Protein 8ZC7 (pdb70)

InterPro domains:
  IPR020803 Polyketide synthase-like, methyltransferase domain [SM00828] (46-267)
  IPR029063 S-adenosyl-L-methionine-dependent methyltransferase superfamily [G3DSA:3.40.50.150] (36-281)
  IPR029063 S-adenosyl-L-methionine-dependent methyltransferase superfamily [SSF53335] (18-281)
  IPR041698 Methyltransferase domain 25 [PF13649] (75-170)
  IPR050447 Erg6/SMT methyltransferase [PTHR44068] (19-228)

Foldseek 3Di:
DPPFDFDQFDQLVLLVVVLVCLVVCVPPAQDAPAWFFAPDQPDPDDGRVSSVVVLVVLLVLQVDAAAFEEEAEAAFLQNSQLVSCVPGNYAYEYEGQHPSSQVSNCVNCVVVVRNVRRHYDYDALLDDPDAFQQGQEYEAEPNCQQHRDLLSSLLSVLRNHHAFGKYKYKFKEFQDDFDPLQSVLVNVVSVLNRGDYYYPVVVQVSQVSNQKHWDDKAWSFSRTQQVRLVVQQVVVVVPCPVRHRSVSNHPRVRITMMITMITHHD/DCPLDFFQFDALVLLVVVLVVCPDDNNDAQDQPFWFFDPALPDDDPGRVRSVVVLVVQLVLQVDAAQFEEEEEAQFLNNSPLVSCVVRVAAYEYEGQHPNSQVNNCVNCVVVVRNGRYHYDYDALLDGPAAFQQHQEYEHEPHVQNHRDLLSSLLSVLRNHHAFGKYKYKFKEFQDDFDVLLSVLVVVVSPSSVGDYYYPVVVQVSNVSNQKHWDDKAWSFNRTQQSRLVVVQVVVVVPPVDPNHSVSNRPSSRMTMIITMIGHHDHDD

Sequence (535 aa):
LSELPMPSPASEEVGALYDRFTALGAASLGENLHFGYWDSPDSQVPLAEATDRLTDMMAERLRIGAGSRVLDLGCGVGTPGVRIARLSGAHVTGISVSHEQVVRANALAEEAGLADRARFQRADAMDLPFEDESFDAVIALESIIHMPDRAQVLAQVGRVLRPGGRLVLTDFFERAPLAPEGRAAVQRYLHDFMMTMVSAEAYPPLLRGAGLWLEEFLDISDQTLEKTFRLLSERINSSKVNQFDPGDLVGVKEFGYLLLVAQRPGLSELPMPSPASEEVGALYDRFTALGAASLGENLHFGYWDSPDSQVPLAEATDRLTDMMAERLRIGAGSRVLDLGCGVGTPGVRIARLSGAHVTGISVSHEQVVRANALAEEAGLADRARFQRADAMDLPFEDESFDAVIALESIIHMPDRAQVLAQVGRVLRPGGRLVLTDFFERAPLAPEGRAAVQRYLHDFMMTMVSAEAYPPLLRGAGLWLEEFLDISDQTLEKTFRLLSERINSSKVNQFDPGDLVGVKEFGYLLLVAQRPGKHH

Structure (mmCIF, N/CA/C/O backbone):
data_8ZC7
#
_entry.id   8ZC7
#
_cell.length_a   113.357
_cell.length_b   113.357
_cell.length_c   110.044
_cell.angle_alpha   90.00
_cell.angle_beta   90.00
_cell.angle_gamma   120.00
#
_symmetry.space_group_name_H-M   'P 31 2 1'
#
loop_
_entity.id
_entity.type
_entity.pdbx_description
1 polymer MitM
2 water water
#
loop_
_atom_site.group_PDB
_atom_site.id
_atom_site.type_symbol
_atom_site.label_atom_id
_atom_site.label_alt_id
_atom_site.label_comp_id
_atom_site.label_asym_id
_atom_site.label_entity_id
_atom_site.label_seq_id
_atom_site.pdbx_PDB_ins_code
_atom_site.Cartn_x
_atom_site.Cartn_y
_atom_site.Cartn_z
_atom_site.occupancy
_atom_site.B_iso_or_equiv
_atom_site.auth_seq_id
_atom_site.auth_comp_id
_atom_site.auth_asym_id
_atom_site.auth_atom_id
_atom_site.pdbx_PDB_model_num
ATOM 1 N N . LEU A 1 6 ? 40.218 9.659 10.892 1.00 75.85 6 LEU A N 1
ATOM 2 C CA . LEU A 1 6 ? 39.846 8.734 11.967 1.00 87.83 6 LEU A CA 1
ATOM 3 C C . LEU A 1 6 ? 38.421 8.986 12.460 1.00 99.19 6 LEU A C 1
ATOM 4 O O . LEU A 1 6 ? 37.687 8.057 12.838 1.00 98.17 6 LEU A O 1
ATOM 9 N N . SER A 1 7 ? 38.049 10.267 12.439 1.00 118.01 7 SER A N 1
ATOM 10 C CA . SER A 1 7 ? 36.861 10.808 13.105 1.00 120.09 7 SER A CA 1
ATOM 11 C C . SER A 1 7 ? 35.963 11.521 12.094 1.00 123.70 7 SER A C 1
ATOM 12 O O . SER A 1 7 ? 35.450 12.622 12.337 1.00 123.35 7 SER A O 1
ATOM 15 N N . GLU A 1 8 ? 35.765 10.902 10.935 1.00 118.74 8 GLU A N 1
ATOM 16 C CA . GLU A 1 8 ? 34.936 11.484 9.894 1.00 105.31 8 GLU A CA 1
ATOM 17 C C . GLU A 1 8 ? 33.599 10.768 9.777 1.00 103.30 8 GLU A C 1
ATOM 18 O O . GLU A 1 8 ? 32.548 11.415 9.756 1.00 101.93 8 GLU A O 1
ATOM 24 N N . LEU A 1 9 ? 33.619 9.424 9.744 1.00 97.67 9 LEU A N 1
ATOM 25 C CA . LEU A 1 9 ? 32.317 8.820 9.561 1.00 95.38 9 LEU A CA 1
ATOM 26 C C . LEU A 1 9 ? 31.644 8.534 10.895 1.00 92.44 9 LEU A C 1
ATOM 27 O O . LEU A 1 9 ? 32.314 8.208 11.884 1.00 88.67 9 LEU A O 1
ATOM 32 N N . PRO A 1 10 ? 30.322 8.709 10.915 1.00 91.37 10 PRO A N 1
ATOM 33 C CA . PRO A 1 10 ? 29.524 8.200 12.034 1.00 96.19 10 PRO A CA 1
ATOM 34 C C . PRO A 1 10 ? 29.505 6.676 12.049 1.00 97.57 10 PRO A C 1
ATOM 35 O O . PRO A 1 10 ? 29.194 6.021 11.046 1.00 88.32 10 PRO A O 1
ATOM 39 N N . MET A 1 11 ? 29.831 6.124 13.214 1.00 101.67 11 MET A N 1
ATOM 40 C CA . MET A 1 11 ? 29.819 4.710 13.519 1.00 99.79 11 MET A CA 1
ATOM 41 C C . MET A 1 11 ? 28.848 4.447 14.670 1.00 103.29 11 MET A C 1
ATOM 42 O O . MET A 1 11 ? 28.794 5.230 15.629 1.00 100.52 11 MET A O 1
ATOM 47 N N . PRO A 1 12 ? 28.058 3.379 14.607 1.00 103.80 12 PRO A N 1
ATOM 48 C CA . PRO A 1 12 ? 27.310 2.970 15.798 1.00 93.67 12 PRO A CA 1
ATOM 49 C C . PRO A 1 12 ? 28.291 2.503 16.851 1.00 90.09 12 PRO A C 1
ATOM 50 O O . PRO A 1 12 ? 29.440 2.166 16.557 1.00 92.21 12 PRO A O 1
ATOM 54 N N . SER A 1 13 ? 27.839 2.486 18.099 1.00 90.86 13 SER A N 1
ATOM 55 C CA . SER A 1 13 ? 28.632 1.829 19.129 1.00 95.94 13 SER A CA 1
ATOM 56 C C . SER A 1 13 ? 27.860 0.577 19.553 1.00 90.49 13 SER A C 1
ATOM 57 O O . SER A 1 13 ? 26.950 0.650 20.384 1.00 92.37 13 SER A O 1
ATOM 60 N N . PRO A 1 14 ? 28.160 -0.585 18.962 1.00 87.83 14 PRO A N 1
ATOM 61 C CA . PRO A 1 14 ? 27.250 -1.741 19.117 1.00 87.72 14 PRO A CA 1
ATOM 62 C C . PRO A 1 14 ? 27.187 -2.270 20.544 1.00 81.65 14 PRO A C 1
ATOM 63 O O . PRO A 1 14 ? 28.185 -2.309 21.274 1.00 83.64 14 PRO A O 1
ATOM 67 N N . ALA A 1 15 ? 25.986 -2.690 20.935 1.00 76.84 15 ALA A N 1
ATOM 68 C CA . ALA A 1 15 ? 25.760 -3.354 22.210 1.00 71.64 15 ALA A CA 1
ATOM 69 C C . ALA A 1 15 ? 25.685 -4.856 21.983 1.00 72.82 15 ALA A C 1
ATOM 70 O O . ALA A 1 15 ? 25.073 -5.306 21.006 1.00 80.77 15 ALA A O 1
ATOM 72 N N . SER A 1 16 ? 26.306 -5.626 22.887 1.00 62.47 16 SER A N 1
ATOM 73 C CA . SER A 1 16 ? 26.336 -7.082 22.750 1.00 67.81 16 SER A CA 1
ATOM 74 C C . SER A 1 16 ? 24.941 -7.669 22.539 1.00 82.79 16 SER A C 1
ATOM 75 O O . SER A 1 16 ? 24.707 -8.399 21.564 1.00 90.67 16 SER A O 1
ATOM 78 N N . GLU A 1 17 ? 23.988 -7.350 23.423 1.00 82.30 17 GLU A N 1
ATOM 79 C CA . GLU A 1 17 ? 22.699 -8.027 23.306 1.00 86.94 17 GLU A CA 1
ATOM 80 C C . GLU A 1 17 ? 21.953 -7.585 22.052 1.00 82.84 17 GLU A C 1
ATOM 81 O O . GLU A 1 17 ? 21.208 -8.384 21.465 1.00 82.13 17 GLU A O 1
ATOM 87 N N . GLU A 1 18 ? 22.168 -6.346 21.592 1.00 81.47 18 GLU A N 1
ATOM 88 C CA . GLU A 1 18 ? 21.526 -5.922 20.344 1.00 85.14 18 GLU A CA 1
ATOM 89 C C . GLU A 1 18 ? 22.170 -6.573 19.116 1.00 78.20 18 GLU A C 1
ATOM 90 O O . GLU A 1 18 ? 21.468 -6.863 18.134 1.00 77.28 18 GLU A O 1
ATOM 96 N N . VAL A 1 19 ? 23.489 -6.815 19.149 1.00 67.90 19 VAL A N 1
ATOM 97 C CA . VAL A 1 19 ? 24.126 -7.566 18.067 1.00 74.79 19 VAL A CA 1
ATOM 98 C C . VAL A 1 19 ? 23.662 -9.016 18.092 1.00 73.43 19 VAL A C 1
ATOM 99 O O . VAL A 1 19 ? 23.386 -9.613 17.043 1.00 74.35 19 VAL A O 1
ATOM 103 N N . GLY A 1 20 ? 23.554 -9.597 19.296 1.00 71.55 20 GLY A N 1
ATOM 104 C CA . GLY A 1 20 ? 22.960 -10.918 19.443 1.00 68.26 20 GLY A CA 1
ATOM 105 C C . GLY A 1 20 ? 21.580 -11.044 18.825 1.00 66.81 20 GLY A C 1
ATOM 106 O O . GLY A 1 20 ? 21.278 -12.044 18.161 1.00 64.81 20 GLY A O 1
ATOM 107 N N . ALA A 1 21 ? 20.725 -10.030 19.022 1.00 65.40 21 ALA A N 1
ATOM 108 C CA . ALA A 1 21 ? 19.392 -10.064 18.422 1.00 65.83 21 ALA A CA 1
ATOM 109 C C . ALA A 1 21 ? 19.447 -9.935 16.898 1.00 73.14 21 ALA A C 1
ATOM 110 O O . ALA A 1 21 ? 18.703 -10.624 16.182 1.00 72.59 21 ALA A O 1
ATOM 112 N N . LEU A 1 22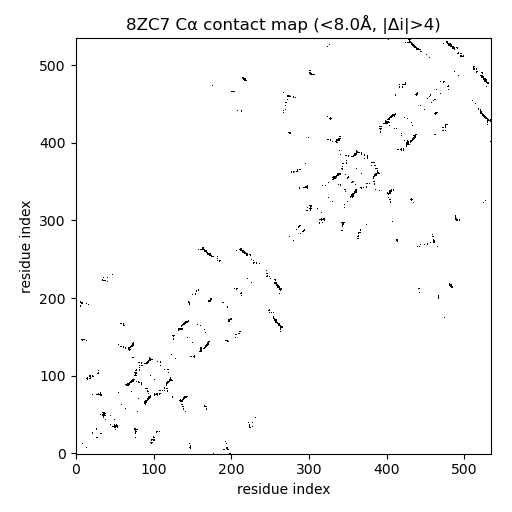 ? 20.306 -9.053 16.377 1.00 71.76 22 LEU A N 1
ATOM 113 C CA . LEU A 1 22 ? 20.438 -8.940 14.928 1.00 73.97 22 LEU A CA 1
ATOM 114 C C . LEU A 1 22 ? 20.811 -10.284 14.316 1.00 77.97 22 LEU A C 1
ATOM 115 O O . LEU A 1 22 ? 20.238 -10.713 13.307 1.00 62.85 22 LEU A O 1
ATOM 120 N N . TYR A 1 23 ? 21.775 -10.971 14.932 1.00 85.11 23 TYR A N 1
ATOM 121 C CA . TYR A 1 23 ? 22.330 -12.164 14.310 1.00 76.53 23 TYR A CA 1
ATOM 122 C C . TYR A 1 23 ? 21.482 -13.405 14.566 1.00 73.37 23 TYR A C 1
ATOM 123 O O . TYR A 1 23 ? 21.428 -14.287 13.698 1.00 61.86 23 TYR A O 1
ATOM 132 N N . ASP A 1 24 ? 20.800 -13.475 15.723 1.00 68.29 24 ASP A N 1
ATOM 133 C CA . ASP A 1 24 ? 19.757 -14.481 15.911 1.00 61.06 24 ASP A CA 1
ATOM 134 C C . ASP A 1 24 ? 18.815 -14.491 14.724 1.00 67.65 24 ASP A C 1
ATOM 135 O O . ASP A 1 24 ? 18.480 -15.555 14.191 1.00 62.01 24 ASP A O 1
ATOM 140 N N . ARG A 1 25 ? 18.413 -13.304 14.268 1.00 69.70 25 ARG A N 1
ATOM 141 C CA . ARG A 1 25 ? 17.502 -13.207 13.133 1.00 63.39 25 ARG A CA 1
ATOM 142 C C . ARG A 1 25 ? 18.193 -13.625 11.842 1.00 72.08 25 ARG A C 1
ATOM 143 O O . ARG A 1 25 ? 17.590 -14.321 11.015 1.00 80.44 25 ARG A O 1
ATOM 151 N N . PHE A 1 26 ? 19.460 -13.217 11.652 1.00 68.46 26 PHE A N 1
ATOM 152 C CA . PHE A 1 26 ? 20.232 -13.679 10.496 1.00 65.56 26 PHE A CA 1
ATOM 153 C C . PHE A 1 26 ? 20.305 -15.193 10.485 1.00 67.53 26 PHE A C 1
ATOM 154 O O . PHE A 1 26 ? 19.993 -15.844 9.479 1.00 68.84 26 PHE A O 1
ATOM 162 N N . THR A 1 27 ? 20.729 -15.763 11.614 1.00 62.84 27 THR A N 1
ATOM 163 C CA . THR A 1 27 ? 20.908 -17.202 11.717 1.00 54.34 27 THR A CA 1
ATOM 164 C C . THR A 1 27 ? 19.595 -17.938 11.545 1.00 66.31 27 THR A C 1
ATOM 165 O O . THR A 1 27 ? 19.532 -18.941 10.829 1.00 72.53 27 THR A O 1
ATOM 169 N N . ALA A 1 28 ? 18.537 -17.466 12.212 1.00 73.55 28 ALA A N 1
ATOM 170 C CA . ALA A 1 28 ? 17.280 -18.203 12.269 1.00 71.73 28 ALA A CA 1
ATOM 171 C C . ALA A 1 28 ? 16.539 -18.224 10.939 1.00 73.89 28 ALA A C 1
ATOM 172 O O . ALA A 1 28 ? 15.591 -19.005 10.797 1.00 73.08 28 ALA A O 1
ATOM 174 N N . LEU A 1 29 ? 16.946 -17.401 9.965 1.00 71.93 29 LEU A N 1
ATOM 175 C CA . LEU A 1 29 ? 16.416 -17.567 8.615 1.00 74.16 29 LEU A CA 1
ATOM 176 C C . LEU A 1 29 ? 17.228 -18.574 7.803 1.00 79.57 29 LEU A C 1
ATOM 177 O O . LEU A 1 29 ? 16.682 -19.237 6.919 1.00 94.39 29 LEU A O 1
ATOM 182 N N . GLY A 1 30 ? 18.525 -18.693 8.069 1.00 74.91 30 GLY A N 1
ATOM 183 C CA . GLY A 1 30 ? 19.420 -19.459 7.220 1.00 66.47 30 GLY A CA 1
ATOM 184 C C . GLY A 1 30 ? 20.409 -18.599 6.463 1.00 67.15 30 GLY A C 1
ATOM 185 O O . GLY A 1 30 ? 21.292 -19.146 5.783 1.00 74.87 30 GLY A O 1
ATOM 186 N N . ALA A 1 31 ? 20.267 -17.271 6.535 1.00 61.32 31 ALA A N 1
ATOM 187 C CA . ALA A 1 31 ? 21.267 -16.367 5.988 1.00 61.88 31 ALA A CA 1
ATOM 188 C C . ALA A 1 31 ? 22.665 -16.853 6.342 1.00 68.67 31 ALA A C 1
ATOM 189 O O . ALA A 1 31 ? 23.520 -16.981 5.458 1.00 79.61 31 ALA A O 1
ATOM 191 N N . ALA A 1 32 ? 22.907 -17.178 7.630 1.00 65.14 32 ALA A N 1
ATOM 192 C CA . ALA A 1 32 ? 24.088 -17.951 8.043 1.00 58.25 32 ALA A CA 1
ATOM 193 C C . ALA A 1 32 ? 23.641 -19.375 8.377 1.00 65.29 32 ALA A C 1
ATOM 194 O O . ALA A 1 32 ? 23.054 -19.627 9.435 1.00 70.38 32 ALA A O 1
ATOM 196 N N . SER A 1 33 ? 23.950 -20.307 7.487 1.00 51.77 33 SER A N 1
ATOM 197 C CA . SER A 1 33 ? 23.517 -21.688 7.602 1.00 55.14 33 SER A CA 1
ATOM 198 C C . SER A 1 33 ? 24.693 -22.608 8.023 1.00 51.58 33 SER A C 1
ATOM 199 O O . SER A 1 33 ? 25.876 -22.251 7.927 1.00 44.46 33 SER A O 1
ATOM 202 N N . LEU A 1 34 ? 24.357 -23.820 8.483 1.00 51.77 34 LEU A N 1
ATOM 203 C CA . LEU A 1 34 ? 25.370 -24.775 8.944 1.00 46.33 34 LEU A CA 1
ATOM 204 C C . LEU A 1 34 ? 26.524 -24.965 7.954 1.00 53.62 34 LEU A C 1
ATOM 205 O O . LEU A 1 34 ? 26.327 -25.231 6.762 1.00 53.72 34 LEU A O 1
ATOM 210 N N . GLY A 1 35 ? 27.738 -24.891 8.483 1.00 59.32 35 GLY A N 1
ATOM 211 C CA . GLY A 1 35 ? 28.923 -25.078 7.680 1.00 46.04 35 GLY A CA 1
ATOM 212 C C . GLY A 1 35 ? 29.316 -23.872 6.871 1.00 44.98 35 GLY A C 1
ATOM 213 O O . GLY A 1 35 ? 30.197 -23.981 6.018 1.00 51.14 35 GLY A O 1
ATOM 214 N N . GLU A 1 36 ? 28.704 -22.726 7.106 1.00 40.94 36 GLU A N 1
ATOM 215 C CA . GLU A 1 36 ? 29.076 -21.537 6.366 1.00 48.01 36 GLU A CA 1
ATOM 216 C C . GLU A 1 36 ? 30.027 -20.663 7.177 1.00 44.73 36 GLU A C 1
ATOM 217 O O . GLU A 1 36 ? 29.969 -20.615 8.404 1.00 48.17 36 GLU A O 1
ATOM 223 N N . ASN A 1 37 ? 30.942 -20.020 6.465 1.00 46.13 37 ASN A N 1
ATOM 224 C CA . ASN A 1 37 ? 31.875 -19.057 7.035 1.00 48.80 37 ASN A CA 1
ATOM 225 C C . ASN A 1 37 ? 31.297 -17.645 6.963 1.00 53.16 37 ASN A C 1
ATOM 226 O O . ASN A 1 37 ? 30.784 -17.234 5.921 1.00 53.99 37 ASN A O 1
ATOM 231 N N . LEU A 1 38 ? 31.363 -16.908 8.068 1.00 55.98 38 LEU A N 1
ATOM 232 C CA . LEU A 1 38 ? 30.921 -15.512 8.070 1.00 49.25 38 LEU A CA 1
ATOM 233 C C . LEU A 1 38 ? 32.125 -14.566 7.983 1.00 45.92 38 LEU A C 1
ATOM 234 O O . LEU A 1 38 ? 32.395 -13.734 8.860 1.00 47.11 38 LEU A O 1
ATOM 239 N N . HIS A 1 39 ? 32.861 -14.670 6.891 1.00 39.51 39 HIS A N 1
ATOM 240 C CA . HIS A 1 39 ? 34.031 -13.811 6.779 1.00 46.29 39 HIS A CA 1
ATOM 241 C C . HIS A 1 39 ? 34.477 -13.789 5.325 1.00 45.45 39 HIS A C 1
ATOM 242 O O . HIS A 1 39 ? 33.936 -14.509 4.488 1.00 50.24 39 HIS A O 1
ATOM 249 N N . PHE A 1 40 ? 35.415 -12.896 5.019 1.00 47.33 40 PHE A N 1
ATOM 250 C CA . PHE A 1 40 ? 35.815 -12.670 3.630 1.00 44.89 40 PHE A CA 1
ATOM 251 C C . PHE A 1 40 ? 36.599 -13.849 3.102 1.00 47.79 40 PHE A C 1
ATOM 252 O O . PHE A 1 40 ? 37.254 -14.574 3.855 1.00 56.27 40 PHE A O 1
ATOM 260 N N . GLY A 1 41 ? 36.551 -14.028 1.790 1.00 49.67 41 GLY A N 1
ATOM 261 C CA . GLY A 1 41 ? 37.512 -14.888 1.140 1.00 40.12 41 GLY A CA 1
ATOM 262 C C . GLY A 1 41 ? 38.859 -14.200 1.049 1.00 45.23 41 GLY A C 1
ATOM 263 O O . GLY A 1 41 ? 38.951 -12.976 1.040 1.00 54.59 41 GLY A O 1
ATOM 264 N N . TYR A 1 42 ? 39.919 -14.999 0.995 1.00 45.08 42 TYR A N 1
ATOM 265 C CA . TYR A 1 42 ? 41.262 -14.505 0.707 1.00 52.48 42 TYR A CA 1
ATOM 266 C C . TYR A 1 42 ? 41.781 -15.136 -0.582 1.00 53.11 42 TYR A C 1
ATOM 267 O O . TYR A 1 42 ? 41.808 -16.367 -0.704 1.00 61.61 42 TYR A O 1
ATOM 276 N N . TRP A 1 43 ? 42.243 -14.302 -1.516 1.00 57.04 43 TRP A N 1
ATOM 277 C CA . TRP A 1 43 ? 42.797 -14.767 -2.788 1.00 53.48 43 TRP A CA 1
ATOM 278 C C . TRP A 1 43 ? 44.174 -14.164 -3.034 1.00 60.41 43 TRP A C 1
ATOM 279 O O . TRP A 1 43 ? 44.364 -12.948 -2.901 1.00 61.61 43 TRP A O 1
ATOM 290 N N . ASP A 1 44 ? 45.109 -15.016 -3.477 1.00 65.11 44 ASP A N 1
ATOM 291 C CA . ASP A 1 44 ? 46.488 -14.603 -3.737 1.00 57.71 44 ASP A CA 1
ATOM 292 C C . ASP A 1 44 ? 46.615 -13.640 -4.919 1.00 64.11 44 ASP A C 1
ATOM 293 O O . ASP A 1 44 ? 47.544 -12.828 -4.947 1.00 75.38 44 ASP A O 1
ATOM 298 N N . SER A 1 45 ? 45.721 -13.683 -5.896 1.00 68.88 45 SER A N 1
ATOM 299 C CA . SER A 1 45 ? 45.809 -12.726 -6.985 1.00 70.91 45 SER A CA 1
ATOM 300 C C . SER A 1 45 ? 44.400 -12.348 -7.423 1.00 70.88 45 SER A C 1
ATOM 301 O O . SER A 1 45 ? 43.465 -13.127 -7.224 1.00 70.38 45 SER A O 1
ATOM 304 N N . PRO A 1 46 ? 44.235 -11.172 -8.041 1.00 64.71 46 PRO A N 1
ATOM 305 C CA . PRO A 1 46 ? 42.874 -10.641 -8.262 1.00 65.00 46 PRO A CA 1
ATOM 306 C C . PRO A 1 46 ? 42.045 -11.451 -9.227 1.00 73.33 46 PRO A C 1
ATOM 307 O O . PRO A 1 46 ? 40.807 -11.365 -9.191 1.00 75.48 46 PRO A O 1
ATOM 311 N N . ASP A 1 47 ? 42.679 -12.220 -10.103 1.00 75.44 47 ASP A N 1
ATOM 312 C CA . ASP A 1 47 ? 41.936 -12.901 -11.149 1.00 88.14 47 ASP A CA 1
ATOM 313 C C . ASP A 1 47 ? 41.726 -14.386 -10.878 1.00 95.83 47 ASP A C 1
ATOM 314 O O . ASP A 1 47 ? 40.844 -14.979 -11.512 1.00 112.81 47 ASP A O 1
ATOM 319 N N . SER A 1 48 ? 42.485 -14.994 -9.955 1.00 87.35 48 SER A N 1
ATOM 320 C CA . SER A 1 48 ? 42.283 -16.403 -9.627 1.00 80.89 48 SER A CA 1
ATOM 321 C C . SER A 1 48 ? 40.805 -16.647 -9.392 1.00 70.94 48 SER A C 1
ATOM 322 O O . SER A 1 48 ? 40.127 -15.818 -8.784 1.00 68.35 48 SER A O 1
ATOM 325 N N . GLN A 1 49 ? 40.295 -17.765 -9.913 1.00 73.19 49 GLN A N 1
ATOM 326 C CA . GLN A 1 49 ? 38.861 -18.037 -9.860 1.00 81.54 49 GLN A CA 1
ATOM 327 C C . GLN A 1 49 ? 38.492 -19.070 -8.807 1.00 71.70 49 GLN A C 1
ATOM 328 O O . GLN A 1 49 ? 37.431 -19.695 -8.915 1.00 71.59 49 GLN A O 1
ATOM 334 N N . VAL A 1 50 ? 39.361 -19.292 -7.827 1.00 69.78 50 VAL A N 1
ATOM 335 C CA . VAL A 1 50 ? 39.059 -20.103 -6.650 1.00 58.63 50 VAL A CA 1
ATOM 336 C C . VAL A 1 50 ? 37.729 -19.626 -6.076 1.00 59.06 50 VAL A C 1
ATOM 337 O O . VAL A 1 50 ? 37.536 -18.421 -5.852 1.00 60.98 50 VAL A O 1
ATOM 341 N N . PRO A 1 51 ? 36.773 -20.517 -5.865 1.00 58.04 51 PRO A N 1
ATOM 342 C CA . PRO A 1 51 ? 35.426 -20.079 -5.468 1.00 57.62 51 PRO A CA 1
ATOM 343 C C . PRO A 1 51 ? 35.403 -19.538 -4.043 1.00 56.17 51 PRO A C 1
ATOM 344 O O . PRO A 1 51 ? 36.335 -19.708 -3.250 1.00 50.46 51 PRO A O 1
ATOM 348 N N . LEU A 1 52 ? 34.274 -18.898 -3.732 1.00 58.35 52 LEU A N 1
ATOM 349 C CA . LEU A 1 52 ? 34.117 -18.183 -2.472 1.00 52.62 52 LEU A CA 1
ATOM 350 C C . LEU A 1 52 ? 34.349 -19.099 -1.276 1.00 53.31 52 LEU A C 1
ATOM 351 O O . LEU A 1 52 ? 35.108 -18.760 -0.368 1.00 53.15 52 LEU A O 1
ATOM 356 N N . ALA A 1 53 ? 33.748 -20.283 -1.278 1.00 54.38 53 ALA A N 1
ATOM 357 C CA . ALA A 1 53 ? 33.840 -21.153 -0.104 1.00 57.85 53 ALA A CA 1
ATOM 358 C C . ALA A 1 53 ? 35.289 -21.528 0.225 1.00 58.71 53 ALA A C 1
ATOM 359 O O . ALA A 1 53 ? 35.695 -21.489 1.392 1.00 67.20 53 ALA A O 1
ATOM 361 N N . GLU A 1 54 ? 36.088 -21.887 -0.781 1.00 52.30 54 GLU A N 1
ATOM 362 C CA . GLU A 1 54 ? 37.462 -22.279 -0.490 1.00 50.09 54 GLU A CA 1
ATOM 363 C C . GLU A 1 54 ? 38.321 -21.077 -0.159 1.00 54.74 54 GLU A C 1
ATOM 364 O O . GLU A 1 54 ? 39.312 -21.208 0.573 1.00 53.94 54 GLU A O 1
ATOM 370 N N . ALA A 1 55 ? 37.956 -19.906 -0.686 1.00 48.06 55 ALA A N 1
ATOM 371 C CA . ALA A 1 55 ? 38.672 -18.697 -0.329 1.00 46.61 55 ALA A CA 1
ATOM 372 C C . ALA A 1 55 ? 38.414 -18.346 1.128 1.00 48.29 55 ALA A C 1
ATOM 373 O O . ALA A 1 55 ? 39.317 -17.894 1.847 1.00 49.58 55 ALA A O 1
ATOM 375 N N . THR A 1 56 ? 37.187 -18.579 1.579 1.00 49.63 56 THR A N 1
ATOM 376 C CA . THR A 1 56 ? 36.821 -18.318 2.960 1.00 50.46 56 THR A CA 1
ATOM 377 C C . THR A 1 56 ? 37.560 -19.257 3.894 1.00 46.32 56 THR A C 1
ATOM 378 O O . THR A 1 56 ? 38.011 -18.849 4.973 1.00 49.25 56 THR A O 1
ATOM 382 N N . ASP A 1 57 ? 37.677 -20.529 3.512 1.00 45.41 57 ASP A N 1
ATOM 383 C CA . ASP A 1 57 ? 38.470 -21.426 4.339 1.00 46.13 57 ASP A CA 1
ATOM 384 C C . ASP A 1 57 ? 39.937 -21.041 4.277 1.00 45.06 57 ASP A C 1
ATOM 385 O O . ASP A 1 57 ? 40.660 -21.203 5.262 1.00 47.38 57 ASP A O 1
ATOM 390 N N . ARG A 1 58 ? 40.373 -20.479 3.148 1.00 46.15 58 ARG A N 1
ATOM 391 C CA . ARG A 1 58 ? 41.746 -20.009 3.010 1.00 46.71 58 ARG A CA 1
ATOM 392 C C . ARG A 1 58 ? 42.114 -18.999 4.100 1.00 49.02 58 ARG A C 1
ATOM 393 O O . ARG A 1 58 ? 43.184 -19.089 4.714 1.00 50.33 58 ARG A O 1
ATOM 401 N N . LEU A 1 59 ? 41.238 -18.025 4.355 1.00 45.62 59 LEU A N 1
ATOM 402 C CA . LEU A 1 59 ? 41.500 -17.084 5.434 1.00 48.74 59 LEU A CA 1
ATOM 403 C C . LEU A 1 59 ? 41.582 -17.801 6.781 1.00 51.88 59 LEU A C 1
ATOM 404 O O . LEU A 1 59 ? 42.482 -17.521 7.595 1.00 46.52 59 LEU A O 1
ATOM 409 N N . THR A 1 60 ? 40.659 -18.737 7.035 1.00 44.40 60 THR A N 1
ATOM 410 C CA . THR A 1 60 ? 40.688 -19.477 8.297 1.00 46.55 60 THR A CA 1
ATOM 411 C C . THR A 1 60 ? 42.038 -20.162 8.502 1.00 54.64 60 THR A C 1
ATOM 412 O O . THR A 1 60 ? 42.632 -20.082 9.591 1.00 49.88 60 THR A O 1
ATOM 416 N N . ASP A 1 61 ? 42.551 -20.834 7.454 1.00 50.06 61 ASP A N 1
ATOM 417 C CA . ASP A 1 61 ? 43.773 -21.624 7.620 1.00 47.31 61 ASP A CA 1
ATOM 418 C C . ASP A 1 61 ? 44.988 -20.735 7.823 1.00 47.33 61 ASP A C 1
ATOM 419 O O . ASP A 1 61 ? 45.870 -21.063 8.628 1.00 43.96 61 ASP A O 1
ATOM 424 N N . MET A 1 62 ? 45.039 -19.604 7.106 1.00 46.34 62 MET A N 1
ATOM 425 C CA . MET A 1 62 ? 46.118 -18.633 7.274 1.00 44.20 62 MET A CA 1
ATOM 426 C C . MET A 1 62 ? 46.126 -18.035 8.675 1.00 44.18 62 MET A C 1
ATOM 427 O O . MET A 1 62 ? 47.190 -17.901 9.282 1.00 50.74 62 MET A O 1
ATOM 432 N N . MET A 1 63 ? 44.955 -17.714 9.232 1.00 44.64 63 MET A N 1
ATOM 433 C CA . MET A 1 63 ? 44.937 -17.213 10.607 1.00 49.86 63 MET A CA 1
ATOM 434 C C . MET A 1 63 ? 45.241 -18.326 11.613 1.00 50.51 63 MET A C 1
ATOM 435 O O . MET A 1 63 ? 45.960 -18.104 12.593 1.00 43.04 63 MET A O 1
ATOM 440 N N . ALA A 1 64 ? 44.742 -19.540 11.368 1.00 49.85 64 ALA A N 1
ATOM 441 C CA . ALA A 1 64 ? 44.971 -20.615 12.328 1.00 52.04 64 ALA A CA 1
ATOM 442 C C . ALA A 1 64 ? 46.451 -20.975 12.431 1.00 52.80 64 ALA A C 1
ATOM 443 O O . ALA A 1 64 ? 46.941 -21.294 13.523 1.00 56.66 64 ALA A O 1
ATOM 445 N N . GLU A 1 65 ? 47.187 -20.918 11.318 1.00 41.58 65 GLU A N 1
ATOM 446 C CA . GLU A 1 65 ? 48.607 -21.249 11.416 1.00 48.25 65 GLU A CA 1
ATOM 447 C C . GLU A 1 65 ? 49.371 -20.199 12.221 1.00 52.97 65 GLU A C 1
ATOM 448 O O . GLU A 1 65 ? 50.305 -20.540 12.955 1.00 54.45 65 GLU A O 1
ATOM 454 N N . ARG A 1 66 ? 48.951 -18.933 12.150 1.00 51.87 66 ARG A N 1
ATOM 455 C CA . ARG A 1 66 ? 49.575 -17.908 12.967 1.00 48.18 66 ARG A CA 1
ATOM 456 C C . ARG A 1 66 ? 49.350 -18.134 14.460 1.00 51.10 66 ARG A C 1
ATOM 457 O O . ARG A 1 66 ? 50.162 -17.674 15.265 1.00 59.34 66 ARG A O 1
ATOM 465 N N . LEU A 1 67 ? 48.282 -18.839 14.856 1.00 55.10 67 LEU A N 1
ATOM 466 C CA . LEU A 1 67 ? 48.134 -19.220 16.266 1.00 59.56 67 LEU A CA 1
ATOM 467 C C . LEU A 1 67 ? 49.297 -20.083 16.753 1.00 56.63 67 LEU A C 1
ATOM 468 O O . LEU A 1 67 ? 49.592 -20.100 17.946 1.00 56.22 67 LEU A O 1
ATOM 473 N N . ARG A 1 68 ? 49.959 -20.804 15.861 1.00 53.41 68 ARG A N 1
ATOM 474 C CA . ARG A 1 68 ? 51.055 -21.676 16.242 1.00 52.93 68 ARG A CA 1
ATOM 475 C C . ARG A 1 68 ? 50.596 -22.675 17.297 1.00 63.63 68 ARG A C 1
ATOM 476 O O . ARG A 1 68 ? 51.076 -22.678 18.429 1.00 72.64 68 ARG A O 1
ATOM 484 N N . ILE A 1 69 ? 49.645 -23.537 16.896 1.00 60.22 69 ILE A N 1
ATOM 485 C CA . ILE A 1 69 ? 49.002 -24.490 17.794 1.00 52.10 69 ILE A CA 1
ATOM 486 C C . ILE A 1 69 ? 48.991 -25.882 17.176 1.00 53.23 69 ILE A C 1
ATOM 487 O O . ILE A 1 69 ? 49.315 -26.071 16.000 1.00 53.04 69 ILE A O 1
ATOM 492 N N . GLY A 1 70 ? 48.568 -26.848 17.988 1.00 43.56 70 GLY A N 1
ATOM 493 C CA . GLY A 1 70 ? 48.599 -28.246 17.618 1.00 45.95 70 GLY A CA 1
ATOM 494 C C . GLY A 1 70 ? 47.697 -29.097 18.508 1.00 60.51 70 GLY A C 1
ATOM 495 O O . GLY A 1 70 ? 46.820 -28.591 19.214 1.00 61.23 70 GLY A O 1
ATOM 496 N N . ALA A 1 71 ? 47.934 -30.410 18.483 1.00 61.85 71 ALA A N 1
ATOM 497 C CA . ALA A 1 71 ? 47.078 -31.329 19.229 1.00 54.14 71 ALA A CA 1
ATOM 498 C C . ALA A 1 71 ? 47.116 -31.017 20.714 1.00 58.49 71 ALA A C 1
ATOM 499 O O . ALA A 1 71 ? 48.167 -31.099 21.346 1.00 76.08 71 ALA A O 1
ATOM 501 N N . GLY A 1 72 ? 45.985 -30.641 21.277 1.00 54.43 72 GLY A N 1
ATOM 502 C CA . GLY A 1 72 ? 45.964 -30.354 22.689 1.00 55.09 72 GLY A CA 1
ATOM 503 C C . GLY A 1 72 ? 46.188 -28.906 23.055 1.00 61.97 72 GLY A C 1
ATOM 504 O O . GLY A 1 72 ? 46.245 -28.588 24.246 1.00 62.00 72 GLY A O 1
ATOM 505 N N . SER A 1 73 ? 46.331 -28.017 22.084 1.00 58.36 73 SER A N 1
ATOM 506 C CA . SER A 1 73 ? 46.263 -26.606 22.400 1.00 50.42 73 SER A CA 1
ATOM 507 C C . SER A 1 73 ? 44.839 -26.258 22.801 1.00 57.04 73 SER A C 1
ATOM 508 O O . SER A 1 73 ? 43.879 -26.837 22.288 1.00 60.49 73 SER A O 1
ATOM 511 N N . ARG A 1 74 ? 44.687 -25.314 23.727 1.00 50.58 74 ARG A N 1
ATOM 512 C CA . ARG A 1 74 ? 43.360 -24.792 24.017 1.00 51.46 74 ARG A CA 1
ATOM 513 C C . ARG A 1 74 ? 43.209 -23.443 23.336 1.00 52.38 74 ARG A C 1
ATOM 514 O O . ARG A 1 74 ? 43.988 -22.517 23.598 1.00 58.23 74 ARG A O 1
ATOM 522 N N . VAL A 1 75 ? 42.209 -23.346 22.463 1.00 48.73 75 VAL A N 1
ATOM 523 C CA . VAL A 1 75 ? 42.011 -22.204 21.584 1.00 52.60 75 VAL A CA 1
ATOM 524 C C . VAL A 1 75 ? 40.673 -21.569 21.929 1.00 53.99 75 VAL A C 1
ATOM 525 O O . VAL A 1 75 ? 39.656 -22.267 22.011 1.00 54.86 75 VAL A O 1
ATOM 529 N N . LEU A 1 76 ? 40.664 -20.254 22.084 1.00 51.60 76 LEU A N 1
ATOM 530 C CA . LEU A 1 76 ? 39.442 -19.510 22.324 1.00 53.08 76 LEU A CA 1
ATOM 531 C C . LEU A 1 76 ? 38.982 -18.922 21.002 1.00 50.82 76 LEU A C 1
ATOM 532 O O . LEU A 1 76 ? 39.711 -18.142 20.386 1.00 54.98 76 LEU A O 1
ATOM 537 N N . ASP A 1 77 ? 37.780 -19.305 20.570 1.00 47.07 77 ASP A N 1
ATOM 538 C CA . ASP A 1 77 ? 37.175 -18.830 19.322 1.00 48.57 77 ASP A CA 1
ATOM 539 C C . ASP A 1 77 ? 36.320 -17.636 19.720 1.00 51.98 77 ASP A C 1
ATOM 540 O O . ASP A 1 77 ? 35.128 -17.752 20.010 1.00 54.62 77 ASP A O 1
ATOM 545 N N . LEU A 1 78 ? 36.965 -16.471 19.764 1.00 52.53 78 LEU A N 1
ATOM 546 C CA . LEU A 1 78 ? 36.385 -15.250 20.318 1.00 47.83 78 LEU A CA 1
ATOM 547 C C . LEU A 1 78 ? 35.397 -14.655 19.338 1.00 48.54 78 LEU A C 1
ATOM 548 O O . LEU A 1 78 ? 35.707 -13.736 18.587 1.00 60.09 78 LEU A O 1
ATOM 553 N N . GLY A 1 79 ? 34.183 -15.180 19.347 1.00 50.17 79 GLY A N 1
ATOM 554 C CA . GLY A 1 79 ? 33.156 -14.661 18.464 1.00 46.83 79 GLY A CA 1
ATOM 555 C C . GLY A 1 79 ? 33.114 -15.589 17.271 1.00 56.09 79 GLY A C 1
ATOM 556 O O . GLY A 1 79 ? 33.836 -15.368 16.284 1.00 48.41 79 GLY A O 1
ATOM 557 N N . CYS A 1 80 ? 32.212 -16.578 17.324 1.00 49.44 80 CYS A N 1
ATOM 558 C CA . CYS A 1 80 ? 32.379 -17.837 16.624 1.00 33.61 80 CYS A CA 1
ATOM 559 C C . CYS A 1 80 ? 31.420 -18.032 15.463 1.00 49.85 80 CYS A C 1
ATOM 560 O O . CYS A 1 80 ? 31.473 -19.082 14.807 1.00 51.11 80 CYS A O 1
ATOM 563 N N . GLY A 1 81 ? 30.440 -17.224 15.323 1.00 51.12 81 GLY A N 1
ATOM 564 C CA . GLY A 1 81 ? 29.486 -17.487 14.297 1.00 50.18 81 GLY A CA 1
ATOM 565 C C . GLY A 1 81 ? 28.670 -18.723 14.390 1.00 55.46 81 GLY A C 1
ATOM 566 O O . GLY A 1 81 ? 28.149 -19.039 15.409 1.00 54.27 81 GLY A O 1
ATOM 567 N N . VAL A 1 82 ? 28.515 -19.401 13.280 1.00 55.36 82 VAL A N 1
ATOM 568 C CA . VAL A 1 82 ? 27.768 -20.621 13.233 1.00 49.16 82 VAL A CA 1
ATOM 569 C C . VAL A 1 82 ? 28.721 -21.730 13.443 1.00 46.86 82 VAL A C 1
ATOM 570 O O . VAL A 1 82 ? 28.401 -22.859 13.228 1.00 50.49 82 VAL A O 1
ATOM 574 N N . GLY A 1 83 ? 29.905 -21.391 13.869 1.00 39.78 83 GLY A N 1
ATOM 575 C CA . GLY A 1 83 ? 30.884 -22.372 14.191 1.00 41.58 83 GLY A CA 1
ATOM 576 C C . GLY A 1 83 ? 31.775 -22.962 13.198 1.00 41.28 83 GLY A C 1
ATOM 577 O O . GLY A 1 83 ? 32.635 -23.728 13.491 1.00 44.97 83 GLY A O 1
ATOM 578 N N . THR A 1 84 ? 31.605 -22.545 12.001 1.00 41.11 84 THR A N 1
ATOM 579 C CA . THR A 1 84 ? 32.386 -23.250 10.987 1.00 46.42 84 THR A CA 1
ATOM 580 C C . THR A 1 84 ? 33.905 -23.142 11.148 1.00 52.04 84 THR A C 1
ATOM 581 O O . THR A 1 84 ? 34.589 -24.175 11.027 1.00 56.01 84 THR A O 1
ATOM 585 N N . PRO A 1 85 ? 34.510 -21.974 11.374 1.00 45.67 85 PRO A N 1
ATOM 586 C CA . PRO A 1 85 ? 35.977 -21.985 11.525 1.00 42.84 85 PRO A CA 1
ATOM 587 C C . PRO A 1 85 ? 36.430 -22.581 12.841 1.00 41.35 85 PRO A C 1
ATOM 588 O O . PRO A 1 85 ? 37.489 -23.217 12.889 1.00 44.48 85 PRO A O 1
ATOM 592 N N . GLY A 1 86 ? 35.656 -22.433 13.913 1.00 47.84 86 GLY A N 1
ATOM 593 C CA . GLY A 1 86 ? 36.020 -23.119 15.142 1.00 40.79 86 GLY A CA 1
ATOM 594 C C . GLY A 1 86 ? 36.101 -24.631 14.973 1.00 46.18 86 GLY A C 1
ATOM 595 O O . GLY A 1 86 ? 37.051 -25.270 15.435 1.00 43.74 86 GLY A O 1
ATOM 596 N N . VAL A 1 87 ? 35.101 -25.237 14.312 1.00 43.87 87 VAL A N 1
ATOM 597 C CA . VAL A 1 87 ? 35.151 -26.697 14.232 1.00 50.37 87 VAL A CA 1
ATOM 598 C C . VAL A 1 87 ? 36.207 -27.136 13.227 1.00 51.76 87 VAL A C 1
ATOM 599 O O . VAL A 1 87 ? 36.848 -28.187 13.400 1.00 48.15 87 VAL A O 1
ATOM 603 N N . ARG A 1 88 ? 36.407 -26.347 12.166 1.00 50.74 88 ARG A N 1
ATOM 604 C CA . ARG A 1 88 ? 37.465 -26.649 11.206 1.00 44.08 88 ARG A CA 1
ATOM 605 C C . ARG A 1 88 ? 38.832 -26.674 11.883 1.00 51.82 88 ARG A C 1
ATOM 606 O O . ARG A 1 88 ? 39.658 -27.557 11.604 1.00 55.40 88 ARG A O 1
ATOM 614 N N . ILE A 1 89 ? 39.090 -25.719 12.777 1.00 48.10 89 ILE A N 1
ATOM 615 C CA . ILE A 1 89 ? 40.387 -25.693 13.449 1.00 46.08 89 ILE A CA 1
ATOM 616 C C . ILE A 1 89 ? 40.540 -26.908 14.341 1.00 48.74 89 ILE A C 1
ATOM 617 O O . ILE A 1 89 ? 41.638 -27.472 14.454 1.00 58.94 89 ILE A O 1
ATOM 622 N N . ALA A 1 90 ? 39.445 -27.350 14.974 1.00 42.19 90 ALA A N 1
ATOM 623 C CA . ALA A 1 90 ? 39.569 -28.521 15.841 1.00 52.32 90 ALA A CA 1
ATOM 624 C C . ALA A 1 90 ? 39.810 -29.771 15.008 1.00 50.86 90 ALA A C 1
ATOM 625 O O . ALA A 1 90 ? 40.652 -30.602 15.360 1.00 52.19 90 ALA A O 1
ATOM 627 N N . ARG A 1 91 ? 39.112 -29.879 13.875 1.00 42.61 91 ARG A N 1
ATOM 628 C CA . ARG A 1 91 ? 39.232 -31.039 13.001 1.00 47.09 91 ARG A CA 1
ATOM 629 C C . ARG A 1 91 ? 40.627 -31.156 12.394 1.00 50.12 91 ARG A C 1
ATOM 630 O O . ARG A 1 91 ? 41.216 -32.244 12.371 1.00 50.78 91 ARG A O 1
ATOM 638 N N . LEU A 1 92 ? 41.164 -30.051 11.867 1.00 48.38 92 LEU A N 1
ATOM 639 C CA . LEU A 1 92 ? 42.433 -30.111 11.152 1.00 43.78 92 LEU A CA 1
ATOM 640 C C . LEU A 1 92 ? 43.653 -30.037 12.052 1.00 50.41 92 LEU A C 1
ATOM 641 O O . LEU A 1 92 ? 44.711 -30.525 11.654 1.00 50.10 92 LEU A O 1
ATOM 646 N N . SER A 1 93 ? 43.549 -29.459 13.249 1.00 48.99 93 SER A N 1
ATOM 647 C CA . SER A 1 93 ? 44.726 -29.276 14.088 1.00 48.31 93 SER A CA 1
ATOM 648 C C . SER A 1 93 ? 44.740 -30.146 15.340 1.00 56.35 93 SER A C 1
ATOM 649 O O . SER A 1 93 ? 45.785 -30.229 16.003 1.00 51.83 93 SER A O 1
ATOM 652 N N . GLY A 1 94 ? 43.608 -30.750 15.713 1.00 50.32 94 GLY A N 1
ATOM 653 C CA . GLY A 1 94 ? 43.532 -31.479 16.964 1.00 50.42 94 GLY A CA 1
ATOM 654 C C . GLY A 1 94 ? 43.481 -30.636 18.228 1.00 61.15 94 GLY A C 1
ATOM 655 O O . GLY A 1 94 ? 43.738 -31.167 19.313 1.00 61.90 94 GLY A O 1
ATOM 656 N N . ALA A 1 95 ? 43.170 -29.341 18.136 1.00 52.50 95 ALA A N 1
ATOM 657 C CA . ALA A 1 95 ? 43.151 -28.541 19.350 1.00 47.85 95 ALA A CA 1
ATOM 658 C C . ALA A 1 95 ? 41.789 -28.617 20.037 1.00 49.54 95 ALA A C 1
ATOM 659 O O . ALA A 1 95 ? 40.834 -29.204 19.536 1.00 55.82 95 ALA A O 1
ATOM 661 N N . HIS A 1 96 ? 41.706 -28.021 21.216 1.00 55.42 96 HIS A N 1
ATOM 662 C CA . HIS A 1 96 ? 40.447 -27.901 21.947 1.00 53.66 96 HIS A CA 1
ATOM 663 C C . HIS A 1 96 ? 39.917 -26.493 21.738 1.00 52.76 96 HIS A C 1
ATOM 664 O O . HIS A 1 96 ? 40.453 -25.529 22.297 1.00 61.24 96 HIS A O 1
ATOM 671 N N . VAL A 1 97 ? 38.869 -26.374 20.951 1.00 39.29 97 VAL A N 1
ATOM 672 C CA . VAL A 1 97 ? 38.325 -25.070 20.625 1.00 51.19 97 VAL A CA 1
ATOM 673 C C . VAL A 1 97 ? 37.149 -24.805 21.547 1.00 53.12 97 VAL A C 1
ATOM 674 O O . VAL A 1 97 ? 36.217 -25.616 21.626 1.00 59.20 97 VAL A O 1
ATOM 678 N N . THR A 1 98 ? 37.210 -23.689 22.271 1.00 55.12 98 THR A N 1
ATOM 679 C CA . THR A 1 98 ? 36.067 -23.132 22.998 1.00 53.07 98 THR A CA 1
ATOM 680 C C . THR A 1 98 ? 35.669 -21.832 22.327 1.00 47.56 98 THR A C 1
ATOM 681 O O . THR A 1 98 ? 36.454 -20.884 22.318 1.00 52.41 98 THR A O 1
ATOM 685 N N . GLY A 1 99 ? 34.460 -21.777 21.793 1.00 44.08 99 GLY A N 1
ATOM 686 C CA . GLY A 1 99 ? 34.010 -20.580 21.113 1.00 51.31 99 GLY A CA 1
ATOM 687 C C . GLY A 1 99 ? 32.914 -19.871 21.869 1.00 54.12 99 GLY A C 1
ATOM 688 O O . GLY A 1 99 ? 32.296 -20.449 22.769 1.00 52.35 99 GLY A O 1
ATOM 689 N N . ILE A 1 100 ? 32.679 -18.603 21.541 1.00 53.18 100 ILE A N 1
ATOM 690 C CA . ILE A 1 100 ? 31.615 -17.830 22.171 1.00 50.92 100 ILE A CA 1
ATOM 691 C C . ILE A 1 100 ? 30.936 -16.979 21.109 1.00 53.39 100 ILE A C 1
ATOM 692 O O . ILE A 1 100 ? 31.529 -16.609 20.090 1.00 48.60 100 ILE A O 1
ATOM 697 N N . SER A 1 101 ? 29.661 -16.714 21.333 1.00 49.01 101 SER A N 1
ATOM 698 C CA . SER A 1 101 ? 28.942 -15.708 20.584 1.00 52.93 101 SER A CA 1
ATOM 699 C C . SER A 1 101 ? 27.973 -15.036 21.548 1.00 55.94 101 SER A C 1
ATOM 700 O O . SER A 1 101 ? 27.662 -15.572 22.610 1.00 55.90 101 SER A O 1
ATOM 703 N N . VAL A 1 102 ? 27.571 -13.814 21.214 1.00 53.99 102 VAL A N 1
ATOM 704 C CA . VAL A 1 102 ? 26.494 -13.168 21.942 1.00 51.89 102 VAL A CA 1
ATOM 705 C C . VAL A 1 102 ? 25.142 -13.584 21.365 1.00 62.18 102 VAL A C 1
ATOM 706 O O . VAL A 1 102 ? 24.108 -13.413 22.023 1.00 58.93 102 VAL A O 1
ATOM 710 N N . SER A 1 103 ? 25.136 -14.152 20.166 1.00 64.04 103 SER A N 1
ATOM 711 C CA . SER A 1 103 ? 23.944 -14.655 19.503 1.00 51.92 103 SER A CA 1
ATOM 712 C C . SER A 1 103 ? 23.609 -16.052 20.009 1.00 53.62 103 SER A C 1
ATOM 713 O O . SER A 1 103 ? 24.433 -16.969 19.911 1.00 52.62 103 SER A O 1
ATOM 716 N N . HIS A 1 104 ? 22.392 -16.223 20.525 1.00 58.85 104 HIS A N 1
ATOM 717 C CA . HIS A 1 104 ? 21.988 -17.529 21.021 1.00 50.26 104 HIS A CA 1
ATOM 718 C C . HIS A 1 104 ? 21.825 -18.516 19.872 1.00 53.49 104 HIS A C 1
ATOM 719 O O . HIS A 1 104 ? 22.270 -19.671 19.953 1.00 53.67 104 HIS A O 1
ATOM 726 N N . GLU A 1 105 ? 21.163 -18.083 18.803 1.00 54.38 105 GLU A N 1
ATOM 727 C CA . GLU A 1 105 ? 20.973 -18.952 17.652 1.00 58.04 105 GLU A CA 1
ATOM 728 C C . GLU A 1 105 ? 22.302 -19.392 17.042 1.00 58.37 105 GLU A C 1
ATOM 729 O O . GLU A 1 105 ? 22.418 -20.523 16.557 1.00 63.55 105 GLU A O 1
ATOM 735 N N . GLN A 1 106 ? 23.317 -18.529 17.073 1.00 56.60 106 GLN A N 1
ATOM 736 C CA . GLN A 1 106 ? 24.624 -18.917 16.564 1.00 50.44 106 GLN A CA 1
ATOM 737 C C . GLN A 1 106 ? 25.226 -20.033 17.409 1.00 54.90 106 GLN A C 1
ATOM 738 O O . GLN A 1 106 ? 25.705 -21.047 16.878 1.00 49.65 106 GLN A O 1
ATOM 744 N N . VAL A 1 107 ? 25.201 -19.861 18.733 1.00 54.89 107 VAL A N 1
ATOM 745 C CA . VAL A 1 107 ? 25.691 -20.896 19.644 1.00 47.14 107 VAL A CA 1
ATOM 746 C C . VAL A 1 107 ? 25.021 -22.243 19.364 1.00 53.48 107 VAL A C 1
ATOM 747 O O . VAL A 1 107 ? 25.666 -23.301 19.437 1.00 49.96 107 VAL A O 1
ATOM 751 N N . VAL A 1 108 ? 23.722 -22.232 19.028 1.00 42.91 108 VAL A N 1
ATOM 752 C CA . VAL A 1 108 ? 23.030 -23.485 18.751 1.00 39.02 108 VAL A CA 1
ATOM 753 C C . VAL A 1 108 ? 23.591 -24.123 17.488 1.00 51.28 108 VAL A C 1
ATOM 754 O O . VAL A 1 108 ? 24.030 -25.283 17.497 1.00 54.12 108 VAL A O 1
ATOM 758 N N . ARG A 1 109 ? 23.644 -23.354 16.392 1.00 49.26 109 ARG A N 1
ATOM 759 C CA . ARG A 1 109 ? 24.221 -23.876 15.161 1.00 44.07 109 ARG A CA 1
ATOM 760 C C . ARG A 1 109 ? 25.657 -24.349 15.365 1.00 52.48 109 ARG A C 1
ATOM 761 O O . ARG A 1 109 ? 26.059 -25.382 14.819 1.00 56.14 109 ARG A O 1
ATOM 769 N N . ALA A 1 110 ? 26.444 -23.633 16.164 1.00 50.19 110 ALA A N 1
ATOM 770 C CA . ALA A 1 110 ? 27.826 -24.057 16.331 1.00 50.45 110 ALA A CA 1
ATOM 771 C C . ALA A 1 110 ? 27.904 -25.390 17.063 1.00 50.51 110 ALA A C 1
ATOM 772 O O . ALA A 1 110 ? 28.703 -26.263 16.693 1.00 48.21 110 ALA A O 1
ATOM 774 N N . ASN A 1 111 ? 27.089 -25.588 18.099 1.00 43.76 111 ASN A N 1
ATOM 775 C CA . ASN A 1 111 ? 27.150 -26.897 18.744 1.00 45.89 111 ASN A CA 1
ATOM 776 C C . ASN A 1 111 ? 26.616 -27.977 17.805 1.00 52.55 111 ASN A C 1
ATOM 777 O O . ASN A 1 111 ? 27.173 -29.086 17.741 1.00 43.84 111 ASN A O 1
ATOM 782 N N . ALA A 1 112 ? 25.583 -27.638 17.011 1.00 51.16 112 ALA A N 1
ATOM 783 C CA . ALA A 1 112 ? 25.082 -28.560 16.002 1.00 43.54 112 ALA A CA 1
ATOM 784 C C . ALA A 1 112 ? 26.196 -28.967 15.037 1.00 49.85 112 ALA A C 1
ATOM 785 O O . ALA A 1 112 ? 26.354 -30.156 14.732 1.00 45.57 112 ALA A O 1
ATOM 787 N N . LEU A 1 113 ? 27.015 -28.004 14.582 1.00 50.35 113 LEU A N 1
ATOM 788 C CA . LEU A 1 113 ? 28.076 -28.351 13.636 1.00 46.52 113 LEU A CA 1
ATOM 789 C C . LEU A 1 113 ? 29.101 -29.259 14.295 1.00 52.40 113 LEU A C 1
ATOM 790 O O . LEU A 1 113 ? 29.538 -30.257 13.706 1.00 51.54 113 LEU A O 1
ATOM 795 N N . ALA A 1 114 ? 29.481 -28.946 15.533 1.00 52.34 114 ALA A N 1
ATOM 796 C CA . ALA A 1 114 ? 30.425 -29.814 16.231 1.00 51.44 114 ALA A CA 1
ATOM 797 C C . ALA A 1 114 ? 29.900 -31.245 16.302 1.00 52.22 114 ALA A C 1
ATOM 798 O O . ALA A 1 114 ? 30.647 -32.203 16.037 1.00 42.76 114 ALA A O 1
ATOM 800 N N . GLU A 1 115 ? 28.600 -31.403 16.600 1.00 46.74 115 GLU A N 1
ATOM 801 C CA . GLU A 1 115 ? 28.037 -32.742 16.710 1.00 43.17 115 GLU A CA 1
ATOM 802 C C . GLU A 1 115 ? 28.099 -33.481 15.379 1.00 41.80 115 GLU A C 1
ATOM 803 O O . GLU A 1 115 ? 28.490 -34.647 15.332 1.00 46.00 115 GLU A O 1
ATOM 809 N N . GLU A 1 116 ? 27.776 -32.814 14.276 1.00 48.58 116 GLU A N 1
ATOM 810 C CA . GLU A 1 116 ? 27.756 -33.550 13.025 1.00 45.14 116 GLU A CA 1
ATOM 811 C C . GLU A 1 116 ? 29.155 -33.945 12.560 1.00 48.78 116 GLU A C 1
ATOM 812 O O . GLU A 1 116 ? 29.288 -34.890 11.776 1.00 54.29 116 GLU A O 1
ATOM 818 N N . ALA A 1 117 ? 30.201 -33.279 13.031 1.00 48.90 117 ALA A N 1
ATOM 819 C CA . ALA A 1 117 ? 31.546 -33.623 12.582 1.00 49.77 117 ALA A CA 1
ATOM 820 C C . ALA A 1 117 ? 32.216 -34.677 13.460 1.00 54.00 117 ALA A C 1
ATOM 821 O O . ALA A 1 117 ? 33.291 -35.179 13.106 1.00 59.37 117 ALA A O 1
ATOM 823 N N . GLY A 1 118 ? 31.602 -35.052 14.571 1.00 45.42 118 GLY A N 1
ATOM 824 C CA . GLY A 1 118 ? 32.213 -36.011 15.455 1.00 45.58 118 GLY A CA 1
ATOM 825 C C . GLY A 1 118 ? 33.103 -35.367 16.477 1.00 60.05 118 GLY A C 1
ATOM 826 O O . GLY A 1 118 ? 33.881 -36.070 17.144 1.00 60.18 118 GLY A O 1
ATOM 827 N N . LEU A 1 119 ? 33.007 -34.042 16.632 1.00 51.69 119 LEU A N 1
ATOM 828 C CA . LEU A 1 119 ? 33.946 -33.296 17.448 1.00 43.94 119 LEU A CA 1
ATOM 829 C C . LEU A 1 119 ? 33.278 -32.544 18.603 1.00 52.79 119 LEU A C 1
ATOM 830 O O . LEU A 1 119 ? 33.877 -31.593 19.147 1.00 54.47 119 LEU A O 1
ATOM 835 N N . ALA A 1 120 ? 32.067 -32.952 19.016 1.00 46.90 120 ALA A N 1
ATOM 836 C CA . ALA A 1 120 ? 31.405 -32.255 20.123 1.00 47.51 120 ALA A CA 1
ATOM 837 C C . ALA A 1 120 ? 32.235 -32.266 21.403 1.00 42.33 120 ALA A C 1
ATOM 838 O O . ALA A 1 120 ? 32.032 -31.402 22.253 1.00 45.45 120 ALA A O 1
ATOM 840 N N . ASP A 1 121 ? 33.185 -33.200 21.540 1.00 45.61 121 ASP A N 1
ATOM 841 C CA . ASP A 1 121 ? 34.113 -33.207 22.667 1.00 50.15 121 ASP A CA 1
ATOM 842 C C . ASP A 1 121 ? 35.297 -32.255 22.492 1.00 61.31 121 ASP A C 1
ATOM 843 O O . ASP A 1 121 ? 35.894 -31.855 23.498 1.00 86.70 121 ASP A O 1
ATOM 848 N N . ARG A 1 122 ? 35.640 -31.857 21.268 1.00 47.11 122 ARG A N 1
ATOM 849 C CA . ARG A 1 122 ? 36.793 -30.991 21.063 1.00 45.91 122 ARG A CA 1
ATOM 850 C C . ARG A 1 122 ? 36.448 -29.590 20.571 1.00 44.13 122 ARG A C 1
ATOM 851 O O . ARG A 1 122 ? 37.305 -28.706 20.641 1.00 46.95 122 ARG A O 1
ATOM 859 N N . ALA A 1 123 ? 35.223 -29.350 20.102 1.00 50.23 123 ALA A N 1
ATOM 860 C CA . ALA A 1 123 ? 34.760 -28.010 19.727 1.00 46.81 123 ALA A CA 1
ATOM 861 C C . ALA A 1 123 ? 33.501 -27.693 20.518 1.00 49.42 123 ALA A C 1
ATOM 862 O O . ALA A 1 123 ? 32.429 -28.234 20.231 1.00 57.45 123 ALA A O 1
ATOM 864 N N . ARG A 1 124 ? 33.613 -26.789 21.479 1.00 49.15 124 ARG A N 1
ATOM 865 C CA . ARG A 1 124 ? 32.491 -26.407 22.323 1.00 35.47 124 ARG A CA 1
ATOM 866 C C . ARG A 1 124 ? 32.140 -24.944 22.122 1.00 45.19 124 ARG A C 1
ATOM 867 O O . ARG A 1 124 ? 33.028 -24.096 21.963 1.00 53.56 124 ARG A O 1
ATOM 875 N N . PHE A 1 125 ? 30.852 -24.640 22.188 1.00 45.29 125 PHE A N 1
ATOM 876 C CA . PHE A 1 125 ? 30.370 -23.282 21.994 1.00 48.81 125 PHE A CA 1
ATOM 877 C C . PHE A 1 125 ? 29.380 -22.905 23.089 1.00 42.11 125 PHE A C 1
ATOM 878 O O . PHE A 1 125 ? 28.611 -23.732 23.567 1.00 48.30 125 PHE A O 1
ATOM 886 N N . GLN A 1 126 ? 29.385 -21.630 23.462 1.00 52.16 126 GLN A N 1
ATOM 887 C CA . GLN A 1 126 ? 28.554 -21.167 24.567 1.00 55.16 126 GLN A CA 1
ATOM 888 C C . GLN A 1 126 ? 28.274 -19.683 24.359 1.00 53.08 126 GLN A C 1
ATOM 889 O O . GLN A 1 126 ? 29.054 -18.983 23.713 1.00 50.75 126 GLN A O 1
ATOM 895 N N . ARG A 1 127 ? 27.158 -19.202 24.900 1.00 52.94 127 ARG A N 1
ATOM 896 C CA . ARG A 1 127 ? 26.836 -17.782 24.765 1.00 55.92 127 ARG A CA 1
ATOM 897 C C . ARG A 1 127 ? 27.620 -16.966 25.793 1.00 57.56 127 ARG A C 1
ATOM 898 O O . ARG A 1 127 ? 27.605 -17.274 26.996 1.00 56.68 127 ARG A O 1
ATOM 906 N N . ALA A 1 128 ? 28.331 -15.948 25.312 1.00 47.43 128 ALA A N 1
ATOM 907 C CA . ALA A 1 128 ? 29.140 -15.095 26.172 1.00 53.54 128 ALA A CA 1
ATOM 908 C C . ALA A 1 128 ? 29.577 -13.871 25.376 1.00 58.69 128 ALA A C 1
ATOM 909 O O . ALA A 1 128 ? 29.374 -13.780 24.157 1.00 59.01 128 ALA A O 1
ATOM 911 N N . ASP A 1 129 ? 30.190 -12.936 26.100 1.00 57.51 129 ASP A N 1
ATOM 912 C CA . ASP A 1 129 ? 30.543 -11.597 25.643 1.00 49.55 129 ASP A CA 1
ATOM 913 C C . ASP A 1 129 ? 32.023 -11.425 25.939 1.00 56.12 129 ASP A C 1
ATOM 914 O O . ASP A 1 129 ? 32.469 -11.724 27.050 1.00 58.47 129 ASP A O 1
ATOM 919 N N . ALA A 1 130 ? 32.793 -10.984 24.943 1.00 58.04 130 ALA A N 1
ATOM 920 C CA . ALA A 1 130 ? 34.233 -10.888 25.154 1.00 57.52 130 ALA A CA 1
ATOM 921 C C . ALA A 1 130 ? 34.608 -9.746 26.089 1.00 60.12 130 ALA A C 1
ATOM 922 O O . ALA A 1 130 ? 35.735 -9.726 26.589 1.00 61.46 130 ALA A O 1
ATOM 924 N N . MET A 1 131 ? 33.683 -8.826 26.365 1.00 55.41 131 MET A N 1
ATOM 925 C CA . MET A 1 131 ? 33.928 -7.809 27.385 1.00 59.60 131 MET A CA 1
ATOM 926 C C . MET A 1 131 ? 34.122 -8.426 28.759 1.00 64.30 131 MET A C 1
ATOM 927 O O . MET A 1 131 ? 34.879 -7.901 29.586 1.00 70.18 131 MET A O 1
ATOM 932 N N . ASP A 1 132 ? 33.425 -9.536 29.037 1.00 64.35 132 ASP A N 1
ATOM 933 C CA . ASP A 1 132 ? 33.490 -10.187 30.347 1.00 66.73 132 ASP A CA 1
ATOM 934 C C . ASP A 1 132 ? 33.638 -11.695 30.108 1.00 67.62 132 ASP A C 1
ATOM 935 O O . ASP A 1 132 ? 32.662 -12.454 30.129 1.00 62.81 132 ASP A O 1
ATOM 940 N N . LEU A 1 133 ? 34.881 -12.126 29.918 1.00 63.68 133 LEU A N 1
ATOM 941 C CA . LEU A 1 133 ? 35.153 -13.509 29.529 1.00 62.69 133 LEU A CA 1
ATOM 942 C C . LEU A 1 133 ? 34.969 -14.449 30.718 1.00 65.67 133 LEU A C 1
ATOM 943 O O . LEU A 1 133 ? 35.694 -14.323 31.715 1.00 68.39 133 LEU A O 1
ATOM 948 N N . PRO A 1 134 ? 34.060 -15.417 30.656 1.00 65.44 134 PRO A N 1
ATOM 949 C CA . PRO A 1 134 ? 33.875 -16.335 31.794 1.00 53.01 134 PRO A CA 1
ATOM 950 C C . PRO A 1 134 ? 34.946 -17.415 31.854 1.00 60.40 134 PRO A C 1
ATOM 951 O O . PRO A 1 134 ? 34.648 -18.608 31.900 1.00 77.67 134 PRO A O 1
ATOM 955 N N . PHE A 1 135 ? 36.215 -17.004 31.865 1.00 56.78 135 PHE A N 1
ATOM 956 C CA . PHE A 1 135 ? 37.306 -17.969 31.833 1.00 55.78 135 PHE A CA 1
ATOM 957 C C . PHE A 1 135 ? 38.436 -17.541 32.762 1.00 60.70 135 PHE A C 1
ATOM 958 O O . PHE A 1 135 ? 38.734 -16.352 32.900 1.00 61.57 135 PHE A O 1
ATOM 966 N N . GLU A 1 136 ? 39.093 -18.529 33.359 1.00 60.82 136 GLU A N 1
ATOM 967 C CA . GLU A 1 136 ? 40.225 -18.303 34.248 1.00 57.94 136 GLU A CA 1
ATOM 968 C C . GLU A 1 136 ? 41.373 -17.564 33.555 1.00 65.41 136 GLU A C 1
ATOM 969 O O . GLU A 1 136 ? 41.539 -17.602 32.335 1.00 64.17 136 GLU A O 1
ATOM 975 N N . ASP A 1 137 ? 42.197 -16.908 34.368 1.00 64.31 137 ASP A N 1
ATOM 976 C CA . ASP A 1 137 ? 43.465 -16.392 33.882 1.00 67.77 137 ASP A CA 1
ATOM 977 C C . ASP A 1 137 ? 44.308 -17.526 33.302 1.00 65.98 137 ASP A C 1
ATOM 978 O O . ASP A 1 137 ? 44.252 -18.669 33.766 1.00 63.03 137 ASP A O 1
ATOM 983 N N . GLU A 1 138 ? 45.087 -17.195 32.264 1.00 63.55 138 GLU A N 1
ATOM 984 C CA . GLU A 1 138 ? 46.082 -18.101 31.675 1.00 66.99 138 GLU A CA 1
ATOM 985 C C . GLU A 1 138 ? 45.482 -19.456 31.323 1.00 67.16 138 GLU A C 1
ATOM 986 O O . GLU A 1 138 ? 46.097 -20.507 31.512 1.00 70.70 138 GLU A O 1
ATOM 992 N N . SER A 1 139 ? 44.269 -19.422 30.782 1.00 62.66 139 SER A N 1
ATOM 993 C CA . SER A 1 139 ? 43.555 -20.629 30.410 1.00 54.56 139 SER A CA 1
ATOM 994 C C . SER A 1 139 ? 43.716 -21.003 28.947 1.00 61.54 139 SER A C 1
ATOM 995 O O . SER A 1 139 ? 43.513 -22.170 28.602 1.00 72.23 139 SER A O 1
ATOM 998 N N . PHE A 1 140 ? 44.096 -20.072 28.077 1.00 67.59 140 PHE A N 1
ATOM 999 C CA . PHE A 1 140 ? 44.115 -20.336 26.641 1.00 68.01 140 PHE A CA 1
ATOM 1000 C C . PHE A 1 140 ? 45.512 -20.205 26.053 1.00 63.54 140 PHE A C 1
ATOM 1001 O O . PHE A 1 140 ? 46.222 -19.219 26.311 1.00 66.69 140 PHE A O 1
ATOM 1009 N N . ASP A 1 141 ? 45.895 -21.219 25.266 1.00 48.35 141 ASP A N 1
ATOM 1010 C CA . ASP A 1 141 ? 47.142 -21.158 24.507 1.00 52.55 141 ASP A CA 1
ATOM 1011 C C . ASP A 1 141 ? 47.081 -20.134 23.373 1.00 51.86 141 ASP A C 1
ATOM 1012 O O . ASP A 1 141 ? 48.120 -19.618 22.958 1.00 61.47 141 ASP A O 1
ATOM 1017 N N . ALA A 1 142 ? 45.892 -19.834 22.857 1.00 50.44 142 ALA A N 1
ATOM 1018 C CA . ALA A 1 142 ? 45.747 -18.901 21.749 1.00 48.67 142 ALA A CA 1
ATOM 1019 C C . ALA A 1 142 ? 44.295 -18.463 21.666 1.00 56.15 142 ALA A C 1
ATOM 1020 O O . ALA A 1 142 ? 43.387 -19.256 21.925 1.00 67.71 142 ALA A O 1
ATOM 1022 N N . VAL A 1 143 ? 44.084 -17.208 21.294 1.00 53.30 143 VAL A N 1
ATOM 1023 C CA . VAL A 1 143 ? 42.767 -16.694 20.963 1.00 49.05 143 VAL A CA 1
ATOM 1024 C C . VAL A 1 143 ? 42.780 -16.321 19.488 1.00 56.75 143 VAL A C 1
ATOM 1025 O O . VAL A 1 143 ? 43.775 -15.792 18.983 1.00 67.88 143 VAL A O 1
ATOM 1029 N N . ILE A 1 144 ? 41.694 -16.605 18.790 1.00 47.87 144 ILE A N 1
ATOM 1030 C CA . ILE A 1 144 ? 41.503 -16.095 17.448 1.00 45.63 144 ILE A CA 1
ATOM 1031 C C . ILE A 1 144 ? 40.177 -15.367 17.439 1.00 53.93 144 ILE A C 1
ATOM 1032 O O . ILE A 1 144 ? 39.205 -15.837 18.043 1.00 51.56 144 ILE A O 1
ATOM 1037 N N . ALA A 1 145 ? 40.149 -14.207 16.774 1.00 51.75 145 ALA A N 1
ATOM 1038 C CA . ALA A 1 145 ? 38.983 -13.329 16.730 1.00 45.97 145 ALA A CA 1
ATOM 1039 C C . ALA A 1 145 ? 38.778 -12.941 15.275 1.00 51.20 145 ALA A C 1
ATOM 1040 O O . ALA A 1 145 ? 39.241 -11.892 14.821 1.00 60.22 145 ALA A O 1
ATOM 1042 N N . LEU A 1 146 ? 38.031 -13.770 14.565 1.00 46.68 146 LEU A N 1
ATOM 1043 C CA . LEU A 1 146 ? 37.989 -13.750 13.116 1.00 44.49 146 LEU A CA 1
ATOM 1044 C C . LEU A 1 146 ? 36.775 -12.928 12.705 1.00 49.67 146 LEU A C 1
ATOM 1045 O O . LEU A 1 146 ? 35.638 -13.371 12.902 1.00 56.11 146 LEU A O 1
ATOM 1050 N N . GLU A 1 147 ? 37.015 -11.750 12.104 1.00 46.80 147 GLU A N 1
ATOM 1051 C CA . GLU A 1 147 ? 35.967 -10.745 11.864 1.00 49.97 147 GLU A CA 1
ATOM 1052 C C . GLU A 1 147 ? 34.969 -10.613 13.007 1.00 55.85 147 GLU A C 1
ATOM 1053 O O . GLU A 1 147 ? 33.763 -10.493 12.778 1.00 58.71 147 GLU A O 1
ATOM 1059 N N . SER A 1 148 ? 35.427 -10.654 14.237 1.00 51.67 148 SER A N 1
ATOM 1060 C CA . SER A 1 148 ? 34.469 -10.614 15.319 1.00 49.02 148 SER A CA 1
ATOM 1061 C C . SER A 1 148 ? 34.512 -9.297 16.080 1.00 52.33 148 SER A C 1
ATOM 1062 O O . SER A 1 148 ? 33.453 -8.762 16.429 1.00 51.94 148 SER A O 1
ATOM 1065 N N . ILE A 1 149 ? 35.716 -8.751 16.299 1.00 49.77 149 ILE A N 1
ATOM 1066 C CA . ILE A 1 149 ? 35.881 -7.523 17.069 1.00 54.84 149 ILE A CA 1
ATOM 1067 C C . ILE A 1 149 ? 35.187 -6.327 16.422 1.00 57.97 149 ILE A C 1
ATOM 1068 O O . ILE A 1 149 ? 34.877 -5.354 17.107 1.00 63.19 149 ILE A O 1
ATOM 1073 N N . ILE A 1 150 ? 34.921 -6.384 15.115 1.00 57.51 150 ILE A N 1
ATOM 1074 C CA . ILE A 1 150 ? 34.231 -5.303 14.427 1.00 56.73 150 ILE A CA 1
ATOM 1075 C C . ILE A 1 150 ? 32.844 -5.059 15.010 1.00 66.03 150 ILE A C 1
ATOM 1076 O O . ILE A 1 150 ? 32.303 -3.957 14.875 1.00 70.81 150 ILE A O 1
ATOM 1081 N N . HIS A 1 151 ? 32.229 -6.078 15.621 1.00 62.99 151 HIS A N 1
ATOM 1082 C CA . HIS A 1 151 ? 30.909 -5.935 16.225 1.00 63.60 151 HIS A CA 1
ATOM 1083 C C . HIS A 1 151 ? 30.958 -5.677 17.724 1.00 72.32 151 HIS A C 1
ATOM 1084 O O . HIS A 1 151 ? 29.914 -5.395 18.317 1.00 85.02 151 HIS A O 1
ATOM 1091 N N . MET A 1 152 ? 32.115 -5.803 18.353 1.00 66.69 152 MET A N 1
ATOM 1092 C CA . MET A 1 152 ? 32.193 -5.754 19.806 1.00 70.21 152 MET A CA 1
ATOM 1093 C C . MET A 1 152 ? 32.186 -4.310 20.311 1.00 73.40 152 MET A C 1
ATOM 1094 O O . MET A 1 152 ? 32.589 -3.388 19.604 1.00 76.49 152 MET A O 1
ATOM 1099 N N . PRO A 1 153 ? 31.710 -4.086 21.525 1.00 72.67 153 PRO A N 1
ATOM 1100 C CA . PRO A 1 153 ? 31.513 -2.696 21.976 1.00 79.43 153 PRO A CA 1
ATOM 1101 C C . PRO A 1 153 ? 32.787 -1.902 22.243 1.00 77.05 153 PRO A C 1
ATOM 1102 O O . PRO A 1 153 ? 32.815 -0.747 21.817 1.00 74.76 153 PRO A O 1
ATOM 1106 N N . ASP A 1 154 ? 33.820 -2.440 22.914 1.00 74.31 154 ASP A N 1
ATOM 1107 C CA . ASP A 1 154 ? 35.034 -1.660 23.193 1.00 69.10 154 ASP A CA 1
ATOM 1108 C C . ASP A 1 154 ? 36.312 -2.495 23.020 1.00 63.69 154 ASP A C 1
ATOM 1109 O O . ASP A 1 154 ? 36.560 -3.421 23.802 1.00 67.52 154 ASP A O 1
ATOM 1114 N N . ARG A 1 155 ? 37.166 -2.123 22.043 1.00 63.20 155 ARG A N 1
ATOM 1115 C CA . ARG A 1 155 ? 38.349 -2.938 21.731 1.00 55.43 155 ARG A CA 1
ATOM 1116 C C . ARG A 1 155 ? 39.332 -3.003 22.879 1.00 59.70 155 ARG A C 1
ATOM 1117 O O . ARG A 1 155 ? 39.904 -4.067 23.140 1.00 63.90 155 ARG A O 1
ATOM 1125 N N . ALA A 1 156 ? 39.576 -1.880 23.557 1.00 67.64 156 ALA A N 1
ATOM 1126 C CA . ALA A 1 156 ? 40.538 -1.901 24.658 1.00 64.04 156 ALA A CA 1
ATOM 1127 C C . ALA A 1 156 ? 40.158 -2.940 25.711 1.00 66.87 156 ALA A C 1
ATOM 1128 O O . ALA A 1 156 ? 40.988 -3.766 26.109 1.00 64.65 156 ALA A O 1
ATOM 1130 N N . GLN A 1 157 ? 38.890 -2.946 26.146 1.00 61.01 157 GLN A N 1
ATOM 1131 C CA . GLN A 1 157 ? 38.494 -3.914 27.166 1.00 62.23 157 GLN A CA 1
ATOM 1132 C C . GLN A 1 157 ? 38.539 -5.343 26.620 1.00 67.57 157 GLN A C 1
ATOM 1133 O O . GLN A 1 157 ? 39.066 -6.260 27.280 1.00 63.90 157 GLN A O 1
ATOM 1139 N N . VAL A 1 158 ? 37.996 -5.553 25.414 1.00 64.98 158 VAL A N 1
ATOM 1140 C CA . VAL A 1 158 ? 38.077 -6.873 24.793 1.00 62.05 158 VAL A CA 1
ATOM 1141 C C . VAL A 1 158 ? 39.524 -7.362 24.786 1.00 58.23 158 VAL A C 1
ATOM 1142 O O . VAL A 1 158 ? 39.819 -8.502 25.175 1.00 56.79 158 VAL A O 1
ATOM 1146 N N . LEU A 1 159 ? 40.461 -6.488 24.407 1.00 55.60 159 LEU A N 1
ATOM 1147 C CA . LEU A 1 159 ? 41.859 -6.912 24.397 1.00 57.24 159 LEU A CA 1
ATOM 1148 C C . LEU A 1 159 ? 42.365 -7.210 25.808 1.00 62.40 159 LEU A C 1
ATOM 1149 O O . LEU A 1 159 ? 43.149 -8.152 26.005 1.00 57.95 159 LEU A O 1
ATOM 1154 N N . ALA A 1 160 ? 41.929 -6.432 26.809 1.00 59.09 160 ALA A N 1
ATOM 1155 C CA . ALA A 1 160 ? 42.354 -6.726 28.179 1.00 58.47 160 ALA A CA 1
ATOM 1156 C C . ALA A 1 160 ? 41.933 -8.133 28.582 1.00 64.25 160 ALA A C 1
ATOM 1157 O O . ALA A 1 160 ? 42.743 -8.913 29.109 1.00 66.69 160 ALA A O 1
ATOM 1159 N N . GLN A 1 161 ? 40.677 -8.492 28.296 1.00 59.32 161 GLN A N 1
ATOM 1160 C CA . GLN A 1 161 ? 40.219 -9.851 28.573 1.00 62.47 161 GLN A CA 1
ATOM 1161 C C . GLN A 1 161 ? 41.109 -10.898 27.895 1.00 63.93 161 GLN A C 1
ATOM 1162 O O . GLN A 1 161 ? 41.618 -11.814 28.560 1.00 67.17 161 GLN A O 1
ATOM 1168 N N . VAL A 1 162 ? 41.327 -10.766 26.576 1.00 57.86 162 VAL A N 1
ATOM 1169 C CA . VAL A 1 162 ? 42.195 -11.706 25.863 1.00 55.73 162 VAL A CA 1
ATOM 1170 C C . VAL A 1 162 ? 43.552 -11.794 26.552 1.00 62.91 162 VAL A C 1
ATOM 1171 O O . VAL A 1 162 ? 44.098 -12.889 26.765 1.00 65.06 162 VAL A O 1
ATOM 1175 N N . GLY A 1 163 ? 44.124 -10.636 26.905 1.00 59.69 163 GLY A N 1
ATOM 1176 C CA . GLY A 1 163 ? 45.416 -10.640 27.578 1.00 49.04 163 GLY A CA 1
ATOM 1177 C C . GLY A 1 163 ? 45.400 -11.410 28.885 1.00 50.09 163 GLY A C 1
ATOM 1178 O O . GLY A 1 163 ? 46.358 -12.108 29.216 1.00 55.81 163 GLY A O 1
ATOM 1179 N N . ARG A 1 164 ? 44.301 -11.307 29.634 1.00 46.75 164 ARG A N 1
ATOM 1180 C CA . ARG A 1 164 ? 44.228 -11.972 30.932 1.00 52.04 164 ARG A CA 1
ATOM 1181 C C . ARG A 1 164 ? 44.114 -13.494 30.797 1.00 68.83 164 ARG A C 1
ATOM 1182 O O . ARG A 1 164 ? 44.709 -14.240 31.591 1.00 70.63 164 ARG A O 1
ATOM 1190 N N . VAL A 1 165 ? 43.343 -13.981 29.812 1.00 65.28 165 VAL A N 1
ATOM 1191 C CA . VAL A 1 165 ? 43.162 -15.425 29.677 1.00 58.31 165 VAL A CA 1
ATOM 1192 C C . VAL A 1 165 ? 44.256 -16.077 28.857 1.00 65.67 165 VAL A C 1
ATOM 1193 O O . VAL A 1 165 ? 44.403 -17.303 28.912 1.00 73.99 165 VAL A O 1
ATOM 1197 N N . LEU A 1 166 ? 45.008 -15.311 28.071 1.00 64.44 166 LEU A N 1
ATOM 1198 C CA . LEU A 1 166 ? 46.086 -15.892 27.286 1.00 57.32 166 LEU A CA 1
ATOM 1199 C C . LEU A 1 166 ? 47.207 -16.378 28.192 1.00 60.33 166 LEU A C 1
ATOM 1200 O O . LEU A 1 166 ? 47.484 -15.787 29.232 1.00 69.52 166 LEU A O 1
ATOM 1205 N N . ARG A 1 167 ? 47.788 -17.383 27.834 1.00 63.21 167 ARG A N 1
ATOM 1206 C CA . ARG A 1 167 ? 48.921 -17.835 28.623 1.00 63.24 167 ARG A CA 1
ATOM 1207 C C . ARG A 1 167 ? 50.207 -17.157 28.159 1.00 67.94 167 ARG A C 1
ATOM 1208 O O . ARG A 1 167 ? 50.341 -16.811 26.982 1.00 65.69 167 ARG A O 1
ATOM 1216 N N . PRO A 1 168 ? 51.169 -16.961 29.077 1.00 71.06 168 PRO A N 1
ATOM 1217 C CA . PRO A 1 168 ? 52.495 -16.459 28.675 1.00 72.27 168 PRO A CA 1
ATOM 1218 C C . PRO A 1 168 ? 53.031 -17.115 27.409 1.00 66.27 168 PRO A C 1
ATOM 1219 O O . PRO A 1 168 ? 53.160 -18.340 27.354 1.00 68.37 168 PRO A O 1
ATOM 1223 N N . GLY A 1 169 ? 53.337 -16.310 26.389 1.00 59.18 169 GLY A N 1
ATOM 1224 C CA . GLY A 1 169 ? 53.740 -16.827 25.105 1.00 48.59 169 GLY A CA 1
ATOM 1225 C C . GLY A 1 169 ? 52.607 -17.113 24.138 1.00 65.71 169 GLY A C 1
ATOM 1226 O O . GLY A 1 169 ? 52.871 -17.593 23.027 1.00 67.75 169 GLY A O 1
ATOM 1227 N N . GLY A 1 170 ? 51.341 -16.851 24.525 1.00 67.39 170 GLY A N 1
ATOM 1228 C CA . GLY A 1 170 ? 50.218 -17.155 23.666 1.00 55.35 170 GLY A CA 1
ATOM 1229 C C . GLY A 1 170 ? 49.931 -16.014 22.715 1.00 59.50 170 GLY A C 1
ATOM 1230 O O . GLY A 1 170 ? 50.338 -14.880 22.959 1.00 64.82 170 GLY A O 1
ATOM 1231 N N . ARG A 1 171 ? 49.229 -16.320 21.621 1.00 53.60 171 ARG A N 1
ATOM 1232 C CA . ARG A 1 171 ? 49.032 -15.359 20.554 1.00 56.79 171 ARG A CA 1
ATOM 1233 C C . ARG A 1 171 ? 47.559 -15.102 20.290 1.00 58.62 171 ARG A C 1
ATOM 1234 O O . ARG A 1 171 ? 46.713 -16.002 20.383 1.00 50.35 171 ARG A O 1
ATOM 1242 N N . LEU A 1 172 ? 47.299 -13.866 19.893 1.00 52.26 172 LEU A N 1
ATOM 1243 C CA . LEU A 1 172 ? 45.993 -13.383 19.487 1.00 52.05 172 LEU A CA 1
ATOM 1244 C C . LEU A 1 172 ? 46.062 -13.155 17.984 1.00 59.92 172 LEU A C 1
ATOM 1245 O O . LEU A 1 172 ? 46.944 -12.428 17.515 1.00 63.46 172 LEU A O 1
ATOM 1250 N N . VAL A 1 173 ? 45.154 -13.760 17.226 1.00 48.65 173 VAL A N 1
ATOM 1251 C CA . VAL A 1 173 ? 45.076 -13.506 15.791 1.00 48.18 173 VAL A CA 1
ATOM 1252 C C . VAL A 1 173 ? 43.681 -13.000 15.509 1.00 48.50 173 VAL A C 1
ATOM 1253 O O . VAL A 1 173 ? 42.702 -13.711 15.760 1.00 63.23 173 VAL A O 1
ATOM 1257 N N . LEU A 1 174 ? 43.580 -11.786 14.978 1.00 48.09 174 LEU A N 1
ATOM 1258 C CA . LEU A 1 174 ? 42.272 -11.226 14.656 1.00 51.18 174 LEU A CA 1
ATOM 1259 C C . LEU A 1 174 ? 42.323 -10.590 13.283 1.00 45.80 174 LEU A C 1
ATOM 1260 O O . LEU A 1 174 ? 43.390 -10.254 12.778 1.00 55.27 174 LEU A O 1
ATOM 1265 N N . THR A 1 175 ? 41.172 -10.451 12.669 1.00 49.08 175 THR A N 1
ATOM 1266 C CA . THR A 1 175 ? 41.019 -9.469 11.613 1.00 48.91 175 THR A CA 1
ATOM 1267 C C . THR A 1 175 ? 40.161 -8.339 12.147 1.00 53.48 175 THR A C 1
ATOM 1268 O O . THR A 1 175 ? 39.643 -8.407 13.261 1.00 58.81 175 THR A O 1
ATOM 1272 N N . ASP A 1 176 ? 40.016 -7.300 11.329 1.00 57.46 176 ASP A N 1
ATOM 1273 C CA . ASP A 1 176 ? 39.389 -6.045 11.727 1.00 54.28 176 ASP A CA 1
ATOM 1274 C C . ASP A 1 176 ? 39.277 -5.104 10.532 1.00 50.64 176 ASP A C 1
ATOM 1275 O O . ASP A 1 176 ? 40.098 -5.171 9.610 1.00 50.98 176 ASP A O 1
ATOM 1280 N N . PHE A 1 177 ? 38.278 -4.221 10.559 1.00 49.27 177 PHE A N 1
ATOM 1281 C CA . PHE A 1 177 ? 38.131 -3.164 9.565 1.00 59.89 177 PHE A CA 1
ATOM 1282 C C . PHE A 1 177 ? 38.979 -1.948 9.949 1.00 59.32 177 PHE A C 1
ATOM 1283 O O . PHE A 1 177 ? 39.253 -1.698 11.129 1.00 60.69 177 PHE A O 1
ATOM 1291 N N . PHE A 1 178 ? 39.411 -1.190 8.944 1.00 51.98 178 PHE A N 1
ATOM 1292 C CA . PHE A 1 178 ? 40.197 -0.000 9.249 1.00 57.50 178 PHE A CA 1
ATOM 1293 C C . PHE A 1 178 ? 40.168 0.955 8.066 1.00 65.21 178 PHE A C 1
ATOM 1294 O O . PHE A 1 178 ? 39.767 0.604 6.950 1.00 64.67 178 PHE A O 1
ATOM 1302 N N . GLU A 1 179 ? 40.604 2.180 8.342 1.00 63.35 179 GLU A N 1
ATOM 1303 C CA . GLU A 1 179 ? 40.622 3.270 7.381 1.00 58.31 179 GLU A CA 1
ATOM 1304 C C . GLU A 1 179 ? 42.035 3.362 6.807 1.00 60.64 179 GLU A C 1
ATOM 1305 O O . GLU A 1 179 ? 42.991 3.666 7.531 1.00 56.70 179 GLU A O 1
ATOM 1311 N N . ARG A 1 180 ? 42.179 3.046 5.519 1.00 59.22 180 ARG A N 1
ATOM 1312 C CA . ARG A 1 180 ? 43.519 3.048 4.945 1.00 58.91 180 ARG A CA 1
ATOM 1313 C C . ARG A 1 180 ? 44.001 4.473 4.710 1.00 63.87 180 ARG A C 1
ATOM 1314 O O . ARG A 1 180 ? 45.187 4.778 4.880 1.00 71.75 180 ARG A O 1
ATOM 1322 N N . ALA A 1 181 ? 43.079 5.337 4.312 1.00 63.38 181 ALA A N 1
ATOM 1323 C CA . ALA A 1 181 ? 43.306 6.752 4.034 1.00 66.18 181 ALA A CA 1
ATOM 1324 C C . ALA A 1 181 ? 41.935 7.425 4.067 1.00 77.75 181 ALA A C 1
ATOM 1325 O O . ALA A 1 181 ? 40.924 6.763 3.874 1.00 84.63 181 ALA A O 1
ATOM 1327 N N . PRO A 1 182 ? 41.898 8.736 4.344 1.00 78.18 182 PRO A N 1
ATOM 1328 C CA . PRO A 1 182 ? 40.579 9.395 4.453 1.00 78.22 182 PRO A CA 1
ATOM 1329 C C . PRO A 1 182 ? 39.680 9.075 3.265 1.00 79.86 182 PRO A C 1
ATOM 1330 O O . PRO A 1 182 ? 40.126 8.968 2.122 1.00 84.29 182 PRO A O 1
ATOM 1334 N N . LEU A 1 183 ? 38.401 8.860 3.537 1.00 73.62 183 LEU A N 1
ATOM 1335 C CA . LEU A 1 183 ? 37.504 8.447 2.474 1.00 65.75 183 LEU A CA 1
ATOM 1336 C C . LEU A 1 183 ? 36.996 9.650 1.716 1.00 73.80 183 LEU A C 1
ATOM 1337 O O . LEU A 1 183 ? 36.482 10.607 2.313 1.00 74.82 183 LEU A O 1
ATOM 1342 N N . ALA A 1 184 ? 37.127 9.576 0.400 1.00 76.05 184 ALA A N 1
ATOM 1343 C CA . ALA A 1 184 ? 36.419 10.396 -0.559 1.00 81.19 184 ALA A CA 1
ATOM 1344 C C . ALA A 1 184 ? 34.949 10.463 -0.179 1.00 88.61 184 ALA A C 1
ATOM 1345 O O . ALA A 1 184 ? 34.406 9.489 0.356 1.00 90.85 184 ALA A O 1
ATOM 1347 N N . PRO A 1 185 ? 34.277 11.590 -0.437 1.00 86.59 185 PRO A N 1
ATOM 1348 C CA . PRO A 1 185 ? 32.850 11.689 -0.084 1.00 85.80 185 PRO A CA 1
ATOM 1349 C C . PRO A 1 185 ? 32.005 10.579 -0.670 1.00 87.93 185 PRO A C 1
ATOM 1350 O O . PRO A 1 185 ? 31.144 10.036 0.036 1.00 89.99 185 PRO A O 1
ATOM 1354 N N . GLU A 1 186 ? 32.225 10.227 -1.945 1.00 89.35 186 GLU A N 1
ATOM 1355 C CA . GLU A 1 186 ? 31.430 9.172 -2.573 1.00 92.67 186 GLU A CA 1
ATOM 1356 C C . GLU A 1 186 ? 31.506 7.890 -1.769 1.00 87.64 186 GLU A C 1
ATOM 1357 O O . GLU A 1 186 ? 30.487 7.229 -1.532 1.00 86.50 186 GLU A O 1
ATOM 1363 N N . GLY A 1 187 ? 32.718 7.519 -1.355 1.00 85.28 187 GLY A N 1
ATOM 1364 C CA . GLY A 1 187 ? 32.945 6.315 -0.588 1.00 85.05 187 GLY A CA 1
ATOM 1365 C C . GLY A 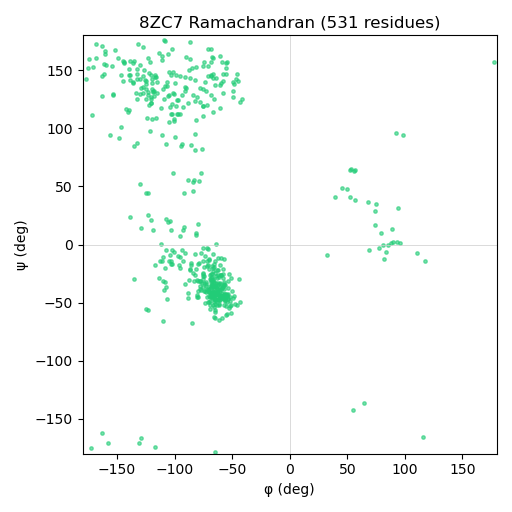1 187 ? 32.106 6.240 0.669 1.00 88.68 187 GLY A C 1
ATOM 1366 O O . GLY A 1 187 ? 31.297 5.321 0.833 1.00 84.16 187 GLY A O 1
ATOM 1367 N N . ARG A 1 188 ? 32.278 7.226 1.557 1.00 93.75 188 ARG A N 1
ATOM 1368 C CA . ARG A 1 188 ? 31.693 7.156 2.894 1.00 88.99 188 ARG A CA 1
ATOM 1369 C C . ARG A 1 188 ? 30.168 7.059 2.883 1.00 81.50 188 ARG A C 1
ATOM 1370 O O . ARG A 1 188 ? 29.578 6.649 3.883 1.00 77.78 188 ARG A O 1
ATOM 1378 N N . ALA A 1 189 ? 29.518 7.402 1.778 1.00 85.78 189 ALA A N 1
ATOM 1379 C CA . ALA A 1 189 ? 28.114 7.046 1.607 1.00 89.70 189 ALA A CA 1
ATOM 1380 C C . ALA A 1 189 ? 27.887 5.558 1.864 1.00 92.16 189 ALA A C 1
ATOM 1381 O O . ALA A 1 189 ? 27.104 5.175 2.748 1.00 84.84 189 ALA A O 1
ATOM 1383 N N . ALA A 1 190 ? 28.567 4.701 1.088 1.00 92.92 190 ALA A N 1
ATOM 1384 C CA . ALA A 1 190 ? 28.356 3.256 1.200 1.00 82.95 190 ALA A CA 1
ATOM 1385 C C . ALA A 1 190 ? 28.855 2.717 2.540 1.00 82.75 190 ALA A C 1
ATOM 1386 O O . ALA A 1 190 ? 28.167 1.929 3.206 1.00 81.63 190 ALA A O 1
ATOM 1388 N N . VAL A 1 191 ? 30.053 3.135 2.948 1.00 77.03 191 VAL A N 1
ATOM 1389 C CA . VAL A 1 191 ? 30.661 2.621 4.168 1.00 72.45 191 VAL A CA 1
ATOM 1390 C C . VAL A 1 191 ? 29.830 2.952 5.411 1.00 76.39 191 VAL A C 1
ATOM 1391 O O . VAL A 1 191 ? 29.713 2.123 6.319 1.00 73.60 191 VAL A O 1
ATOM 1395 N N . GLN A 1 192 ? 29.224 4.138 5.482 1.00 80.67 192 GLN A N 1
ATOM 1396 C CA . GLN A 1 192 ? 28.500 4.475 6.706 1.00 80.12 192 GLN A CA 1
ATOM 1397 C C . GLN A 1 192 ? 27.296 3.560 6.895 1.00 78.34 192 GLN A C 1
ATOM 1398 O O . GLN A 1 192 ? 27.077 3.023 7.987 1.00 78.53 192 GLN A O 1
ATOM 1404 N N . ARG A 1 193 ? 26.503 3.359 5.841 1.00 72.89 193 ARG A N 1
ATOM 1405 C CA . ARG A 1 193 ? 25.332 2.506 5.997 1.00 80.14 193 ARG A CA 1
ATOM 1406 C C . ARG A 1 193 ? 25.731 1.043 6.221 1.00 87.14 193 ARG A C 1
ATOM 1407 O O . ARG A 1 193 ? 24.987 0.288 6.856 1.00 81.20 193 ARG A O 1
ATOM 1415 N N . TYR A 1 194 ? 26.920 0.642 5.757 1.00 82.40 194 TYR A N 1
ATOM 1416 C CA . TYR A 1 194 ? 27.429 -0.703 6.013 1.00 78.94 194 TYR A CA 1
ATOM 1417 C C . TYR A 1 194 ? 27.819 -0.886 7.476 1.00 74.34 194 TYR A C 1
ATOM 1418 O O . TYR A 1 194 ? 27.436 -1.879 8.107 1.00 70.80 194 TYR A O 1
ATOM 1427 N N . LEU A 1 195 ? 28.600 0.046 8.027 1.00 63.47 195 LEU A N 1
ATOM 1428 C CA . LEU A 1 195 ? 28.915 -0.017 9.449 1.00 61.31 195 LEU A CA 1
ATOM 1429 C C . LEU A 1 195 ? 27.642 -0.011 10.281 1.00 74.41 195 LEU A C 1
ATOM 1430 O O . LEU A 1 195 ? 27.503 -0.788 11.232 1.00 78.77 195 LEU A O 1
ATOM 1435 N N . HIS A 1 196 ? 26.687 0.845 9.906 1.00 78.49 196 HIS A N 1
ATOM 1436 C CA . HIS A 1 196 ? 25.428 0.952 10.627 1.00 71.39 196 HIS A CA 1
ATOM 1437 C C . HIS A 1 196 ? 24.621 -0.336 10.531 1.00 72.23 196 HIS A C 1
ATOM 1438 O O . HIS A 1 196 ? 24.253 -0.928 11.551 1.00 61.65 196 HIS A O 1
ATOM 1445 N N . ASP A 1 197 ? 24.334 -0.787 9.299 1.00 73.76 197 ASP A N 1
ATOM 1446 C CA . ASP A 1 197 ? 23.369 -1.865 9.073 1.00 74.00 197 ASP A CA 1
ATOM 1447 C C . ASP A 1 197 ? 23.822 -3.220 9.620 1.00 78.76 197 ASP A C 1
ATOM 1448 O O . ASP A 1 197 ? 23.027 -4.167 9.630 1.00 82.69 197 ASP A O 1
ATOM 1453 N N . PHE A 1 198 ? 25.061 -3.345 10.083 1.00 81.37 198 PHE A N 1
ATOM 1454 C CA . PHE A 1 198 ? 25.532 -4.605 10.634 1.00 75.14 198 PHE A CA 1
ATOM 1455 C C . PHE A 1 198 ? 26.179 -4.416 11.998 1.00 67.38 198 PHE A C 1
ATOM 1456 O O . PHE A 1 198 ? 26.831 -5.330 12.500 1.00 58.09 198 PHE A O 1
ATOM 1464 N N . MET A 1 199 ? 25.972 -3.257 12.619 1.00 69.49 199 MET A N 1
ATOM 1465 C CA . MET A 1 199 ? 26.446 -2.975 13.970 1.00 67.11 199 MET A CA 1
ATOM 1466 C C . MET A 1 199 ? 27.944 -3.250 14.080 1.00 69.77 199 MET A C 1
ATOM 1467 O O . MET A 1 199 ? 28.388 -4.144 14.788 1.00 78.47 199 MET A O 1
ATOM 1472 N N . MET A 1 200 ? 28.707 -2.456 13.336 1.00 62.35 200 MET A N 1
ATOM 1473 C CA . MET A 1 200 ? 30.146 -2.620 13.248 1.00 64.68 200 MET A CA 1
ATOM 1474 C C . MET A 1 200 ? 30.848 -1.271 13.351 1.00 66.88 200 MET A C 1
ATOM 1475 O O . MET A 1 200 ? 30.288 -0.226 13.007 1.00 60.90 200 MET A O 1
ATOM 1480 N N . THR A 1 201 ? 32.113 -1.319 13.782 1.00 62.72 201 THR A N 1
ATOM 1481 C CA . THR A 1 201 ? 32.968 -0.139 13.746 1.00 66.09 201 THR A CA 1
ATOM 1482 C C . THR A 1 201 ? 34.296 -0.451 13.065 1.00 71.30 201 THR A C 1
ATOM 1483 O O . THR A 1 201 ? 34.454 -1.489 12.419 1.00 67.61 201 THR A O 1
ATOM 1487 N N . MET A 1 202 ? 35.258 0.451 13.225 1.00 76.92 202 MET A N 1
ATOM 1488 C CA . MET A 1 202 ? 36.387 0.602 12.324 1.00 68.77 202 MET A CA 1
ATOM 1489 C C . MET A 1 202 ? 37.460 1.379 13.073 1.00 66.37 202 MET A C 1
ATOM 1490 O O . MET A 1 202 ? 37.148 2.216 13.918 1.00 69.98 202 MET A O 1
ATOM 1495 N N . VAL A 1 203 ? 38.723 1.074 12.792 1.00 67.19 203 VAL A N 1
ATOM 1496 C CA . VAL A 1 203 ? 39.820 1.718 13.509 1.00 60.99 203 VAL A CA 1
ATOM 1497 C C . VAL A 1 203 ? 40.857 2.246 12.540 1.00 61.35 203 VAL A C 1
ATOM 1498 O O . VAL A 1 203 ? 40.609 2.344 11.335 1.00 68.18 203 VAL A O 1
ATOM 1502 N N . SER A 1 204 ? 41.991 2.676 13.082 1.00 64.91 204 SER A N 1
ATOM 1503 C CA . SER A 1 204 ? 43.114 3.178 12.302 1.00 72.59 204 SER A CA 1
ATOM 1504 C C . SER A 1 204 ? 44.334 2.321 12.594 1.00 69.31 204 SER A C 1
ATOM 1505 O O . SER A 1 204 ? 44.509 1.843 13.719 1.00 76.93 204 SER A O 1
ATOM 1508 N N . ALA A 1 205 ? 45.180 2.131 11.582 1.00 58.83 205 ALA A N 1
ATOM 1509 C CA . ALA A 1 205 ? 46.369 1.311 11.767 1.00 52.99 205 ALA A CA 1
ATOM 1510 C C . ALA A 1 205 ? 47.170 1.714 13.005 1.00 66.38 205 ALA A C 1
ATOM 1511 O O . ALA A 1 205 ? 47.679 0.849 13.730 1.00 72.89 205 ALA A O 1
ATOM 1513 N N . GLU A 1 206 ? 47.291 3.018 13.279 1.00 66.02 206 GLU A N 1
ATOM 1514 C CA . GLU A 1 206 ? 48.036 3.440 14.467 1.00 60.01 206 GLU A CA 1
ATOM 1515 C C . GLU A 1 206 ? 47.253 3.220 15.759 1.00 66.35 206 GLU A C 1
ATOM 1516 O O . GLU A 1 206 ? 47.855 3.260 16.836 1.00 71.66 206 GLU A O 1
ATOM 1522 N N . ALA A 1 207 ? 45.937 2.965 15.678 1.00 72.70 207 ALA A N 1
ATOM 1523 C CA . ALA A 1 207 ? 45.143 2.728 16.889 1.00 74.93 207 ALA A CA 1
ATOM 1524 C C . ALA A 1 207 ? 45.636 1.510 17.668 1.00 74.91 207 ALA A C 1
ATOM 1525 O O . ALA A 1 207 ? 45.684 1.536 18.905 1.00 66.18 207 ALA A O 1
ATOM 1527 N N . TYR A 1 208 ? 46.030 0.431 16.957 1.00 71.63 208 TYR A N 1
ATOM 1528 C CA . TYR A 1 208 ? 46.220 -0.872 17.599 1.00 67.46 208 TYR A CA 1
ATOM 1529 C C . TYR A 1 208 ? 47.447 -1.004 18.494 1.00 67.79 208 TYR A C 1
ATOM 1530 O O . TYR A 1 208 ? 47.359 -1.676 19.528 1.00 75.82 208 TYR A O 1
ATOM 1539 N N . PRO A 1 209 ? 48.612 -0.477 18.147 1.00 63.88 209 PRO A N 1
ATOM 1540 C CA . PRO A 1 209 ? 49.785 -0.725 19.011 1.00 65.21 209 PRO A CA 1
ATOM 1541 C C . PRO A 1 209 ? 49.583 -0.194 20.424 1.00 73.99 209 PRO A C 1
ATOM 1542 O O . PRO A 1 209 ? 49.960 -0.884 21.388 1.00 75.34 209 PRO A O 1
ATOM 1546 N N . PRO A 1 210 ? 48.992 1.002 20.628 1.00 73.90 210 PRO A N 1
ATOM 1547 C CA . PRO A 1 210 ? 48.609 1.359 22.018 1.00 71.84 210 PRO A CA 1
ATOM 1548 C C . PRO A 1 210 ? 47.520 0.455 22.614 1.00 70.03 210 PRO A C 1
ATOM 1549 O O . PRO A 1 210 ? 47.707 -0.080 23.713 1.00 56.06 210 PRO A O 1
ATOM 1553 N N . LEU A 1 211 ? 46.399 0.253 21.915 1.00 68.38 211 LEU A N 1
ATOM 1554 C CA . LEU A 1 211 ? 45.391 -0.708 22.377 1.00 64.18 211 LEU A CA 1
ATOM 1555 C C . LEU A 1 211 ? 46.015 -2.022 22.822 1.00 61.10 211 LEU A C 1
ATOM 1556 O O . LEU A 1 211 ? 45.739 -2.520 23.921 1.00 63.51 211 LEU A O 1
ATOM 1561 N N . LEU A 1 212 ? 46.841 -2.614 21.966 1.00 66.43 212 LEU A N 1
ATOM 1562 C CA . LEU A 1 212 ? 47.515 -3.845 22.354 1.00 68.45 212 LEU A CA 1
ATOM 1563 C C . LEU A 1 212 ? 48.308 -3.655 23.638 1.00 71.24 212 LEU A C 1
ATOM 1564 O O . LEU A 1 212 ? 48.326 -4.552 24.488 1.00 69.13 212 LEU A O 1
ATOM 1569 N N . ARG A 1 213 ? 49.015 -2.566 23.757 1.00 71.93 213 ARG A N 1
ATOM 1570 C CA . ARG A 1 213 ? 49.875 -2.347 24.901 1.00 74.68 213 ARG A CA 1
ATOM 1571 C C . ARG A 1 213 ? 49.106 -2.251 26.161 1.00 80.78 213 ARG A C 1
ATOM 1572 O O . ARG A 1 213 ? 49.463 -2.797 27.181 1.00 82.63 213 ARG A O 1
ATOM 1580 N N . GLY A 1 214 ? 48.030 -1.533 26.087 1.00 71.90 214 GLY A N 1
ATOM 1581 C CA . GLY A 1 214 ? 47.203 -1.401 27.217 1.00 64.93 214 GLY A CA 1
ATOM 1582 C C . GLY A 1 214 ? 46.886 -2.711 27.789 1.00 81.83 214 GLY A C 1
ATOM 1583 O O . GLY A 1 214 ? 46.739 -2.768 28.987 1.00 99.22 214 GLY A O 1
ATOM 1584 N N . ALA A 1 215 ? 46.852 -3.756 27.000 1.00 74.78 215 ALA A N 1
ATOM 1585 C CA . ALA A 1 215 ? 46.419 -5.032 27.480 1.00 70.45 215 ALA A CA 1
ATOM 1586 C C . ALA A 1 215 ? 47.499 -5.974 27.737 1.00 65.74 215 ALA A C 1
ATOM 1587 O O . ALA A 1 215 ? 47.290 -7.139 27.902 1.00 65.00 215 ALA A O 1
ATOM 1589 N N . GLY A 1 216 ? 48.673 -5.465 27.750 1.00 62.74 216 GLY A N 1
ATOM 1590 C CA . GLY A 1 216 ? 49.813 -6.322 27.973 1.00 58.96 216 GLY A CA 1
ATOM 1591 C C . GLY A 1 216 ? 50.169 -7.180 26.787 1.00 67.79 216 GLY A C 1
ATOM 1592 O O . GLY A 1 216 ? 50.735 -8.264 26.967 1.00 71.39 216 GLY A O 1
ATOM 1593 N N . LEU A 1 217 ? 49.870 -6.718 25.568 1.00 71.81 217 LEU A N 1
ATOM 1594 C CA . LEU A 1 217 ? 50.136 -7.474 24.348 1.00 67.28 217 LEU A CA 1
ATOM 1595 C C . LEU A 1 217 ? 51.086 -6.718 23.423 1.00 65.04 217 LEU A C 1
ATOM 1596 O O . LEU A 1 217 ? 50.907 -5.516 23.179 1.00 74.19 217 LEU A O 1
ATOM 1601 N N . TRP A 1 218 ? 52.081 -7.437 22.901 1.00 55.53 218 TRP A N 1
ATOM 1602 C CA . TRP A 1 218 ? 53.055 -6.910 21.941 1.00 57.70 218 TRP A CA 1
ATOM 1603 C C . TRP A 1 218 ? 52.632 -7.184 20.501 1.00 60.16 218 TRP A C 1
ATOM 1604 O O . TRP A 1 218 ? 52.354 -8.336 20.150 1.00 64.60 218 TRP A O 1
ATOM 1615 N N . LEU A 1 219 ? 52.626 -6.146 19.665 1.00 55.76 219 LEU A N 1
ATOM 1616 C CA . LEU A 1 219 ? 52.312 -6.329 18.248 1.00 54.21 219 LEU A CA 1
ATOM 1617 C C . LEU A 1 219 ? 53.370 -7.168 17.547 1.00 56.31 219 LEU A C 1
ATOM 1618 O O . LEU A 1 219 ? 54.555 -6.836 17.563 1.00 58.74 219 LEU A O 1
ATOM 1623 N N . GLU A 1 220 ? 52.936 -8.248 16.900 1.00 56.44 220 GLU A N 1
ATOM 1624 C CA . GLU A 1 220 ? 53.864 -9.111 16.182 1.00 53.24 220 GLU A CA 1
ATOM 1625 C C . GLU A 1 220 ? 53.752 -9.008 14.676 1.00 56.03 220 GLU A C 1
ATOM 1626 O O . GLU A 1 220 ? 54.766 -9.148 13.989 1.00 59.10 220 GLU A O 1
ATOM 1632 N N . GLU A 1 221 ? 52.555 -8.748 14.149 1.00 52.23 221 GLU A N 1
ATOM 1633 C CA . GLU A 1 221 ? 52.351 -8.687 12.710 1.00 49.80 221 GLU A CA 1
ATOM 1634 C C . GLU A 1 221 ? 51.167 -7.785 12.430 1.00 47.84 221 GLU A C 1
ATOM 1635 O O . GLU A 1 221 ? 50.108 -7.953 13.039 1.00 58.61 221 GLU A O 1
ATOM 1641 N N . PHE A 1 222 ? 51.351 -6.834 11.527 1.00 48.18 222 PHE A N 1
ATOM 1642 C CA . PHE A 1 222 ? 50.250 -6.069 10.965 1.00 47.76 222 PHE A CA 1
ATOM 1643 C C . PHE A 1 222 ? 50.288 -6.241 9.458 1.00 49.39 222 PHE A C 1
ATOM 1644 O O . PHE A 1 222 ? 51.342 -6.054 8.847 1.00 51.70 222 PHE A O 1
ATOM 1652 N N . LEU A 1 223 ? 49.144 -6.557 8.863 1.00 47.34 223 LEU A N 1
ATOM 1653 C CA . LEU A 1 223 ? 49.072 -6.985 7.473 1.00 48.61 223 LEU A CA 1
ATOM 1654 C C . LEU A 1 223 ? 47.811 -6.398 6.860 1.00 54.74 223 LEU A C 1
ATOM 1655 O O . LEU A 1 223 ? 46.704 -6.709 7.308 1.00 57.04 223 LEU A O 1
ATOM 1660 N N . ASP A 1 224 ? 47.977 -5.535 5.856 1.00 61.07 224 ASP A N 1
ATOM 1661 C CA . ASP A 1 224 ? 46.846 -5.032 5.083 1.00 50.78 224 ASP A CA 1
ATOM 1662 C C . ASP A 1 224 ? 46.499 -6.079 4.040 1.00 49.28 224 ASP A C 1
ATOM 1663 O O . ASP A 1 224 ? 47.223 -6.264 3.056 1.00 60.63 224 ASP A O 1
ATOM 1668 N N . ILE A 1 225 ? 45.397 -6.767 4.240 1.00 42.82 225 ILE A N 1
ATOM 1669 C CA . ILE A 1 225 ? 44.985 -7.769 3.299 1.00 43.58 225 ILE A CA 1
ATOM 1670 C C . ILE A 1 225 ? 43.799 -7.287 2.465 1.00 50.86 225 ILE A C 1
ATOM 1671 O O . ILE A 1 225 ? 43.130 -8.099 1.819 1.00 51.38 225 ILE A O 1
ATOM 1676 N N . SER A 1 226 ? 43.576 -5.966 2.403 1.00 47.14 226 SER A N 1
ATOM 1677 C CA . SER A 1 226 ? 42.435 -5.444 1.649 1.00 50.32 226 SER A CA 1
ATOM 1678 C C . SER A 1 226 ? 42.414 -5.992 0.227 1.00 53.83 226 SER A C 1
ATOM 1679 O O . SER A 1 226 ? 41.381 -6.488 -0.241 1.00 55.59 226 SER A O 1
ATOM 1682 N N . ASP A 1 227 ? 43.552 -5.944 -0.472 1.00 50.91 227 ASP A N 1
ATOM 1683 C CA . ASP A 1 227 ? 43.493 -6.227 -1.909 1.00 52.70 227 ASP A CA 1
ATOM 1684 C C . ASP A 1 227 ? 43.335 -7.706 -2.213 1.00 54.43 227 ASP A C 1
ATOM 1685 O O . ASP A 1 227 ? 43.193 -8.068 -3.375 1.00 57.06 227 ASP A O 1
ATOM 1690 N N . GLN A 1 228 ? 43.337 -8.561 -1.204 1.00 49.56 228 GLN A N 1
ATOM 1691 C CA . GLN A 1 228 ? 43.109 -9.979 -1.397 1.00 48.65 228 GLN A CA 1
ATOM 1692 C C . GLN A 1 228 ? 41.704 -10.410 -0.979 1.00 48.33 228 GLN A C 1
ATOM 1693 O O . GLN A 1 228 ? 41.345 -11.575 -1.183 1.00 48.03 228 GLN A O 1
ATOM 1699 N N . THR A 1 229 ? 40.942 -9.520 -0.331 1.00 41.49 229 THR A N 1
ATOM 1700 C CA . THR A 1 229 ? 39.703 -9.893 0.339 1.00 47.49 229 THR A CA 1
ATOM 1701 C C . THR A 1 229 ? 38.500 -9.090 -0.128 1.00 48.66 229 THR A C 1
ATOM 1702 O O . THR A 1 229 ? 37.507 -9.675 -0.557 1.00 61.65 229 THR A O 1
ATOM 1706 N N . LEU A 1 230 ? 38.562 -7.764 -0.054 1.00 54.59 230 LEU A N 1
ATOM 1707 C CA . LEU A 1 230 ? 37.354 -6.942 -0.134 1.00 52.21 230 LEU A CA 1
ATOM 1708 C C . LEU A 1 230 ? 36.687 -7.045 -1.496 1.00 51.95 230 LEU A C 1
ATOM 1709 O O . LEU A 1 230 ? 35.522 -7.432 -1.598 1.00 59.39 230 LEU A O 1
ATOM 1714 N N . GLU A 1 231 ? 37.413 -6.715 -2.560 1.00 51.79 231 GLU A N 1
ATOM 1715 C CA . GLU A 1 231 ? 36.744 -6.486 -3.832 1.00 62.41 231 GLU A CA 1
ATOM 1716 C C . GLU A 1 231 ? 36.105 -7.762 -4.370 1.00 61.75 231 GLU A C 1
ATOM 1717 O O . GLU A 1 231 ? 34.904 -7.775 -4.675 1.00 59.76 231 GLU A O 1
ATOM 1723 N N . LYS A 1 232 ? 36.891 -8.844 -4.486 1.00 61.14 232 LYS A N 1
ATOM 1724 C CA . LYS A 1 232 ? 36.356 -10.106 -5.006 1.00 55.84 232 LYS A CA 1
ATOM 1725 C C . LYS A 1 232 ? 35.182 -10.622 -4.168 1.00 63.54 232 LYS A C 1
ATOM 1726 O O . LYS A 1 232 ? 34.238 -11.209 -4.708 1.00 66.64 232 LYS A O 1
ATOM 1732 N N . THR A 1 233 ? 35.233 -10.453 -2.839 1.00 66.24 233 THR A N 1
ATOM 1733 C CA . THR A 1 233 ? 34.125 -10.915 -2.006 1.00 57.88 233 THR A CA 1
ATOM 1734 C C . THR A 1 233 ? 32.890 -10.064 -2.228 1.00 61.86 233 THR A C 1
ATOM 1735 O O . THR A 1 233 ? 31.787 -10.592 -2.421 1.00 55.63 233 THR A O 1
ATOM 1739 N N . PHE A 1 234 ? 33.056 -8.738 -2.179 1.00 56.31 234 PHE A N 1
ATOM 1740 C CA . PHE A 1 234 ? 31.916 -7.849 -2.352 1.00 62.73 234 PHE A CA 1
ATOM 1741 C C . PHE A 1 234 ? 31.271 -8.045 -3.712 1.00 70.92 234 PHE A C 1
ATOM 1742 O O . PHE A 1 234 ? 30.044 -7.933 -3.840 1.00 75.39 234 PHE A O 1
ATOM 1750 N N . ARG A 1 235 ? 32.074 -8.366 -4.731 1.00 60.42 235 ARG A N 1
ATOM 1751 C CA . ARG A 1 235 ? 31.537 -8.479 -6.079 1.00 64.23 235 ARG A CA 1
ATOM 1752 C C . ARG A 1 235 ? 30.715 -9.751 -6.232 1.00 73.25 235 ARG A C 1
ATOM 1753 O O . ARG A 1 235 ? 29.563 -9.700 -6.683 1.00 81.14 235 ARG A O 1
ATOM 1761 N N . LEU A 1 236 ? 31.277 -10.903 -5.839 1.00 75.24 236 LEU A N 1
ATOM 1762 C CA . LEU A 1 236 ? 30.509 -12.148 -5.886 1.00 71.32 236 LEU A CA 1
ATOM 1763 C C . LEU A 1 236 ? 29.229 -12.033 -5.072 1.00 74.37 236 LEU A C 1
ATOM 1764 O O . LEU A 1 236 ? 28.214 -12.643 -5.416 1.00 81.15 236 LEU A O 1
ATOM 1769 N N . LEU A 1 237 ? 29.251 -11.251 -3.992 1.00 74.73 237 LEU A N 1
ATOM 1770 C CA . LEU A 1 237 ? 28.056 -11.151 -3.162 1.00 84.05 237 LEU A CA 1
ATOM 1771 C C . LEU A 1 237 ? 26.965 -10.339 -3.846 1.00 89.93 237 LEU A C 1
ATOM 1772 O O . LEU A 1 237 ? 25.783 -10.672 -3.717 1.00 88.37 237 LEU A O 1
ATOM 1777 N N . SER A 1 238 ? 27.333 -9.299 -4.594 1.00 91.44 238 SER A N 1
ATOM 1778 C CA . SER A 1 238 ? 26.318 -8.480 -5.238 1.00 85.66 238 SER A CA 1
ATOM 1779 C C . SER A 1 238 ? 25.778 -9.161 -6.486 1.00 94.43 238 SER A C 1
ATOM 1780 O O . SER A 1 238 ? 24.592 -9.005 -6.809 1.00 94.82 238 SER A O 1
ATOM 1783 N N . GLU A 1 239 ? 26.624 -9.952 -7.166 1.00 98.09 239 GLU A N 1
ATOM 1784 C CA . GLU A 1 239 ? 26.212 -10.695 -8.359 1.00 95.63 239 GLU A CA 1
ATOM 1785 C C . GLU A 1 239 ? 25.192 -11.786 -8.034 1.00 97.81 239 GLU A C 1
ATOM 1786 O O . GLU A 1 239 ? 24.369 -12.132 -8.883 1.00 105.27 239 GLU A O 1
ATOM 1792 N N . ARG A 1 240 ? 25.243 -12.346 -6.827 1.00 98.42 240 ARG A N 1
ATOM 1793 C CA . ARG A 1 240 ? 24.265 -1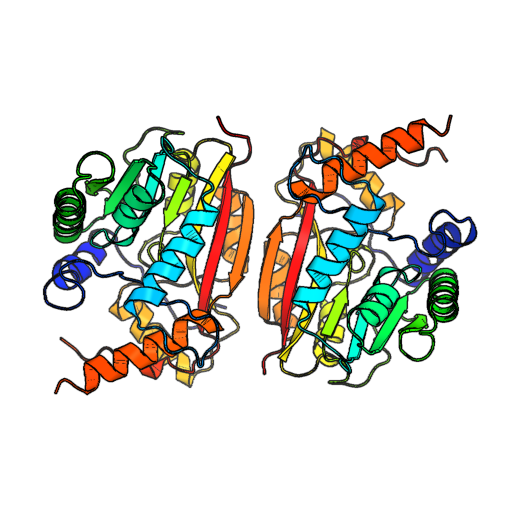3.335 -6.390 1.00 103.53 240 ARG A CA 1
ATOM 1794 C C . ARG A 1 240 ? 23.138 -12.721 -5.563 1.00 109.09 240 ARG A C 1
ATOM 1795 O O . ARG A 1 240 ? 22.104 -13.373 -5.374 1.00 116.22 240 ARG A O 1
ATOM 1803 N N . ILE A 1 241 ? 23.329 -11.510 -5.024 1.00 103.14 241 ILE A N 1
ATOM 1804 C CA . ILE A 1 241 ? 22.190 -10.740 -4.536 1.00 102.22 241 ILE A CA 1
ATOM 1805 C C . ILE A 1 241 ? 21.474 -10.078 -5.708 1.00 109.31 241 ILE A C 1
ATOM 1806 O O . ILE A 1 241 ? 20.311 -9.671 -5.580 1.00 118.23 241 ILE A O 1
ATOM 1811 N N . ASN A 1 242 ? 22.122 -10.008 -6.876 1.00 109.74 242 ASN A N 1
ATOM 1812 C CA . ASN A 1 242 ? 21.414 -9.659 -8.103 1.00 109.31 242 ASN A CA 1
ATOM 1813 C C . ASN A 1 242 ? 20.620 -10.844 -8.641 1.00 113.52 242 ASN A C 1
ATOM 1814 O O . ASN A 1 242 ? 19.500 -10.672 -9.141 1.00 113.24 242 ASN A O 1
ATOM 1819 N N . SER A 1 243 ? 21.180 -12.049 -8.545 1.00 116.24 243 SER A N 1
ATOM 1820 C CA . SER A 1 243 ? 20.400 -13.268 -8.726 1.00 116.56 243 SER A CA 1
ATOM 1821 C C . SER A 1 243 ? 19.049 -13.252 -8.010 1.00 122.56 243 SER A C 1
ATOM 1822 O O . SER A 1 243 ? 18.101 -13.901 -8.453 1.00 125.02 243 SER A O 1
ATOM 1825 N N . SER A 1 244 ? 18.953 -12.530 -6.902 1.00 124.54 244 SER A N 1
ATOM 1826 C CA . SER A 1 244 ? 17.731 -12.447 -6.107 1.00 127.57 244 SER A CA 1
ATOM 1827 C C . SER A 1 244 ? 16.732 -11.414 -6.632 1.00 133.06 244 SER A C 1
ATOM 1828 O O . SER A 1 244 ? 16.301 -10.528 -5.882 1.00 133.91 244 SER A O 1
ATOM 1831 N N . LYS A 1 245 ? 16.332 -11.521 -7.893 1.00 134.18 245 LYS A N 1
ATOM 1832 C CA . LYS A 1 245 ? 15.255 -10.670 -8.374 1.00 131.99 245 LYS A CA 1
ATOM 1833 C C . LYS A 1 245 ? 13.905 -11.403 -8.267 1.00 136.18 245 LYS A C 1
ATOM 1834 O O . LYS A 1 245 ? 13.377 -11.629 -7.169 1.00 135.56 245 LYS A O 1
ATOM 1840 N N . VAL A 1 257 ? 15.462 -7.441 0.424 1.00 155.34 257 VAL A N 1
ATOM 1841 C CA . VAL A 1 257 ? 15.269 -6.932 1.759 1.00 154.94 257 VAL A CA 1
ATOM 1842 C C . VAL A 1 257 ? 15.627 -5.456 1.697 1.00 164.29 257 VAL A C 1
ATOM 1843 O O . VAL A 1 257 ? 15.702 -4.784 2.727 1.00 169.19 257 VAL A O 1
ATOM 1847 N N . ASN A 1 258 ? 15.761 -4.914 0.482 1.00 163.87 258 ASN A N 1
ATOM 1848 C CA . ASN A 1 258 ? 16.204 -3.533 0.325 1.00 160.53 258 ASN A CA 1
ATOM 1849 C C . ASN A 1 258 ? 17.341 -3.698 1.210 1.00 160.39 258 ASN A C 1
ATOM 1850 O O . ASN A 1 258 ? 17.560 -2.882 2.088 1.00 163.03 258 ASN A O 1
ATOM 1855 N N . GLN A 1 259 ? 18.087 -4.759 0.986 1.00 156.21 259 GLN A N 1
ATOM 1856 C CA . GLN A 1 259 ? 19.100 -5.125 1.925 1.00 149.90 259 GLN A CA 1
ATOM 1857 C C . GLN A 1 259 ? 20.409 -4.464 1.789 1.00 145.74 259 GLN A C 1
ATOM 1858 O O . GLN A 1 259 ? 20.807 -3.822 2.717 1.00 143.49 259 GLN A O 1
ATOM 1864 N N . PHE A 1 260 ? 21.131 -4.749 0.717 1.00 143.89 260 PHE A N 1
ATOM 1865 C CA . PHE A 1 260 ? 22.413 -4.131 0.461 1.00 136.74 260 PHE A CA 1
ATOM 1866 C C . PHE A 1 260 ? 23.075 -4.664 -0.784 1.00 132.03 260 PHE A C 1
ATOM 1867 O O . PHE A 1 260 ? 22.731 -5.661 -1.409 1.00 132.18 260 PHE A O 1
ATOM 1875 N N . ASP A 1 261 ? 23.940 -3.884 -1.323 1.00 118.80 261 ASP A N 1
ATOM 1876 C CA . ASP A 1 261 ? 24.669 -4.480 -2.370 1.00 112.93 261 ASP A CA 1
ATOM 1877 C C . ASP A 1 261 ? 25.850 -4.445 -1.522 1.00 109.88 261 ASP A C 1
ATOM 1878 O O . ASP A 1 261 ? 25.903 -3.880 -0.428 1.00 113.48 261 ASP A O 1
ATOM 1883 N N . PRO A 1 262 ? 26.733 -5.269 -1.862 1.00 100.92 262 PRO A N 1
ATOM 1884 C CA . PRO A 1 262 ? 27.881 -5.019 -1.070 1.00 95.57 262 PRO A CA 1
ATOM 1885 C C . PRO A 1 262 ? 28.649 -4.249 -2.109 1.00 90.41 262 PRO A C 1
ATOM 1886 O O . PRO A 1 262 ? 29.650 -3.652 -1.812 1.00 79.18 262 PRO A O 1
ATOM 1890 N N . GLY A 1 263 ? 28.115 -4.189 -3.314 1.00 89.03 263 GLY A N 1
ATOM 1891 C CA . GLY A 1 263 ? 28.771 -3.527 -4.416 1.00 89.72 263 GLY A CA 1
ATOM 1892 C C . GLY A 1 263 ? 28.943 -2.049 -4.410 1.00 84.78 263 GLY A C 1
ATOM 1893 O O . GLY A 1 263 ? 29.758 -1.525 -5.126 1.00 86.14 263 GLY A O 1
ATOM 1894 N N . ASP A 1 264 ? 28.192 -1.363 -3.603 1.00 82.66 264 ASP A N 1
ATOM 1895 C CA . ASP A 1 264 ? 28.402 0.026 -3.499 1.00 90.16 264 ASP A CA 1
ATOM 1896 C C . ASP A 1 264 ? 29.671 0.217 -2.776 1.00 87.78 264 ASP A C 1
ATOM 1897 O O . ASP A 1 264 ? 30.106 1.323 -2.594 1.00 86.62 264 ASP A O 1
ATOM 1902 N N . LEU A 1 265 ? 30.273 -0.866 -2.348 1.00 86.69 265 LEU A N 1
ATOM 1903 C CA . LEU A 1 265 ? 31.490 -0.777 -1.598 1.00 83.49 265 LEU A CA 1
ATOM 1904 C C . LEU A 1 265 ? 32.685 -1.121 -2.443 1.00 76.95 265 LEU A C 1
ATOM 1905 O O . LEU A 1 265 ? 33.798 -0.832 -2.092 1.00 71.87 265 LEU A O 1
ATOM 1910 N N . VAL A 1 266 ? 32.449 -1.704 -3.587 1.00 74.32 266 VAL A N 1
ATOM 1911 C CA . VAL A 1 266 ? 33.538 -1.992 -4.454 1.00 76.48 266 VAL A CA 1
ATOM 1912 C C . VAL A 1 266 ? 34.066 -0.726 -5.022 1.00 81.80 266 VAL A C 1
ATOM 1913 O O . VAL A 1 266 ? 33.340 0.211 -5.231 1.00 91.94 266 VAL A O 1
ATOM 1917 N N . GLY A 1 267 ? 35.359 -0.664 -5.230 1.00 83.53 267 GLY A N 1
ATOM 1918 C CA . GLY A 1 267 ? 35.888 0.591 -5.727 1.00 83.85 267 GLY A CA 1
ATOM 1919 C C . GLY A 1 267 ? 36.026 1.685 -4.692 1.00 78.38 267 GLY A C 1
ATOM 1920 O O . GLY A 1 267 ? 36.526 2.771 -5.021 1.00 77.48 267 GLY A O 1
ATOM 1921 N N . VAL A 1 268 ? 35.610 1.441 -3.452 1.00 76.27 268 VAL A N 1
ATOM 1922 C CA . VAL A 1 268 ? 35.979 2.323 -2.340 1.00 73.98 268 VAL A CA 1
ATOM 1923 C C . VAL A 1 268 ? 37.334 1.825 -1.850 1.00 69.70 268 VAL A C 1
ATOM 1924 O O . VAL A 1 268 ? 37.444 1.039 -0.916 1.00 76.83 268 VAL A O 1
ATOM 1928 N N . LYS A 1 269 ? 38.393 2.306 -2.492 1.00 73.69 269 LYS A N 1
ATOM 1929 C CA . LYS A 1 269 ? 39.717 1.744 -2.217 1.00 67.99 269 LYS A CA 1
ATOM 1930 C C . LYS A 1 269 ? 40.210 2.000 -0.793 1.00 71.22 269 LYS A C 1
ATOM 1931 O O . LYS A 1 269 ? 41.147 1.324 -0.351 1.00 69.32 269 LYS A O 1
ATOM 1937 N N . GLU A 1 270 ? 39.613 2.943 -0.062 1.00 71.71 270 GLU A N 1
ATOM 1938 C CA . GLU A 1 270 ? 40.171 3.401 1.207 1.00 64.23 270 GLU A CA 1
ATOM 1939 C C . GLU A 1 270 ? 39.627 2.642 2.404 1.00 68.96 270 GLU A C 1
ATOM 1940 O O . GLU A 1 270 ? 40.201 2.736 3.508 1.00 62.78 270 GLU A O 1
ATOM 1946 N N . PHE A 1 271 ? 38.544 1.896 2.201 1.00 66.53 271 PHE A N 1
ATOM 1947 C CA . PHE A 1 271 ? 38.044 0.965 3.198 1.00 58.79 271 PHE A CA 1
ATOM 1948 C C . PHE A 1 271 ? 38.943 -0.270 3.229 1.00 59.08 271 PHE A C 1
ATOM 1949 O O . PHE A 1 271 ? 39.328 -0.791 2.179 1.00 66.52 271 PHE A O 1
ATOM 1957 N N . GLY A 1 272 ? 39.319 -0.715 4.416 1.00 56.06 272 GLY A N 1
ATOM 1958 C CA . GLY A 1 272 ? 40.379 -1.697 4.548 1.00 58.49 272 GLY A CA 1
ATOM 1959 C C . GLY A 1 272 ? 40.065 -2.855 5.468 1.00 58.27 272 GLY A C 1
ATOM 1960 O O . GLY A 1 272 ? 39.322 -2.743 6.447 1.00 49.82 272 GLY A O 1
ATOM 1961 N N . TYR A 1 273 ? 40.689 -3.983 5.164 1.00 52.06 273 TYR A N 1
ATOM 1962 C CA . TYR A 1 273 ? 40.564 -5.179 5.970 1.00 49.95 273 TYR A CA 1
ATOM 1963 C C . TYR A 1 273 ? 41.948 -5.566 6.452 1.00 45.00 273 TYR A C 1
ATOM 1964 O O . TYR A 1 273 ? 42.861 -5.700 5.642 1.00 46.39 273 TYR A O 1
ATOM 1973 N N . LEU A 1 274 ? 42.118 -5.711 7.768 1.00 48.89 274 LEU A N 1
ATOM 1974 C CA . LEU A 1 274 ? 43.439 -5.995 8.317 1.00 56.15 274 LEU A CA 1
ATOM 1975 C C . LEU A 1 274 ? 43.471 -7.347 9.020 1.00 56.33 274 LEU A C 1
ATOM 1976 O O . LEU A 1 274 ? 42.486 -7.760 9.630 1.00 53.79 274 LEU A O 1
ATOM 1981 N N . LEU A 1 275 ? 44.614 -8.029 8.904 1.00 47.06 275 LEU A N 1
ATOM 1982 C CA . LEU A 1 275 ? 44.987 -9.181 9.712 1.00 47.85 275 LEU A CA 1
ATOM 1983 C C . LEU A 1 275 ? 46.065 -8.757 10.713 1.00 52.08 275 LEU A C 1
ATOM 1984 O O . LEU A 1 275 ? 47.006 -8.045 10.355 1.00 48.50 275 LEU A O 1
ATOM 1989 N N . LEU A 1 276 ? 45.934 -9.192 11.968 1.00 45.11 276 LEU A N 1
ATOM 1990 C CA . LEU A 1 276 ? 46.823 -8.734 13.029 1.00 47.37 276 LEU A CA 1
ATOM 1991 C C . LEU A 1 276 ? 47.217 -9.891 13.931 1.00 51.62 276 LEU A C 1
ATOM 1992 O O . LEU A 1 276 ? 46.367 -10.719 14.275 1.00 65.02 276 LEU A O 1
ATOM 1997 N N . VAL A 1 277 ? 48.476 -9.912 14.379 1.00 46.77 277 VAL A N 1
ATOM 1998 C CA . VAL A 1 277 ? 48.916 -10.894 15.365 1.00 49.42 277 VAL A CA 1
ATOM 1999 C C . VAL A 1 277 ? 49.656 -10.203 16.513 1.00 54.41 277 VAL A C 1
ATOM 2000 O O . VAL A 1 277 ? 50.596 -9.432 16.281 1.00 55.46 277 VAL A O 1
ATOM 2004 N N . ALA A 1 278 ? 49.263 -10.512 17.751 1.00 56.96 278 ALA A N 1
ATOM 2005 C CA . ALA A 1 278 ? 49.922 -9.997 18.944 1.00 51.63 278 ALA A CA 1
ATOM 2006 C C . ALA A 1 278 ? 50.241 -11.139 19.897 1.00 52.89 278 ALA A C 1
ATOM 2007 O O . ALA A 1 278 ? 49.592 -12.186 19.889 1.00 60.56 278 ALA A O 1
ATOM 2009 N N . GLN A 1 279 ? 51.254 -10.938 20.726 1.00 54.64 279 GLN A N 1
ATOM 2010 C CA . GLN A 1 279 ? 51.684 -11.963 21.664 1.00 59.18 279 GLN A CA 1
ATOM 2011 C C . GLN A 1 279 ? 51.599 -11.438 23.091 1.00 66.21 279 GLN A C 1
ATOM 2012 O O . GLN A 1 279 ? 51.589 -10.228 23.335 1.00 67.84 279 GLN A O 1
ATOM 2018 N N . ARG A 1 280 ? 51.493 -12.372 24.032 1.00 73.44 280 ARG A N 1
ATOM 2019 C CA . ARG A 1 280 ? 51.721 -12.121 25.448 1.00 72.59 280 ARG A CA 1
ATOM 2020 C C . ARG A 1 280 ? 53.104 -12.629 25.797 1.00 73.68 280 ARG A C 1
ATOM 2021 O O . ARG A 1 280 ? 53.442 -13.763 25.432 1.00 81.57 280 ARG A O 1
ATOM 2029 N N . PRO A 1 281 ? 53.927 -11.834 26.465 1.00 67.38 281 PRO A N 1
ATOM 2030 C CA . PRO A 1 281 ? 55.344 -12.194 26.607 1.00 67.13 281 PRO A CA 1
ATOM 2031 C C . PRO A 1 281 ? 55.560 -13.438 27.450 1.00 68.02 281 PRO A C 1
ATOM 2032 O O . PRO A 1 281 ? 54.826 -13.708 28.400 1.00 70.89 281 PRO A O 1
ATOM 2036 N N . GLY A 1 282 ? 56.600 -14.193 27.086 1.00 75.84 282 GLY A N 1
ATOM 2037 C CA . GLY A 1 282 ? 56.891 -15.504 27.650 1.00 71.43 282 GLY A CA 1
ATOM 2038 C C . GLY A 1 282 ? 57.295 -15.432 29.102 1.00 81.50 282 GLY A C 1
ATOM 2039 O O . GLY A 1 282 ? 57.384 -14.343 29.662 1.00 87.37 282 GLY A O 1
ATOM 2040 N N . LEU B 1 6 ? 56.666 4.190 25.425 1.00 135.78 6 LEU B N 1
ATOM 2041 C CA . LEU B 1 6 ? 56.918 5.534 24.902 1.00 135.73 6 LEU B CA 1
ATOM 2042 C C . LEU B 1 6 ? 58.420 5.813 24.929 1.00 140.59 6 LEU B C 1
ATOM 2043 O O . LEU B 1 6 ? 59.159 5.123 25.643 1.00 142.77 6 LEU B O 1
ATOM 2048 N N . SER B 1 7 ? 58.861 6.815 24.152 1.00 146.23 7 SER B N 1
ATOM 2049 C CA . SER B 1 7 ? 60.288 7.090 23.912 1.00 146.28 7 SER B CA 1
ATOM 2050 C C . SER B 1 7 ? 60.945 7.793 25.111 1.00 157.48 7 SER B C 1
ATOM 2051 O O . SER B 1 7 ? 61.486 8.899 25.021 1.00 161.72 7 SER B O 1
ATOM 2054 N N . GLU B 1 8 ? 60.925 7.086 26.247 1.00 160.75 8 GLU B N 1
ATOM 2055 C CA . GLU B 1 8 ? 61.400 7.648 27.511 1.00 152.97 8 GLU B CA 1
ATOM 2056 C C . GLU B 1 8 ? 62.918 7.824 27.510 1.00 148.65 8 GLU B C 1
ATOM 2057 O O . GLU B 1 8 ? 63.428 8.900 27.850 1.00 136.07 8 GLU B O 1
ATOM 2063 N N . LEU B 1 9 ? 63.646 6.776 27.117 1.00 157.24 9 LEU B N 1
ATOM 2064 C CA . LEU B 1 9 ? 65.102 6.812 26.973 1.00 154.62 9 LEU B CA 1
ATOM 2065 C C . LEU B 1 9 ? 65.467 7.644 25.748 1.00 153.16 9 LEU B C 1
ATOM 2066 O O . LEU B 1 9 ? 65.066 7.293 24.628 1.00 150.91 9 LEU B O 1
ATOM 2071 N N . PRO B 1 10 ? 66.235 8.741 25.908 1.00 150.13 10 PRO B N 1
ATOM 2072 C CA . PRO B 1 10 ? 66.323 9.766 24.851 1.00 151.32 10 PRO B CA 1
ATOM 2073 C C . PRO B 1 10 ? 66.957 9.336 23.527 1.00 154.11 10 PRO B C 1
ATOM 2074 O O . PRO B 1 10 ? 67.342 8.177 23.326 1.00 154.69 10 PRO B O 1
ATOM 2078 N N . MET B 1 11 ? 67.051 10.304 22.608 1.00 146.67 11 MET B N 1
ATOM 2079 C CA . MET B 1 11 ? 67.505 10.106 21.230 1.00 135.08 11 MET B CA 1
ATOM 2080 C C . MET B 1 11 ? 68.574 11.097 20.914 1.00 130.52 11 MET B C 1
ATOM 2081 O O . MET B 1 11 ? 68.427 12.311 21.205 1.00 131.27 11 MET B O 1
ATOM 2086 N N . PRO B 1 12 ? 69.691 10.705 20.281 1.00 124.42 12 PRO B N 1
ATOM 2087 C CA . PRO B 1 12 ? 70.493 11.663 19.532 1.00 117.16 12 PRO B CA 1
ATOM 2088 C C . PRO B 1 12 ? 69.718 12.144 18.314 1.00 114.51 12 PRO B C 1
ATOM 2089 O O . PRO B 1 12 ? 68.747 11.523 17.880 1.00 115.04 12 PRO B O 1
ATOM 2093 N N . SER B 1 13 ? 70.148 13.280 17.764 1.00 116.81 13 SER B N 1
ATOM 2094 C CA . SER B 1 13 ? 69.587 13.780 16.510 1.00 117.50 13 SER B CA 1
ATOM 2095 C C . SER B 1 13 ? 70.631 13.567 15.418 1.00 116.05 13 SER B C 1
ATOM 2096 O O . SER B 1 13 ? 71.430 14.473 15.134 1.00 122.39 13 SER B O 1
ATOM 2099 N N . PRO B 1 14 ? 70.670 12.393 14.774 1.00 107.11 14 PRO B N 1
ATOM 2100 C CA . PRO B 1 14 ? 71.833 12.052 13.938 1.00 109.77 14 PRO B CA 1
ATOM 2101 C C . PRO B 1 14 ? 71.844 12.838 12.632 1.00 114.02 14 PRO B C 1
ATOM 2102 O O . PRO B 1 14 ? 70.803 13.042 12.003 1.00 118.22 14 PRO B O 1
ATOM 2106 N N . ALA B 1 15 ? 73.040 13.286 12.238 1.00 113.55 15 ALA B N 1
ATOM 2107 C CA . ALA B 1 15 ? 73.218 14.234 11.142 1.00 114.82 15 ALA B CA 1
ATOM 2108 C C . ALA B 1 15 ? 73.792 13.532 9.915 1.00 116.16 15 ALA B C 1
ATOM 2109 O O . ALA B 1 15 ? 74.688 12.693 10.039 1.00 121.63 15 ALA B O 1
ATOM 2111 N N . SER B 1 16 ? 73.287 13.899 8.725 1.00 111.49 16 SER B N 1
ATOM 2112 C CA . SER B 1 16 ? 73.537 13.147 7.489 1.00 104.31 16 SER B CA 1
ATOM 2113 C C . SER B 1 16 ? 75.013 13.078 7.101 1.00 111.70 16 SER B C 1
ATOM 2114 O O . SER B 1 16 ? 75.598 11.988 7.093 1.00 107.95 16 SER B O 1
ATOM 2117 N N . GLU B 1 17 ? 75.629 14.226 6.785 1.00 119.78 17 GLU B N 1
ATOM 2118 C CA . GLU B 1 17 ? 77.054 14.262 6.460 1.00 124.47 17 GLU B CA 1
ATOM 2119 C C . GLU B 1 17 ? 77.952 14.241 7.729 1.00 123.01 17 GLU B C 1
ATOM 2120 O O . GLU B 1 17 ? 79.134 14.592 7.644 1.00 127.56 17 GLU B O 1
ATOM 2126 N N . GLU B 1 18 ? 77.394 13.834 8.882 1.00 122.01 18 GLU B N 1
ATOM 2127 C CA . GLU B 1 18 ? 78.134 13.460 10.088 1.00 120.77 18 GLU B CA 1
ATOM 2128 C C . GLU B 1 18 ? 78.078 11.963 10.386 1.00 125.68 18 GLU B C 1
ATOM 2129 O O . GLU B 1 18 ? 79.040 11.428 10.946 1.00 124.40 18 GLU B O 1
ATOM 2135 N N . VAL B 1 19 ? 76.977 11.282 10.020 1.00 130.23 19 VAL B N 1
ATOM 2136 C CA . VAL B 1 19 ? 76.920 9.814 10.035 1.00 116.22 19 VAL B CA 1
ATOM 2137 C C . VAL B 1 19 ? 77.835 9.245 8.954 1.00 108.81 19 VAL B C 1
ATOM 2138 O O . VAL B 1 19 ? 78.382 8.141 9.103 1.00 104.10 19 VAL B O 1
ATOM 2142 N N . GLY B 1 20 ? 78.038 9.994 7.866 1.00 105.41 20 GLY B N 1
ATOM 2143 C CA . GLY B 1 20 ? 79.013 9.649 6.842 1.00 104.91 20 GLY B CA 1
ATOM 2144 C C . GLY B 1 20 ? 80.462 9.794 7.266 1.00 108.69 20 GLY B C 1
ATOM 2145 O O . GLY B 1 20 ? 81.337 9.288 6.556 1.00 104.69 20 GLY B O 1
ATOM 2146 N N . ALA B 1 21 ? 80.735 10.469 8.393 1.00 111.69 21 ALA B N 1
ATOM 2147 C CA . ALA B 1 21 ? 82.063 10.509 9.004 1.00 111.68 21 ALA B CA 1
ATOM 2148 C C . ALA B 1 21 ? 82.283 9.349 9.974 1.00 114.19 21 ALA B C 1
ATOM 2149 O O . ALA B 1 21 ? 83.333 8.698 9.929 1.00 110.16 21 ALA B O 1
ATOM 2151 N N . LEU B 1 22 ? 81.300 9.084 10.852 1.00 121.66 22 LEU B N 1
ATOM 2152 C CA . LEU B 1 22 ? 81.326 7.895 11.708 1.00 123.27 22 LEU B CA 1
ATOM 2153 C C . LEU B 1 22 ? 81.541 6.613 10.913 1.00 126.98 22 LEU B C 1
ATOM 2154 O O . LEU B 1 22 ? 82.040 5.630 11.469 1.00 131.55 22 LEU B O 1
ATOM 2159 N N . TYR B 1 23 ? 81.174 6.603 9.626 1.00 128.56 23 TYR B N 1
ATOM 2160 C CA . TYR B 1 23 ? 81.252 5.405 8.799 1.00 123.25 23 TYR B CA 1
ATOM 2161 C C . TYR B 1 23 ? 82.211 5.521 7.608 1.00 122.48 23 TYR B C 1
ATOM 2162 O O . TYR B 1 23 ? 82.603 4.482 7.070 1.00 122.29 23 TYR B O 1
ATOM 2171 N N . ASP B 1 24 ? 82.611 6.738 7.183 1.00 118.34 24 ASP B N 1
ATOM 2172 C CA . ASP B 1 24 ? 83.867 6.875 6.430 1.00 114.88 24 ASP B CA 1
ATOM 2173 C C . ASP B 1 24 ? 85.054 6.399 7.269 1.00 118.04 24 ASP B C 1
ATOM 2174 O O . ASP B 1 24 ? 86.075 5.975 6.709 1.00 112.08 24 ASP B O 1
ATOM 2179 N N . ARG B 1 25 ? 84.924 6.468 8.607 1.00 126.25 25 ARG B N 1
ATOM 2180 C CA . ARG B 1 25 ? 85.864 5.900 9.573 1.00 130.87 25 ARG B CA 1
ATOM 2181 C C . ARG B 1 25 ? 85.659 4.394 9.755 1.00 140.33 25 ARG B C 1
ATOM 2182 O O . ARG B 1 25 ? 86.640 3.640 9.781 1.00 144.35 25 ARG B O 1
ATOM 2190 N N . PHE B 1 26 ? 84.414 3.944 9.898 1.00 146.74 26 PHE B N 1
ATOM 2191 C CA . PHE B 1 26 ? 84.135 2.526 10.205 1.00 143.90 26 PHE B CA 1
ATOM 2192 C C . PHE B 1 26 ? 83.926 1.526 9.048 1.00 146.33 26 PHE B C 1
ATOM 2193 O O . PHE B 1 26 ? 84.326 0.370 9.156 1.00 149.63 26 PHE B O 1
ATOM 2201 N N . THR B 1 27 ? 83.331 1.951 7.938 1.00 144.48 27 THR B N 1
ATOM 2202 C CA . THR B 1 27 ? 83.150 1.061 6.783 1.00 136.11 27 THR B CA 1
ATOM 2203 C C . THR B 1 27 ? 84.420 1.203 6.131 1.00 140.36 27 THR B C 1
ATOM 2204 O O . THR B 1 27 ? 84.531 1.401 4.932 1.00 137.60 27 THR B O 1
ATOM 2208 N N . ALA B 1 28 ? 85.412 1.112 6.959 1.00 145.19 28 ALA B N 1
ATOM 2209 C CA . ALA B 1 28 ? 86.697 1.250 6.499 1.00 143.47 28 ALA B CA 1
ATOM 2210 C C . ALA B 1 28 ? 87.372 0.992 7.799 1.00 156.80 28 ALA B C 1
ATOM 2211 O O . ALA B 1 28 ? 86.846 1.324 8.846 1.00 163.25 28 ALA B O 1
ATOM 2213 N N . LEU B 1 29 ? 88.477 0.312 7.759 1.00 162.77 29 LEU B N 1
ATOM 2214 C CA . LEU B 1 29 ? 89.322 0.022 8.924 1.00 162.71 29 LEU B CA 1
ATOM 2215 C C . LEU B 1 29 ? 88.718 -0.918 9.953 1.00 164.84 29 LEU B C 1
ATOM 2216 O O . LEU B 1 29 ? 88.910 -0.748 11.139 1.00 165.68 29 LEU B O 1
ATOM 2221 N N . GLY B 1 30 ? 87.970 -1.921 9.535 1.00 163.27 30 GLY B N 1
ATOM 2222 C CA . GLY B 1 30 ? 87.519 -2.862 10.543 1.00 162.67 30 GLY B CA 1
ATOM 2223 C C . GLY B 1 30 ? 86.087 -3.140 10.914 1.00 161.98 30 GLY B C 1
ATOM 2224 O O . GLY B 1 30 ? 85.853 -4.115 11.632 1.00 162.84 30 GLY B O 1
ATOM 2225 N N . ALA B 1 31 ? 85.144 -2.303 10.504 1.00 157.43 31 ALA B N 1
ATOM 2226 C CA . ALA B 1 31 ? 83.752 -2.619 10.741 1.00 146.02 31 ALA B CA 1
ATOM 2227 C C . ALA B 1 31 ? 83.229 -3.123 9.439 1.00 144.09 31 ALA B C 1
ATOM 2228 O O . ALA B 1 31 ? 82.201 -3.786 9.408 1.00 143.86 31 ALA B O 1
ATOM 2230 N N . ALA B 1 32 ? 83.953 -2.852 8.360 1.00 140.92 32 ALA B N 1
ATOM 2231 C CA . ALA B 1 32 ? 83.479 -3.230 7.056 1.00 134.38 32 ALA B CA 1
ATOM 2232 C C . ALA B 1 32 ? 84.512 -3.011 6.021 1.00 142.81 32 ALA B C 1
ATOM 2233 O O . ALA B 1 32 ? 84.859 -1.869 5.752 1.00 147.90 32 ALA B O 1
ATOM 2235 N N . SER B 1 33 ? 85.056 -4.070 5.433 1.00 142.84 33 SER B N 1
ATOM 2236 C CA . SER B 1 33 ? 85.959 -3.761 4.325 1.00 140.61 33 SER B CA 1
ATOM 2237 C C . SER B 1 33 ? 85.386 -4.159 2.957 1.00 142.67 33 SER B C 1
ATOM 2238 O O . SER B 1 33 ? 85.031 -3.267 2.176 1.00 134.11 33 SER B O 1
ATOM 2241 N N . LEU B 1 34 ? 85.193 -5.455 2.694 1.00 143.35 34 LEU B N 1
ATOM 2242 C CA . LEU B 1 34 ? 85.124 -5.928 1.305 1.00 135.88 34 LEU B CA 1
ATOM 2243 C C . LEU B 1 34 ? 84.167 -7.125 1.254 1.00 132.82 34 LEU B C 1
ATOM 2244 O O . LEU B 1 34 ? 84.570 -8.281 1.428 1.00 136.72 34 LEU B O 1
ATOM 2249 N N . GLY B 1 35 ? 82.898 -6.821 0.988 1.00 123.27 35 GLY B N 1
ATOM 2250 C CA . GLY B 1 35 ? 81.853 -7.812 0.895 1.00 108.56 35 GLY B CA 1
ATOM 2251 C C . GLY B 1 35 ? 81.055 -8.077 2.157 1.00 95.65 35 GLY B C 1
ATOM 2252 O O . GLY B 1 35 ? 80.585 -9.208 2.333 1.00 94.11 35 GLY B O 1
ATOM 2253 N N . GLU B 1 36 ? 80.862 -7.076 3.025 1.00 93.73 36 GLU B N 1
ATOM 2254 C CA . GLU B 1 36 ? 80.151 -7.261 4.289 1.00 94.03 36 GLU B CA 1
ATOM 2255 C C . GLU B 1 36 ? 78.768 -6.611 4.303 1.00 81.10 36 GLU B C 1
ATOM 2256 O O . GLU B 1 36 ? 78.584 -5.470 3.851 1.00 77.76 36 GLU B O 1
ATOM 2262 N N . ASN B 1 37 ? 77.799 -7.350 4.842 1.00 70.09 37 ASN B N 1
ATOM 2263 C CA . ASN B 1 37 ? 76.473 -6.813 5.124 1.00 73.80 37 ASN B CA 1
ATOM 2264 C C . ASN B 1 37 ? 76.512 -5.981 6.410 1.00 78.34 37 ASN B C 1
ATOM 2265 O O . ASN B 1 37 ? 76.908 -6.469 7.477 1.00 70.53 37 ASN B O 1
ATOM 2270 N N . LEU B 1 38 ? 76.121 -4.721 6.309 1.00 82.31 38 LEU B N 1
ATOM 2271 C CA . LEU B 1 38 ? 76.023 -3.882 7.497 1.00 69.43 38 LEU B CA 1
ATOM 2272 C C . LEU B 1 38 ? 74.645 -4.014 8.129 1.00 75.08 38 LEU B C 1
ATOM 2273 O O . LEU B 1 38 ? 73.926 -3.024 8.313 1.00 74.80 38 LEU B O 1
ATOM 2278 N N . HIS B 1 39 ? 74.249 -5.250 8.441 1.00 70.48 39 HIS B N 1
ATOM 2279 C CA . HIS B 1 39 ? 72.968 -5.442 9.115 1.00 77.17 39 HIS B CA 1
ATOM 2280 C C . HIS B 1 39 ? 72.907 -6.807 9.799 1.00 76.65 39 HIS B C 1
ATOM 2281 O O . HIS B 1 39 ? 73.698 -7.718 9.510 1.00 77.13 39 HIS B O 1
ATOM 2288 N N . PHE B 1 40 ? 71.923 -6.918 10.699 1.00 63.02 40 PHE B N 1
ATOM 2289 C CA . PHE B 1 40 ? 71.632 -8.109 11.477 1.00 61.00 40 PHE B CA 1
ATOM 2290 C C . PHE B 1 40 ? 71.403 -9.321 10.584 1.00 64.93 40 PHE B C 1
ATOM 2291 O O . PHE B 1 40 ? 71.035 -9.206 9.411 1.00 71.24 40 PHE B O 1
ATOM 2299 N N . GLY B 1 41 ? 71.624 -10.501 11.169 1.00 60.15 41 GLY B N 1
ATOM 2300 C CA . GLY B 1 41 ? 71.246 -11.737 10.532 1.00 56.21 41 GLY B CA 1
ATOM 2301 C C . GLY B 1 41 ? 69.839 -12.146 10.904 1.00 55.76 41 GLY B C 1
ATOM 2302 O O . GLY B 1 41 ? 69.266 -11.675 11.882 1.00 58.83 41 GLY B O 1
ATOM 2303 N N . TYR B 1 42 ? 69.269 -13.030 10.093 1.00 62.58 42 TYR B N 1
ATOM 2304 C CA . TYR B 1 42 ? 67.952 -13.597 10.355 1.00 70.71 42 TYR B CA 1
ATOM 2305 C C . TYR B 1 42 ? 68.092 -15.110 10.411 1.00 74.97 42 TYR B C 1
ATOM 2306 O O . TYR B 1 42 ? 68.696 -15.714 9.516 1.00 75.58 42 TYR B O 1
ATOM 2315 N N . TRP B 1 43 ? 67.567 -15.709 11.480 1.00 82.05 43 TRP B N 1
ATOM 2316 C CA . TRP B 1 43 ? 67.659 -17.144 11.718 1.00 76.46 43 TRP B CA 1
ATOM 2317 C C . TRP B 1 43 ? 66.277 -17.740 11.940 1.00 78.14 43 TRP B C 1
ATOM 2318 O O . TRP B 1 43 ? 65.432 -17.140 12.615 1.00 75.72 43 TRP B O 1
ATOM 2329 N N . ASP B 1 44 ? 66.073 -1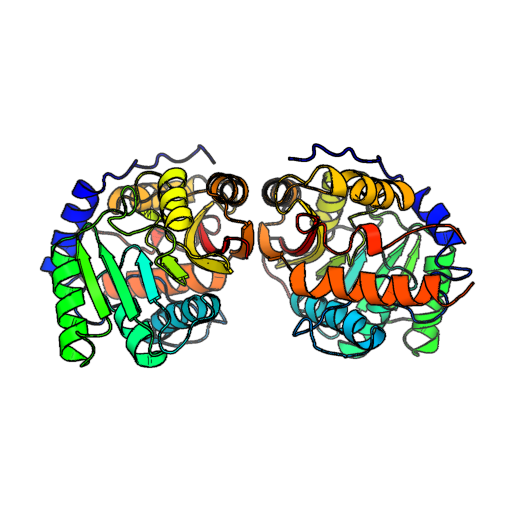8.946 11.397 1.00 84.26 44 ASP B N 1
ATOM 2330 C CA . ASP B 1 44 ? 64.766 -19.595 11.463 1.00 87.67 44 ASP B CA 1
ATOM 2331 C C . ASP B 1 44 ? 64.383 -19.990 12.881 1.00 86.41 44 ASP B C 1
ATOM 2332 O O . ASP B 1 44 ? 63.192 -20.013 13.213 1.00 83.91 44 ASP B O 1
ATOM 2337 N N . SER B 1 45 ? 65.365 -20.325 13.714 1.00 87.22 45 SER B N 1
ATOM 2338 C CA . SER B 1 45 ? 65.150 -20.712 15.100 1.00 94.91 45 SER B CA 1
ATOM 2339 C C . SER B 1 45 ? 66.348 -20.225 15.902 1.00 99.76 45 SER B C 1
ATOM 2340 O O . SER B 1 45 ? 67.468 -20.232 15.383 1.00 98.90 45 SER B O 1
ATOM 2343 N N . PRO B 1 46 ? 66.147 -19.812 17.157 1.00 101.72 46 PRO B N 1
ATOM 2344 C CA . PRO B 1 46 ? 67.285 -19.281 17.929 1.00 100.54 46 PRO B CA 1
ATOM 2345 C C . PRO B 1 46 ? 68.405 -20.286 18.096 1.00 107.36 46 PRO B C 1
ATOM 2346 O O . PRO B 1 46 ? 69.508 -19.901 18.505 1.00 112.28 46 PRO B O 1
ATOM 2350 N N . ASP B 1 47 ? 68.172 -21.553 17.761 1.00 108.47 47 ASP B N 1
ATOM 2351 C CA . ASP B 1 47 ? 69.196 -22.578 17.847 1.00 111.53 47 ASP B CA 1
ATOM 2352 C C . ASP B 1 47 ? 69.811 -22.930 16.496 1.00 109.76 47 ASP B C 1
ATOM 2353 O O . ASP B 1 47 ? 70.758 -23.729 16.454 1.00 108.42 47 ASP B O 1
ATOM 2358 N N . SER B 1 48 ? 69.302 -22.359 15.400 1.00 106.15 48 SER B N 1
ATOM 2359 C CA . SER B 1 48 ? 69.956 -22.500 14.103 1.00 100.20 48 SER B CA 1
ATOM 2360 C C . SER B 1 48 ? 71.385 -21.977 14.179 1.00 102.55 48 SER B C 1
ATOM 2361 O O . SER B 1 48 ? 71.664 -20.969 14.836 1.00 112.66 48 SER B O 1
ATOM 2364 N N . GLN B 1 49 ? 72.301 -22.668 13.511 1.00 89.58 49 GLN B N 1
ATOM 2365 C CA . GLN B 1 49 ? 73.689 -22.239 13.535 1.00 91.55 49 GLN B CA 1
ATOM 2366 C C . GLN B 1 49 ? 74.205 -22.047 12.123 1.00 90.60 49 GLN B C 1
ATOM 2367 O O . GLN B 1 49 ? 75.312 -22.456 11.762 1.00 87.64 49 GLN B O 1
ATOM 2373 N N . VAL B 1 50 ? 73.377 -21.394 11.313 1.00 88.94 50 VAL B N 1
ATOM 2374 C CA . VAL B 1 50 ? 73.833 -20.795 10.057 1.00 85.41 50 VAL B CA 1
ATOM 2375 C C . VAL B 1 50 ? 74.896 -19.748 10.373 1.00 82.58 50 VAL B C 1
ATOM 2376 O O . VAL B 1 50 ? 74.731 -18.980 11.344 1.00 79.19 50 VAL B O 1
ATOM 2380 N N . PRO B 1 51 ? 76.004 -19.661 9.631 1.00 81.40 51 PRO B N 1
ATOM 2381 C CA . PRO B 1 51 ? 76.978 -18.595 9.901 1.00 76.95 51 PRO B CA 1
ATOM 2382 C C . PRO B 1 51 ? 76.324 -17.243 9.714 1.00 78.80 51 PRO B C 1
ATOM 2383 O O . PRO B 1 51 ? 75.264 -17.119 9.100 1.00 84.17 51 PRO B O 1
ATOM 2387 N N . LEU B 1 52 ? 76.966 -16.220 10.267 1.00 74.49 52 LEU B N 1
ATOM 2388 C CA . LEU B 1 52 ? 76.401 -14.882 10.178 1.00 64.91 52 LEU B CA 1
ATOM 2389 C C . LEU B 1 52 ? 76.223 -14.444 8.727 1.00 74.12 52 LEU B C 1
ATOM 2390 O O . LEU B 1 52 ? 75.186 -13.871 8.359 1.00 74.91 52 LEU B O 1
ATOM 2395 N N . ALA B 1 53 ? 77.229 -14.693 7.890 1.00 73.48 53 ALA B N 1
ATOM 2396 C CA . ALA B 1 53 ? 77.187 -14.178 6.528 1.00 69.75 53 ALA B CA 1
ATOM 2397 C C . ALA B 1 53 ? 75.922 -14.632 5.814 1.00 73.65 53 ALA B C 1
ATOM 2398 O O . ALA B 1 53 ? 75.255 -13.837 5.136 1.00 75.39 53 ALA B O 1
ATOM 2400 N N . GLU B 1 54 ? 75.550 -15.897 5.993 1.00 66.53 54 GLU B N 1
ATOM 2401 C CA . GLU B 1 54 ? 74.401 -16.434 5.284 1.00 59.33 54 GLU B CA 1
ATOM 2402 C C . GLU B 1 54 ? 73.088 -15.932 5.879 1.00 64.75 54 GLU B C 1
ATOM 2403 O O . GLU B 1 54 ? 72.093 -15.791 5.156 1.00 68.94 54 GLU B O 1
ATOM 2409 N N . ALA B 1 55 ? 73.073 -15.601 7.168 1.00 64.56 55 ALA B N 1
ATOM 2410 C CA . ALA B 1 55 ? 71.866 -15.035 7.751 1.00 65.69 55 ALA B CA 1
ATOM 2411 C C . ALA B 1 55 ? 71.690 -13.561 7.400 1.00 69.04 55 ALA B C 1
ATOM 2412 O O . ALA B 1 55 ? 70.553 -13.084 7.324 1.00 62.81 55 ALA B O 1
ATOM 2414 N N . THR B 1 56 ? 72.789 -12.820 7.223 1.00 68.59 56 THR B N 1
ATOM 2415 C CA . THR B 1 56 ? 72.682 -11.446 6.743 1.00 65.24 56 THR B CA 1
ATOM 2416 C C . THR B 1 56 ? 72.052 -11.401 5.356 1.00 60.73 56 THR B C 1
ATOM 2417 O O . THR B 1 56 ? 71.075 -10.679 5.137 1.00 53.78 56 THR B O 1
ATOM 2421 N N . ASP B 1 57 ? 72.578 -12.190 4.410 1.00 62.18 57 ASP B N 1
ATOM 2422 C CA . ASP B 1 57 ? 71.951 -12.243 3.093 1.00 62.13 57 ASP B CA 1
ATOM 2423 C C . ASP B 1 57 ? 70.527 -12.768 3.169 1.00 56.58 57 ASP B C 1
ATOM 2424 O O . ASP B 1 57 ? 69.709 -12.467 2.289 1.00 61.58 57 ASP B O 1
ATOM 2429 N N . ARG B 1 58 ? 70.206 -13.568 4.181 1.00 45.64 58 ARG B N 1
ATOM 2430 C CA . ARG B 1 58 ? 68.830 -14.035 4.242 1.00 52.39 58 ARG B CA 1
ATOM 2431 C C . ARG B 1 58 ? 67.876 -12.885 4.509 1.00 53.96 58 ARG B C 1
ATOM 2432 O O . ARG B 1 58 ? 66.792 -12.823 3.906 1.00 54.87 58 ARG B O 1
ATOM 2440 N N . LEU B 1 59 ? 68.267 -11.958 5.399 1.00 49.57 59 LEU B N 1
ATOM 2441 C CA . LEU B 1 59 ? 67.470 -10.757 5.625 1.00 54.91 59 LEU B CA 1
ATOM 2442 C C . LEU B 1 59 ? 67.351 -9.933 4.340 1.00 57.73 59 LEU B C 1
ATOM 2443 O O . LEU B 1 59 ? 66.248 -9.482 3.973 1.00 47.96 59 LEU B O 1
ATOM 2448 N N . THR B 1 60 ? 68.473 -9.752 3.632 1.00 39.74 60 THR B N 1
ATOM 2449 C CA . THR B 1 60 ? 68.410 -9.129 2.319 1.00 45.60 60 THR B CA 1
ATOM 2450 C C . THR B 1 60 ? 67.373 -9.811 1.438 1.00 52.68 60 THR B C 1
ATOM 2451 O O . THR B 1 60 ? 66.489 -9.150 0.872 1.00 49.90 60 THR B O 1
ATOM 2455 N N . ASP B 1 61 ? 67.458 -11.142 1.317 1.00 46.84 61 ASP B N 1
ATOM 2456 C CA . ASP B 1 61 ? 66.578 -11.840 0.373 1.00 43.73 61 ASP B CA 1
ATOM 2457 C C . ASP B 1 61 ? 65.123 -11.719 0.801 1.00 45.93 61 ASP B C 1
ATOM 2458 O O . ASP B 1 61 ? 64.240 -11.447 -0.018 1.00 47.31 61 ASP B O 1
ATOM 2463 N N . MET B 1 62 ? 64.867 -11.899 2.091 1.00 51.07 62 MET B N 1
ATOM 2464 C CA . MET B 1 62 ? 63.546 -11.676 2.652 1.00 44.85 62 MET B CA 1
ATOM 2465 C C . MET B 1 62 ? 62.995 -10.326 2.227 1.00 51.54 62 MET B C 1
ATOM 2466 O O . MET B 1 62 ? 61.849 -10.224 1.789 1.00 55.12 62 MET B O 1
ATOM 2471 N N . MET B 1 63 ? 63.819 -9.275 2.311 1.00 43.47 63 MET B N 1
ATOM 2472 C CA . MET B 1 63 ? 63.317 -7.947 1.976 1.00 48.38 63 MET B CA 1
ATOM 2473 C C . MET B 1 63 ? 63.234 -7.738 0.470 1.00 53.14 63 MET B C 1
ATOM 2474 O O . MET B 1 63 ? 62.326 -7.054 -0.018 1.00 54.64 63 MET B O 1
ATOM 2479 N N . ALA B 1 64 ? 64.174 -8.287 -0.291 1.00 53.40 64 ALA B N 1
ATOM 2480 C CA . ALA B 1 64 ? 64.076 -8.103 -1.735 1.00 51.72 64 ALA B CA 1
ATOM 2481 C C . ALA B 1 64 ? 62.793 -8.720 -2.286 1.00 45.27 64 ALA B C 1
ATOM 2482 O O . ALA B 1 64 ? 62.135 -8.131 -3.150 1.00 46.66 64 ALA B O 1
ATOM 2484 N N . GLU B 1 65 ? 62.384 -9.873 -1.768 1.00 37.88 65 GLU B N 1
ATOM 2485 C CA . GLU B 1 65 ? 61.144 -10.438 -2.280 1.00 42.09 65 GLU B CA 1
ATOM 2486 C C . GLU B 1 65 ? 59.964 -9.519 -2.021 1.00 43.95 65 GLU B C 1
ATOM 2487 O O . GLU B 1 65 ? 59.023 -9.500 -2.812 1.00 49.44 65 GLU B O 1
ATOM 2493 N N . ARG B 1 66 ? 60.004 -8.701 -0.966 1.00 42.40 66 ARG B N 1
ATOM 2494 C CA . ARG B 1 66 ? 58.850 -7.837 -0.747 1.00 38.77 66 ARG B CA 1
ATOM 2495 C C . ARG B 1 66 ? 58.792 -6.679 -1.725 1.00 42.90 66 ARG B C 1
ATOM 2496 O O . ARG B 1 66 ? 57.707 -6.132 -1.938 1.00 52.27 66 ARG B O 1
ATOM 2504 N N . LEU B 1 67 ? 59.914 -6.332 -2.362 1.00 40.27 67 LEU B N 1
ATOM 2505 C CA . LEU B 1 67 ? 59.908 -5.301 -3.399 1.00 39.09 67 LEU B CA 1
ATOM 2506 C C . LEU B 1 67 ? 59.074 -5.686 -4.617 1.00 41.22 67 LEU B C 1
ATOM 2507 O O . LEU B 1 67 ? 58.604 -4.800 -5.337 1.00 47.37 67 LEU B O 1
ATOM 2512 N N . ARG B 1 68 ? 58.919 -6.987 -4.895 1.00 42.30 68 ARG B N 1
ATOM 2513 C CA . ARG B 1 68 ? 58.194 -7.479 -6.077 1.00 40.85 68 ARG B CA 1
ATOM 2514 C C . ARG B 1 68 ? 58.774 -6.918 -7.370 1.00 45.67 68 ARG B C 1
ATOM 2515 O O . ARG B 1 68 ? 58.109 -6.190 -8.104 1.00 52.87 68 ARG B O 1
ATOM 2523 N N . ILE B 1 69 ? 60.023 -7.288 -7.644 1.00 46.04 69 ILE B N 1
ATOM 2524 C CA . ILE B 1 69 ? 60.793 -6.751 -8.755 1.00 49.26 69 ILE B CA 1
ATOM 2525 C C . ILE B 1 69 ? 61.349 -7.888 -9.611 1.00 56.42 69 ILE B C 1
ATOM 2526 O O . ILE B 1 69 ? 61.308 -9.064 -9.246 1.00 56.34 69 ILE B O 1
ATOM 2531 N N . GLY B 1 70 ? 61.893 -7.511 -10.761 1.00 57.70 70 GLY B N 1
ATOM 2532 C CA . GLY B 1 70 ? 62.427 -8.487 -11.683 1.00 46.94 70 GLY B CA 1
ATOM 2533 C C . GLY B 1 70 ? 63.433 -7.813 -12.578 1.00 50.96 70 GLY B C 1
ATOM 2534 O O . GLY B 1 70 ? 63.783 -6.665 -12.328 1.00 51.56 70 GLY B O 1
ATOM 2535 N N . ALA B 1 71 ? 63.900 -8.488 -13.619 1.00 49.22 71 ALA B N 1
ATOM 2536 C CA . ALA B 1 71 ? 64.825 -7.854 -14.541 1.00 47.77 71 ALA B CA 1
ATOM 2537 C C . ALA B 1 71 ? 64.172 -6.625 -15.166 1.00 46.97 71 ALA B C 1
ATOM 2538 O O . ALA B 1 71 ? 62.977 -6.621 -15.460 1.00 49.35 71 ALA B O 1
ATOM 2540 N N . GLY B 1 72 ? 64.941 -5.546 -15.294 1.00 53.46 72 GLY B N 1
ATOM 2541 C CA . GLY B 1 72 ? 64.406 -4.282 -15.775 1.00 64.31 72 GLY B CA 1
ATOM 2542 C C . GLY B 1 72 ? 63.691 -3.424 -14.740 1.00 67.24 72 GLY B C 1
ATOM 2543 O O . GLY B 1 72 ? 63.389 -2.249 -15.027 1.00 71.40 72 GLY B O 1
ATOM 2544 N N . SER B 1 73 ? 63.382 -3.968 -13.564 1.00 53.41 73 SER B N 1
ATOM 2545 C CA . SER B 1 73 ? 62.867 -3.162 -12.469 1.00 49.59 73 SER B CA 1
ATOM 2546 C C . SER B 1 73 ? 63.928 -2.157 -12.044 1.00 54.94 73 SER B C 1
ATOM 2547 O O . SER B 1 73 ? 65.123 -2.457 -12.050 1.00 55.76 73 SER B O 1
ATOM 2550 N N . ARG B 1 74 ? 63.487 -0.947 -11.674 1.00 56.94 74 ARG B N 1
ATOM 2551 C CA . ARG B 1 74 ? 64.380 0.099 -11.152 1.00 48.95 74 ARG B CA 1
ATOM 2552 C C . ARG B 1 74 ? 64.245 0.171 -9.632 1.00 51.32 74 ARG B C 1
ATOM 2553 O O . ARG B 1 74 ? 63.214 0.625 -9.123 1.00 64.25 74 ARG B O 1
ATOM 2561 N N . VAL B 1 75 ? 65.286 -0.205 -8.901 1.00 45.39 75 VAL B N 1
ATOM 2562 C CA . VAL B 1 75 ? 65.257 -0.198 -7.438 1.00 45.30 75 VAL B CA 1
ATOM 2563 C C . VAL B 1 75 ? 66.166 0.914 -6.920 1.00 41.41 75 VAL B C 1
ATOM 2564 O O . VAL B 1 75 ? 67.304 1.049 -7.377 1.00 49.92 75 VAL B O 1
ATOM 2568 N N . LEU B 1 76 ? 65.677 1.695 -5.950 1.00 41.76 76 LEU B N 1
ATOM 2569 C CA . LEU B 1 76 ? 66.502 2.671 -5.225 1.00 43.94 76 LEU B CA 1
ATOM 2570 C C . LEU B 1 76 ? 66.976 2.061 -3.906 1.00 47.02 76 LEU B C 1
ATOM 2571 O O . LEU B 1 76 ? 66.158 1.612 -3.097 1.00 53.12 76 LEU B O 1
ATOM 2576 N N . ASP B 1 77 ? 68.282 2.042 -3.694 1.00 45.04 77 ASP B N 1
ATOM 2577 C CA . ASP B 1 77 ? 68.907 1.452 -2.502 1.00 43.50 77 ASP B CA 1
ATOM 2578 C C . ASP B 1 77 ? 69.248 2.585 -1.527 1.00 44.81 77 ASP B C 1
ATOM 2579 O O . ASP B 1 77 ? 70.306 3.201 -1.622 1.00 50.37 77 ASP B O 1
ATOM 2584 N N . LEU B 1 78 ? 68.331 2.881 -0.599 1.00 44.25 78 LEU B N 1
ATOM 2585 C CA . LEU B 1 78 ? 68.430 4.058 0.286 1.00 47.91 78 LEU B CA 1
ATOM 2586 C C . LEU B 1 78 ? 69.343 3.753 1.466 1.00 52.94 78 LEU B C 1
ATOM 2587 O O . LEU B 1 78 ? 68.922 3.169 2.459 1.00 62.22 78 LEU B O 1
ATOM 2592 N N . GLY B 1 79 ? 70.613 4.119 1.355 1.00 42.68 79 GLY B N 1
ATOM 2593 C CA . GLY B 1 79 ? 71.537 3.871 2.428 1.00 41.61 79 GLY B CA 1
ATOM 2594 C C . GLY B 1 79 ? 72.122 2.534 2.069 1.00 56.38 79 GLY B C 1
ATOM 2595 O O . GLY B 1 79 ? 71.540 1.498 2.387 1.00 65.27 79 GLY B O 1
ATOM 2596 N N . CYS B 1 80 ? 73.267 2.527 1.415 1.00 49.56 80 CYS B N 1
ATOM 2597 C CA . CYS B 1 80 ? 73.687 1.351 0.688 1.00 44.80 80 CYS B CA 1
ATOM 2598 C C . CYS B 1 80 ? 74.877 0.684 1.303 1.00 41.72 80 CYS B C 1
ATOM 2599 O O . CYS B 1 80 ? 75.396 -0.266 0.706 1.00 47.80 80 CYS B O 1
ATOM 2602 N N . GLY B 1 81 ? 75.384 1.220 2.403 1.00 51.36 81 GLY B N 1
ATOM 2603 C CA . GLY B 1 81 ? 76.555 0.644 3.012 1.00 51.50 81 GLY B CA 1
ATOM 2604 C C . GLY B 1 81 ? 77.691 0.539 2.025 1.00 53.95 81 GLY B C 1
ATOM 2605 O O . GLY B 1 81 ? 77.890 1.411 1.165 1.00 50.15 81 GLY B O 1
ATOM 2606 N N . VAL B 1 82 ? 78.445 -0.553 2.140 1.00 55.63 82 VAL B N 1
ATOM 2607 C CA . VAL B 1 82 ? 79.541 -0.816 1.222 1.00 59.95 82 VAL B CA 1
ATOM 2608 C C . VAL B 1 82 ? 79.034 -1.652 0.058 1.00 59.08 82 VAL B C 1
ATOM 2609 O O . VAL B 1 82 ? 79.824 -2.227 -0.701 1.00 65.07 82 VAL B O 1
ATOM 2613 N N . GLY B 1 83 ? 77.713 -1.726 -0.085 1.00 55.47 83 GLY B N 1
ATOM 2614 C CA . GLY B 1 83 ? 77.094 -2.183 -1.312 1.00 58.78 83 GLY B CA 1
ATOM 2615 C C . GLY B 1 83 ? 76.692 -3.645 -1.381 1.00 62.06 83 GLY B C 1
ATOM 2616 O O . GLY B 1 83 ? 76.160 -4.069 -2.414 1.00 54.27 83 GLY B O 1
ATOM 2617 N N . THR B 1 84 ? 76.900 -4.419 -0.322 1.00 59.14 84 THR B N 1
ATOM 2618 C CA . THR B 1 84 ? 76.656 -5.858 -0.434 1.00 58.85 84 THR B CA 1
ATOM 2619 C C . THR B 1 84 ? 75.203 -6.177 -0.741 1.00 58.52 84 THR B C 1
ATOM 2620 O O . THR B 1 84 ? 74.958 -6.981 -1.665 1.00 57.12 84 THR B O 1
ATOM 2624 N N . PRO B 1 85 ? 74.194 -5.618 -0.067 1.00 54.49 85 PRO B N 1
ATOM 2625 C CA . PRO B 1 85 ? 72.821 -5.963 -0.465 1.00 53.33 85 PRO B CA 1
ATOM 2626 C C . PRO B 1 85 ? 72.468 -5.418 -1.834 1.00 58.53 85 PRO B C 1
ATOM 2627 O O . PRO B 1 85 ? 71.737 -6.079 -2.583 1.00 52.63 85 PRO B O 1
ATOM 2631 N N . GLY B 1 86 ? 72.996 -4.245 -2.197 1.00 53.33 86 GLY B N 1
ATOM 2632 C CA . GLY B 1 86 ? 72.620 -3.655 -3.468 1.00 43.69 86 GLY B CA 1
ATOM 2633 C C . GLY B 1 86 ? 73.066 -4.497 -4.647 1.00 50.28 86 GLY B C 1
ATOM 2634 O O . GLY B 1 86 ? 72.273 -4.802 -5.544 1.00 49.19 86 GLY B O 1
ATOM 2635 N N . VAL B 1 87 ? 74.334 -4.922 -4.648 1.00 53.05 87 VAL B N 1
ATOM 2636 C CA . VAL B 1 87 ? 74.773 -5.707 -5.786 1.00 53.29 87 VAL B CA 1
ATOM 2637 C C . VAL B 1 87 ? 74.224 -7.123 -5.698 1.00 51.91 87 VAL B C 1
ATOM 2638 O O . VAL B 1 87 ? 74.021 -7.760 -6.743 1.00 52.97 87 VAL B O 1
ATOM 2642 N N . ARG B 1 88 ? 73.897 -7.611 -4.492 1.00 47.94 88 ARG B N 1
ATOM 2643 C CA . ARG B 1 88 ? 73.240 -8.912 -4.393 1.00 47.22 88 ARG B CA 1
ATOM 2644 C C . ARG B 1 88 ? 71.905 -8.907 -5.127 1.00 56.04 88 ARG B C 1
ATOM 2645 O O . ARG B 1 88 ? 71.608 -9.815 -5.907 1.00 60.38 88 ARG B O 1
ATOM 2653 N N . ILE B 1 89 ? 71.093 -7.878 -4.888 1.00 56.57 89 ILE B N 1
ATOM 2654 C CA . ILE B 1 89 ? 69.775 -7.783 -5.498 1.00 41.49 89 ILE B CA 1
ATOM 2655 C C . ILE B 1 89 ? 69.887 -7.696 -7.011 1.00 44.05 89 ILE B C 1
ATOM 2656 O O . ILE B 1 89 ? 69.103 -8.323 -7.739 1.00 49.33 89 ILE B O 1
ATOM 2661 N N . ALA B 1 90 ? 70.847 -6.913 -7.516 1.00 41.53 90 ALA B N 1
ATOM 2662 C CA . ALA B 1 90 ? 70.975 -6.770 -8.965 1.00 48.36 90 ALA B CA 1
ATOM 2663 C C . ALA B 1 90 ? 71.457 -8.072 -9.599 1.00 53.74 90 ALA B C 1
ATOM 2664 O O . ALA B 1 90 ? 71.024 -8.440 -10.700 1.00 49.19 90 ALA B O 1
ATOM 2666 N N . ARG B 1 91 ? 72.335 -8.796 -8.904 1.00 50.02 91 ARG B N 1
ATOM 2667 C CA . ARG B 1 91 ? 72.825 -10.068 -9.420 1.00 50.16 91 ARG B CA 1
ATOM 2668 C C . ARG B 1 91 ? 71.758 -11.160 -9.374 1.00 56.14 91 ARG B C 1
ATOM 2669 O O . ARG B 1 91 ? 71.586 -11.913 -10.343 1.00 61.56 91 ARG B O 1
ATOM 2677 N N . LEU B 1 92 ? 71.033 -11.280 -8.254 1.00 49.97 92 LEU B N 1
ATOM 2678 C CA . LEU B 1 92 ? 70.090 -12.382 -8.166 1.00 48.17 92 LEU B CA 1
ATOM 2679 C C . LEU B 1 92 ? 68.791 -12.086 -8.887 1.00 45.84 92 LEU B C 1
ATOM 2680 O O . LEU B 1 92 ? 68.147 -13.008 -9.402 1.00 57.78 92 LEU B O 1
ATOM 2685 N N . SER B 1 93 ? 68.382 -10.834 -8.953 1.00 43.52 93 SER B N 1
ATOM 2686 C CA . SER B 1 93 ? 67.105 -10.536 -9.565 1.00 41.49 93 SER B CA 1
ATOM 2687 C C . SER B 1 93 ? 67.218 -9.930 -10.953 1.00 45.59 93 SER B C 1
ATOM 2688 O O . SER B 1 93 ? 66.205 -9.881 -11.655 1.00 46.93 93 SER B O 1
ATOM 2691 N N . GLY B 1 94 ? 68.406 -9.463 -11.356 1.00 42.91 94 GLY B N 1
ATOM 2692 C CA . GLY B 1 94 ? 68.600 -8.726 -12.591 1.00 48.92 94 GLY B CA 1
ATOM 2693 C C . GLY B 1 94 ? 67.985 -7.335 -12.646 1.00 46.89 94 GLY B C 1
ATOM 2694 O O . GLY B 1 94 ? 68.189 -6.638 -13.646 1.00 49.98 94 GLY B O 1
ATOM 2695 N N . ALA B 1 95 ? 67.238 -6.914 -11.617 1.00 43.44 95 ALA B N 1
ATOM 2696 C CA . ALA B 1 95 ? 66.795 -5.531 -11.480 1.00 42.48 95 ALA B CA 1
ATOM 2697 C C . ALA B 1 95 ? 67.960 -4.554 -11.535 1.00 46.24 95 ALA B C 1
ATOM 2698 O O . ALA B 1 95 ? 69.097 -4.896 -11.212 1.00 48.31 95 ALA B O 1
ATOM 2700 N N . HIS B 1 96 ? 67.661 -3.305 -11.897 1.00 49.13 96 HIS B N 1
ATOM 2701 C CA . HIS B 1 96 ? 68.646 -2.230 -11.823 1.00 43.38 96 HIS B CA 1
ATOM 2702 C C . HIS B 1 96 ? 68.601 -1.528 -10.465 1.00 43.55 96 HIS B C 1
ATOM 2703 O O . HIS B 1 96 ? 67.524 -1.207 -9.951 1.00 49.46 96 HIS B O 1
ATOM 2710 N N . VAL B 1 97 ? 69.769 -1.286 -9.891 1.00 43.16 97 VAL B N 1
ATOM 2711 C CA . VAL B 1 97 ? 69.881 -0.716 -8.550 1.00 52.96 97 VAL B CA 1
ATOM 2712 C C . VAL B 1 97 ? 70.652 0.591 -8.633 1.00 42.66 97 VAL B C 1
ATOM 2713 O O . VAL B 1 97 ? 71.790 0.607 -9.112 1.00 51.59 97 VAL B O 1
ATOM 2717 N N . THR B 1 98 ? 70.021 1.683 -8.186 1.00 38.50 98 THR B N 1
ATOM 2718 C CA . THR B 1 98 ? 70.695 2.929 -7.825 1.00 43.88 98 THR B CA 1
ATOM 2719 C C . THR B 1 98 ? 70.750 2.990 -6.301 1.00 47.62 98 THR B C 1
ATOM 2720 O O . THR B 1 98 ? 69.712 3.123 -5.646 1.00 48.01 98 THR B O 1
ATOM 2724 N N . GLY B 1 99 ? 71.938 2.892 -5.734 1.00 50.38 99 GLY B N 1
ATOM 2725 C CA . GLY B 1 99 ? 72.120 3.126 -4.314 1.00 53.45 99 GLY B CA 1
ATOM 2726 C C . GLY B 1 99 ? 72.724 4.490 -4.017 1.00 54.13 99 GLY B C 1
ATOM 2727 O O . GLY B 1 99 ? 73.563 4.997 -4.773 1.00 55.77 99 GLY B O 1
ATOM 2728 N N . ILE B 1 100 ? 72.305 5.076 -2.891 1.00 46.69 100 ILE B N 1
ATOM 2729 C CA . ILE B 1 100 ? 72.842 6.346 -2.404 1.00 39.33 100 ILE B CA 1
ATOM 2730 C C . ILE B 1 100 ? 73.472 6.133 -1.030 1.00 53.37 100 ILE B C 1
ATOM 2731 O O . ILE B 1 100 ? 72.995 5.327 -0.212 1.00 42.97 100 ILE B O 1
ATOM 2736 N N . SER B 1 101 ? 74.588 6.822 -0.806 1.00 53.73 101 SER B N 1
ATOM 2737 C CA . SER B 1 101 ? 75.183 6.933 0.516 1.00 45.16 101 SER B CA 1
ATOM 2738 C C . SER B 1 101 ? 75.673 8.357 0.718 1.00 54.39 101 SER B C 1
ATOM 2739 O O . SER B 1 101 ? 75.910 9.100 -0.243 1.00 55.37 101 SER B O 1
ATOM 2742 N N . VAL B 1 102 ? 75.813 8.744 1.989 1.00 46.66 102 VAL B N 1
ATOM 2743 C CA . VAL B 1 102 ? 76.385 10.049 2.285 1.00 52.63 102 VAL B CA 1
ATOM 2744 C C . VAL B 1 102 ? 77.882 9.959 2.572 1.00 59.65 102 VAL B C 1
ATOM 2745 O O . VAL B 1 102 ? 78.561 10.999 2.581 1.00 65.55 102 VAL B O 1
ATOM 2749 N N . SER B 1 103 ? 78.422 8.752 2.732 1.00 56.83 103 SER B N 1
ATOM 2750 C CA . SER B 1 103 ? 79.852 8.541 2.907 1.00 65.98 103 SER B CA 1
ATOM 2751 C C . SER B 1 103 ? 80.550 8.322 1.560 1.00 65.56 103 SER B C 1
ATOM 2752 O O . SER B 1 103 ? 80.061 7.573 0.703 1.00 64.47 103 SER B O 1
ATOM 2755 N N . HIS B 1 104 ? 81.698 8.984 1.378 1.00 56.00 104 HIS B N 1
ATOM 2756 C CA . HIS B 1 104 ? 82.488 8.796 0.165 1.00 60.24 104 HIS B CA 1
ATOM 2757 C C . HIS B 1 104 ? 83.104 7.401 0.111 1.00 68.25 104 HIS B C 1
ATOM 2758 O O . HIS B 1 104 ? 83.094 6.760 -0.949 1.00 74.36 104 HIS B O 1
ATOM 2765 N N . GLU B 1 105 ? 83.653 6.916 1.232 1.00 61.62 105 GLU B N 1
ATOM 2766 C CA . GLU B 1 105 ? 84.241 5.577 1.243 1.00 68.78 105 GLU B CA 1
ATOM 2767 C C . GLU B 1 105 ? 83.206 4.537 0.867 1.00 68.38 105 GLU B C 1
ATOM 2768 O O . GLU B 1 105 ? 83.512 3.548 0.187 1.00 71.15 105 GLU B O 1
ATOM 2774 N N . GLN B 1 106 ? 81.969 4.745 1.304 1.00 62.62 106 GLN B N 1
ATOM 2775 C CA . GLN B 1 106 ? 80.931 3.783 0.995 1.00 63.06 106 GLN B CA 1
ATOM 2776 C C . GLN B 1 106 ? 80.662 3.745 -0.509 1.00 65.36 106 GLN B C 1
ATOM 2777 O O . GLN B 1 106 ? 80.673 2.667 -1.122 1.00 62.04 106 GLN B O 1
ATOM 2783 N N . VAL B 1 107 ? 80.472 4.918 -1.133 1.00 56.12 107 VAL B N 1
ATOM 2784 C CA . VAL B 1 107 ? 80.251 4.940 -2.575 1.00 48.14 107 VAL B CA 1
ATOM 2785 C C . VAL B 1 107 ? 81.399 4.257 -3.293 1.00 60.56 107 VAL B C 1
ATOM 2786 O O . VAL B 1 107 ? 81.186 3.409 -4.171 1.00 64.45 107 VAL B O 1
ATOM 2790 N N . VAL B 1 108 ? 82.631 4.586 -2.913 1.00 60.79 108 VAL B N 1
ATOM 2791 C CA . VAL B 1 108 ? 83.792 3.982 -3.565 1.00 55.27 108 VAL B CA 1
ATOM 2792 C C . VAL B 1 108 ? 83.766 2.464 -3.411 1.00 64.03 108 VAL B C 1
ATOM 2793 O O . VAL B 1 108 ? 84.000 1.730 -4.380 1.00 63.35 108 VAL B O 1
ATOM 2797 N N . ARG B 1 109 ? 83.455 1.962 -2.202 1.00 59.76 109 ARG B N 1
ATOM 2798 C CA . ARG B 1 109 ? 83.524 0.513 -1.991 1.00 50.99 109 ARG B CA 1
ATOM 2799 C C . ARG B 1 109 ? 82.377 -0.210 -2.677 1.00 52.49 109 ARG B C 1
ATOM 2800 O O . ARG B 1 109 ? 82.580 -1.270 -3.264 1.00 53.79 109 ARG B O 1
ATOM 2808 N N . ALA B 1 110 ? 81.169 0.350 -2.637 1.00 52.98 110 ALA B N 1
ATOM 2809 C CA . ALA B 1 110 ? 80.055 -0.277 -3.346 1.00 52.38 110 ALA B CA 1
ATOM 2810 C C . ALA B 1 110 ? 80.286 -0.307 -4.862 1.00 55.25 110 ALA B C 1
ATOM 2811 O O . ALA B 1 110 ? 79.963 -1.301 -5.522 1.00 55.15 110 ALA B O 1
ATOM 2813 N N . ASN B 1 111 ? 80.829 0.768 -5.444 1.00 46.93 111 ASN B N 1
ATOM 2814 C CA . ASN B 1 111 ? 81.094 0.723 -6.873 1.00 42.48 111 ASN B CA 1
ATOM 2815 C C . ASN B 1 111 ? 82.146 -0.337 -7.192 1.00 54.04 111 ASN B C 1
ATOM 2816 O O . ASN B 1 111 ? 82.090 -0.982 -8.239 1.00 54.18 111 ASN B O 1
ATOM 2821 N N . ALA B 1 112 ? 83.099 -0.557 -6.281 1.00 63.02 112 ALA B N 1
ATOM 2822 C CA . ALA B 1 112 ? 84.077 -1.628 -6.466 1.00 54.09 112 ALA B CA 1
ATOM 2823 C C . ALA B 1 112 ? 83.417 -3.000 -6.422 1.00 46.92 112 ALA B C 1
ATOM 2824 O O . ALA B 1 112 ? 83.805 -3.925 -7.149 1.00 48.89 112 ALA B O 1
ATOM 2826 N N . LEU B 1 113 ? 82.441 -3.163 -5.546 1.00 42.99 113 LEU B N 1
ATOM 2827 C CA . LEU B 1 113 ? 81.790 -4.451 -5.437 1.00 37.15 113 LEU B CA 1
ATOM 2828 C C . LEU B 1 113 ? 81.009 -4.752 -6.700 1.00 58.52 113 LEU B C 1
ATOM 2829 O O . LEU B 1 113 ? 81.076 -5.872 -7.224 1.00 59.08 113 LEU B O 1
ATOM 2834 N N . ALA B 1 114 ? 80.272 -3.746 -7.204 1.00 48.67 114 ALA B N 1
ATOM 2835 C CA . ALA B 1 114 ? 79.565 -3.895 -8.462 1.00 41.97 114 ALA B CA 1
ATOM 2836 C C . ALA B 1 114 ? 80.528 -4.273 -9.575 1.00 51.14 114 ALA B C 1
ATOM 2837 O O . ALA B 1 114 ? 80.243 -5.176 -10.372 1.00 56.27 114 ALA B O 1
ATOM 2839 N N . GLU B 1 115 ? 81.691 -3.619 -9.624 1.00 42.88 115 GLU B N 1
ATOM 2840 C CA . GLU B 1 115 ? 82.634 -3.906 -10.690 1.00 43.83 115 GLU B CA 1
ATOM 2841 C C . GLU B 1 115 ? 83.221 -5.301 -10.548 1.00 50.62 115 GLU B C 1
ATOM 2842 O O . GLU B 1 115 ? 83.349 -6.030 -11.537 1.00 55.69 115 GLU B O 1
ATOM 2848 N N . GLU B 1 116 ? 83.606 -5.685 -9.331 1.00 47.77 116 GLU B N 1
ATOM 2849 C CA . GLU B 1 116 ? 84.100 -7.037 -9.127 1.00 53.20 116 GLU B CA 1
ATOM 2850 C C . GLU B 1 116 ? 83.062 -8.068 -9.565 1.00 52.88 116 GLU B C 1
ATOM 2851 O O . GLU B 1 116 ? 83.410 -9.120 -10.112 1.00 55.45 116 GLU B O 1
ATOM 2857 N N . ALA B 1 117 ? 81.782 -7.759 -9.380 1.00 43.91 117 ALA B N 1
ATOM 2858 C CA . ALA B 1 117 ? 80.730 -8.665 -9.781 1.00 46.14 117 ALA B CA 1
ATOM 2859 C C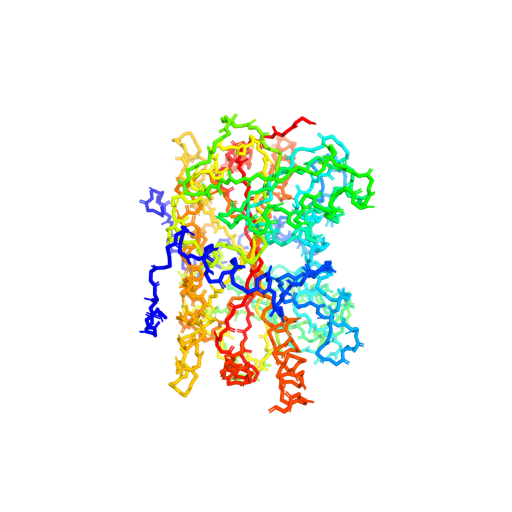 . ALA B 1 117 ? 80.532 -8.712 -11.285 1.00 48.30 117 ALA B C 1
ATOM 2860 O O . ALA B 1 117 ? 79.764 -9.561 -11.760 1.00 52.13 117 ALA B O 1
ATOM 2862 N N . GLY B 1 118 ? 81.167 -7.819 -12.035 1.00 40.67 118 GLY B N 1
ATOM 2863 C CA . GLY B 1 118 ? 80.902 -7.757 -13.453 1.00 44.87 118 GLY B CA 1
ATOM 2864 C C . GLY B 1 118 ? 79.573 -7.124 -13.793 1.00 51.76 118 GLY B C 1
ATOM 2865 O O . GLY B 1 118 ? 78.955 -7.500 -14.796 1.00 51.46 118 GLY B O 1
ATOM 2866 N N . LEU B 1 119 ? 79.146 -6.128 -13.005 1.00 48.82 119 LEU B N 1
ATOM 2867 C CA . LEU B 1 119 ? 77.809 -5.557 -13.028 1.00 44.57 119 LEU B CA 1
ATOM 2868 C C . LEU B 1 119 ? 77.844 -4.032 -12.888 1.00 52.15 119 LEU B C 1
ATOM 2869 O O . LEU B 1 119 ? 76.859 -3.421 -12.439 1.00 53.70 119 LEU B O 1
ATOM 2874 N N . ALA B 1 120 ? 78.963 -3.394 -13.253 1.00 57.46 120 ALA B N 1
ATOM 2875 C CA . ALA B 1 120 ? 79.137 -1.971 -12.951 1.00 53.39 120 ALA B CA 1
ATOM 2876 C C . ALA B 1 120 ? 78.030 -1.088 -13.516 1.00 64.72 120 ALA B C 1
ATOM 2877 O O . ALA B 1 120 ? 77.916 0.072 -13.110 1.00 78.15 120 ALA B O 1
ATOM 2879 N N . ASP B 1 121 ? 77.187 -1.605 -14.404 1.00 61.80 121 ASP B N 1
ATOM 2880 C CA . ASP B 1 121 ? 76.125 -0.813 -14.992 1.00 49.22 121 ASP B CA 1
ATOM 2881 C C . ASP B 1 121 ? 74.763 -1.208 -14.492 1.00 48.34 121 ASP B C 1
ATOM 2882 O O . ASP B 1 121 ? 73.832 -0.407 -14.586 1.00 53.38 121 ASP B O 1
ATOM 2887 N N . ARG B 1 122 ? 74.628 -2.404 -13.955 1.00 37.78 122 ARG B N 1
ATOM 2888 C CA . ARG B 1 122 ? 73.374 -2.787 -13.361 1.00 43.98 122 ARG B CA 1
ATOM 2889 C C . ARG B 1 122 ? 73.237 -2.188 -11.959 1.00 48.66 122 ARG B C 1
ATOM 2890 O O . ARG B 1 122 ? 72.150 -1.727 -11.597 1.00 49.73 122 ARG B O 1
ATOM 2898 N N . ALA B 1 123 ? 74.330 -2.164 -11.175 1.00 42.44 123 ALA B N 1
ATOM 2899 C CA . ALA B 1 123 ? 74.363 -1.556 -9.843 1.00 40.42 123 ALA B CA 1
ATOM 2900 C C . ALA B 1 123 ? 75.325 -0.370 -9.811 1.00 48.67 123 ALA B C 1
ATOM 2901 O O . ALA B 1 123 ? 76.544 -0.561 -9.851 1.00 59.44 123 ALA B O 1
ATOM 2903 N N . ARG B 1 124 ? 74.778 0.849 -9.717 1.00 44.93 124 ARG B N 1
ATOM 2904 C CA . ARG B 1 124 ? 75.545 2.096 -9.697 1.00 38.57 124 ARG B CA 1
ATOM 2905 C C . ARG B 1 124 ? 75.289 2.822 -8.384 1.00 56.51 124 ARG B C 1
ATOM 2906 O O . ARG B 1 124 ? 74.128 3.007 -7.971 1.00 61.20 124 ARG B O 1
ATOM 2914 N N . PHE B 1 125 ? 76.363 3.244 -7.735 1.00 52.26 125 PHE B N 1
ATOM 2915 C CA . PHE B 1 125 ? 76.257 3.872 -6.431 1.00 46.80 125 PHE B CA 1
ATOM 2916 C C . PHE B 1 125 ? 76.762 5.298 -6.506 1.00 45.84 125 PHE B C 1
ATOM 2917 O O . PHE B 1 125 ? 77.670 5.624 -7.275 1.00 44.07 125 PHE B O 1
ATOM 2925 N N . GLN B 1 126 ? 76.126 6.140 -5.708 1.00 49.00 126 GLN B N 1
ATOM 2926 C CA . GLN B 1 126 ? 76.111 7.576 -5.921 1.00 44.66 126 GLN B CA 1
ATOM 2927 C C . GLN B 1 126 ? 76.111 8.290 -4.569 1.00 47.81 126 GLN B C 1
ATOM 2928 O O . GLN B 1 126 ? 75.463 7.858 -3.603 1.00 43.68 126 GLN B O 1
ATOM 2934 N N . ARG B 1 127 ? 76.851 9.382 -4.500 1.00 44.42 127 ARG B N 1
ATOM 2935 C CA . ARG B 1 127 ? 76.775 10.242 -3.334 1.00 44.55 127 ARG B CA 1
ATOM 2936 C C . ARG B 1 127 ? 75.478 11.045 -3.393 1.00 43.97 127 ARG B C 1
ATOM 2937 O O . ARG B 1 127 ? 75.219 11.753 -4.371 1.00 51.42 127 ARG B O 1
ATOM 2945 N N . ALA B 1 128 ? 74.622 10.873 -2.389 1.00 44.28 128 ALA B N 1
ATOM 2946 C CA . ALA B 1 128 ? 73.327 11.555 -2.310 1.00 51.90 128 ALA B CA 1
ATOM 2947 C C . ALA B 1 128 ? 72.762 11.336 -0.915 1.00 60.70 128 ALA B C 1
ATOM 2948 O O . ALA B 1 128 ? 73.177 10.414 -0.204 1.00 61.50 128 ALA B O 1
ATOM 2950 N N . ASP B 1 129 ? 71.815 12.199 -0.533 1.00 65.45 129 ASP B N 1
ATOM 2951 C CA . ASP B 1 129 ? 71.257 12.258 0.818 1.00 63.60 129 ASP B CA 1
ATOM 2952 C C . ASP B 1 129 ? 69.756 12.006 0.749 1.00 54.00 129 ASP B C 1
ATOM 2953 O O . ASP B 1 129 ? 69.029 12.758 0.088 1.00 54.63 129 ASP B O 1
ATOM 2958 N N . ALA B 1 130 ? 69.282 10.976 1.453 1.00 46.67 130 ALA B N 1
ATOM 2959 C CA . ALA B 1 130 ? 67.851 10.667 1.379 1.00 54.60 130 ALA B CA 1
ATOM 2960 C C . ALA B 1 130 ? 66.954 11.793 1.892 1.00 57.96 130 ALA B C 1
ATOM 2961 O O . ALA B 1 130 ? 65.729 11.720 1.693 1.00 56.97 130 ALA B O 1
ATOM 2963 N N . MET B 1 131 ? 67.520 12.812 2.557 1.00 51.09 131 MET B N 1
ATOM 2964 C CA . MET B 1 131 ? 66.730 13.970 2.971 1.00 53.97 131 MET B CA 1
ATOM 2965 C C . MET B 1 131 ? 66.340 14.820 1.788 1.00 58.79 131 MET B C 1
ATOM 2966 O O . MET B 1 131 ? 65.440 15.655 1.897 1.00 66.45 131 MET B O 1
ATOM 2971 N N . ASP B 1 132 ? 67.025 14.637 0.668 1.00 66.62 132 ASP B N 1
ATOM 2972 C CA . ASP B 1 132 ? 66.826 15.478 -0.502 1.00 68.43 132 ASP B CA 1
ATOM 2973 C C . ASP B 1 132 ? 67.287 14.656 -1.702 1.00 60.49 132 ASP B C 1
ATOM 2974 O O . ASP B 1 132 ? 68.474 14.683 -2.041 1.00 55.65 132 ASP B O 1
ATOM 2979 N N . LEU B 1 133 ? 66.356 13.966 -2.345 1.00 51.07 133 LEU B N 1
ATOM 2980 C CA . LEU B 1 133 ? 66.739 12.922 -3.294 1.00 57.75 133 LEU B CA 1
ATOM 2981 C C . LEU B 1 133 ? 66.926 13.515 -4.681 1.00 51.72 133 LEU B C 1
ATOM 2982 O O . LEU B 1 133 ? 65.971 14.078 -5.239 1.00 48.92 133 LEU B O 1
ATOM 2987 N N . PRO B 1 134 ? 68.100 13.391 -5.290 1.00 49.31 134 PRO B N 1
ATOM 2988 C CA . PRO B 1 134 ? 68.358 14.019 -6.604 1.00 48.80 134 PRO B CA 1
ATOM 2989 C C . PRO B 1 134 ? 67.863 13.160 -7.768 1.00 49.44 134 PRO B C 1
ATOM 2990 O O . PRO B 1 134 ? 68.594 12.856 -8.709 1.00 59.54 134 PRO B O 1
ATOM 2994 N N . PHE B 1 135 ? 66.592 12.787 -7.711 1.00 47.04 135 PHE B N 1
ATOM 2995 C CA . PHE B 1 135 ? 65.977 11.932 -8.711 1.00 57.17 135 PHE B CA 1
ATOM 2996 C C . PHE B 1 135 ? 64.594 12.467 -9.004 1.00 64.95 135 PHE B C 1
ATOM 2997 O O . PHE B 1 135 ? 63.918 12.989 -8.112 1.00 55.21 135 PHE B O 1
ATOM 3005 N N . GLU B 1 136 ? 64.171 12.330 -10.252 1.00 62.07 136 GLU B N 1
ATOM 3006 C CA . GLU B 1 136 ? 62.892 12.902 -10.616 1.00 60.41 136 GLU B CA 1
ATOM 3007 C C . GLU B 1 136 ? 61.751 12.059 -10.057 1.00 61.66 136 GLU B C 1
ATOM 3008 O O . GLU B 1 136 ? 61.914 10.880 -9.728 1.00 57.93 136 GLU B O 1
ATOM 3014 N N . ASP B 1 137 ? 60.592 12.700 -9.915 1.00 62.31 137 ASP B N 1
ATOM 3015 C CA . ASP B 1 137 ? 59.390 12.005 -9.487 1.00 50.26 137 ASP B CA 1
ATOM 3016 C C . ASP B 1 137 ? 59.201 10.707 -10.252 1.00 62.28 137 ASP B C 1
ATOM 3017 O O . ASP B 1 137 ? 59.438 10.633 -11.466 1.00 75.42 137 ASP B O 1
ATOM 3022 N N . GLU B 1 138 ? 58.711 9.694 -9.536 1.00 56.62 138 GLU B N 1
ATOM 3023 C CA . GLU B 1 138 ? 58.226 8.461 -10.155 1.00 55.63 138 GLU B CA 1
ATOM 3024 C C . GLU B 1 138 ? 59.290 7.802 -11.018 1.00 51.13 138 GLU B C 1
ATOM 3025 O O . GLU B 1 138 ? 58.991 7.207 -12.045 1.00 55.40 138 GLU B O 1
ATOM 3031 N N . SER B 1 139 ? 60.532 7.850 -10.556 1.00 50.90 139 SER B N 1
ATOM 3032 C CA . SER B 1 139 ? 61.651 7.198 -11.218 1.00 53.74 139 SER B CA 1
ATOM 3033 C C . SER B 1 139 ? 61.965 5.796 -10.701 1.00 50.50 139 SER B C 1
ATOM 3034 O O . SER B 1 139 ? 62.841 5.134 -11.265 1.00 55.76 139 SER B O 1
ATOM 3037 N N . PHE B 1 140 ? 61.289 5.314 -9.655 1.00 49.76 140 PHE B N 1
ATOM 3038 C CA . PHE B 1 140 ? 61.638 4.016 -9.088 1.00 52.26 140 PHE B CA 1
ATOM 3039 C C . PHE B 1 140 ? 60.425 3.104 -8.912 1.00 56.68 140 PHE B C 1
ATOM 3040 O O . PHE B 1 140 ? 59.318 3.549 -8.555 1.00 53.88 140 PHE B O 1
ATOM 3048 N N . ASP B 1 141 ? 60.664 1.810 -9.180 1.00 52.88 141 ASP B N 1
ATOM 3049 C CA . ASP B 1 141 ? 59.657 0.766 -9.031 1.00 51.17 141 ASP B CA 1
ATOM 3050 C C . ASP B 1 141 ? 59.552 0.299 -7.590 1.00 47.67 141 ASP B C 1
ATOM 3051 O O . ASP B 1 141 ? 58.486 -0.159 -7.162 1.00 48.57 141 ASP B O 1
ATOM 3056 N N . ALA B 1 142 ? 60.641 0.437 -6.840 1.00 42.50 142 ALA B N 1
ATOM 3057 C CA . ALA B 1 142 ? 60.756 -0.063 -5.491 1.00 37.67 142 ALA B CA 1
ATOM 3058 C C . ALA B 1 142 ? 61.873 0.703 -4.816 1.00 50.61 142 ALA B C 1
ATOM 3059 O O . ALA B 1 142 ? 62.789 1.209 -5.485 1.00 54.25 142 ALA B O 1
ATOM 3061 N N . VAL B 1 143 ? 61.787 0.788 -3.484 1.00 48.86 143 VAL B N 1
ATOM 3062 C CA . VAL B 1 143 ? 62.834 1.354 -2.640 1.00 41.80 143 VAL B CA 1
ATOM 3063 C C . VAL B 1 143 ? 63.075 0.412 -1.473 1.00 43.74 143 VAL B C 1
ATOM 3064 O O . VAL B 1 143 ? 62.124 -0.027 -0.817 1.00 51.37 143 VAL B O 1
ATOM 3068 N N . ILE B 1 144 ? 64.330 0.079 -1.220 1.00 41.67 144 ILE B N 1
ATOM 3069 C CA . ILE B 1 144 ? 64.705 -0.686 -0.041 1.00 39.97 144 ILE B CA 1
ATOM 3070 C C . ILE B 1 144 ? 65.582 0.198 0.845 1.00 40.68 144 ILE B C 1
ATOM 3071 O O . ILE B 1 144 ? 66.532 0.831 0.371 1.00 46.47 144 ILE B O 1
ATOM 3076 N N . ALA B 1 145 ? 65.257 0.266 2.126 1.00 40.42 145 ALA B N 1
ATOM 3077 C CA . ALA B 1 145 ? 66.129 0.939 3.088 1.00 44.54 145 ALA B CA 1
ATOM 3078 C C . ALA B 1 145 ? 66.465 -0.127 4.114 1.00 49.39 145 ALA B C 1
ATOM 3079 O O . ALA B 1 145 ? 65.686 -0.415 5.025 1.00 61.28 145 ALA B O 1
ATOM 3081 N N . LEU B 1 146 ? 67.621 -0.741 3.943 1.00 48.02 146 LEU B N 1
ATOM 3082 C CA . LEU B 1 146 ? 68.018 -1.853 4.780 1.00 47.73 146 LEU B CA 1
ATOM 3083 C C . LEU B 1 146 ? 68.891 -1.308 5.909 1.00 49.29 146 LEU B C 1
ATOM 3084 O O . LEU B 1 146 ? 70.007 -0.844 5.652 1.00 50.46 146 LEU B O 1
ATOM 3089 N N . GLU B 1 147 ? 68.374 -1.359 7.149 1.00 47.84 147 GLU B N 1
ATOM 3090 C CA . GLU B 1 147 ? 69.037 -0.834 8.367 1.00 52.72 147 GLU B CA 1
ATOM 3091 C C . GLU B 1 147 ? 69.638 0.546 8.176 1.00 60.82 147 GLU B C 1
ATOM 3092 O O . GLU B 1 147 ? 70.799 0.801 8.502 1.00 60.77 147 GLU B O 1
ATOM 3098 N N . SER B 1 148 ? 68.859 1.433 7.628 1.00 64.82 148 SER B N 1
ATOM 3099 C CA . SER B 1 148 ? 69.455 2.700 7.256 1.00 57.01 148 SER B CA 1
ATOM 3100 C C . SER B 1 148 ? 68.621 3.913 7.641 1.00 54.84 148 SER B C 1
ATOM 3101 O O . SER B 1 148 ? 69.209 4.964 7.914 1.00 51.17 148 SER B O 1
ATOM 3104 N N . ILE B 1 149 ? 67.288 3.815 7.700 1.00 58.43 149 ILE B N 1
ATOM 3105 C CA . ILE B 1 149 ? 66.498 4.948 8.168 1.00 60.66 149 ILE B CA 1
ATOM 3106 C C . ILE B 1 149 ? 66.780 5.234 9.637 1.00 62.83 149 ILE B C 1
ATOM 3107 O O . ILE B 1 149 ? 66.512 6.336 10.110 1.00 60.54 149 ILE B O 1
ATOM 3112 N N . ILE B 1 150 ? 67.333 4.261 10.365 1.00 67.55 150 ILE B N 1
ATOM 3113 C CA . ILE B 1 150 ? 67.754 4.472 11.748 1.00 71.92 150 ILE B CA 1
ATOM 3114 C C . ILE B 1 150 ? 68.719 5.652 11.845 1.00 73.12 150 ILE B C 1
ATOM 3115 O O . ILE B 1 150 ? 68.614 6.493 12.750 1.00 74.05 150 ILE B O 1
ATOM 3120 N N . HIS B 1 151 ? 69.679 5.730 10.924 1.00 66.04 151 HIS B N 1
ATOM 3121 C CA . HIS B 1 151 ? 70.678 6.784 10.923 1.00 64.88 151 HIS B CA 1
ATOM 3122 C C . HIS B 1 151 ? 70.170 8.079 10.308 1.00 68.41 151 HIS B C 1
ATOM 3123 O O . HIS B 1 151 ? 70.967 8.993 10.096 1.00 70.45 151 HIS B O 1
ATOM 3130 N N . MET B 1 152 ? 68.923 8.182 10.013 1.00 68.20 152 MET B N 1
ATOM 3131 C CA . MET B 1 152 ? 68.639 9.391 9.261 1.00 69.03 152 MET B CA 1
ATOM 3132 C C . MET B 1 152 ? 67.962 10.424 10.145 1.00 78.02 152 MET B C 1
ATOM 3133 O O . MET B 1 152 ? 67.250 10.070 11.090 1.00 89.69 152 MET B O 1
ATOM 3138 N N . PRO B 1 153 ? 68.198 11.713 9.881 1.00 81.19 153 PRO B N 1
ATOM 3139 C CA . PRO B 1 153 ? 67.710 12.747 10.810 1.00 84.76 153 PRO B CA 1
ATOM 3140 C C . PRO B 1 153 ? 66.201 12.732 11.027 1.00 78.76 153 PRO B C 1
ATOM 3141 O O . PRO B 1 153 ? 65.746 12.412 12.130 1.00 82.64 153 PRO B O 1
ATOM 3145 N N . ASP B 1 154 ? 65.413 12.981 9.984 1.00 67.86 154 ASP B N 1
ATOM 3146 C CA . ASP B 1 154 ? 63.966 13.103 10.115 1.00 57.97 154 ASP B CA 1
ATOM 3147 C C . ASP B 1 154 ? 63.264 12.036 9.271 1.00 61.28 154 ASP B C 1
ATOM 3148 O O . ASP B 1 154 ? 63.239 12.124 8.035 1.00 64.63 154 ASP B O 1
ATOM 3153 N N . ARG B 1 155 ? 62.676 11.036 9.935 1.00 58.70 155 ARG B N 1
ATOM 3154 C CA . ARG B 1 155 ? 61.941 10.012 9.202 1.00 52.97 155 ARG B CA 1
ATOM 3155 C C . ARG B 1 155 ? 60.846 10.607 8.328 1.00 59.25 155 ARG B C 1
ATOM 3156 O O . ARG B 1 155 ? 60.586 10.093 7.231 1.00 59.68 155 ARG B O 1
ATOM 3164 N N . ALA B 1 156 ? 60.196 11.687 8.772 1.00 66.05 156 ALA B N 1
ATOM 3165 C CA . ALA B 1 156 ? 59.103 12.232 7.965 1.00 58.69 156 ALA B CA 1
ATOM 3166 C C . ALA B 1 156 ? 59.606 12.732 6.614 1.00 65.28 156 ALA B C 1
ATOM 3167 O O . ALA B 1 156 ? 58.963 12.497 5.585 1.00 56.32 156 ALA B O 1
ATOM 3169 N N . GLN B 1 157 ? 60.762 13.405 6.588 1.00 66.39 157 GLN B N 1
ATOM 3170 C CA . GLN B 1 157 ? 61.236 13.978 5.329 1.00 64.28 157 GLN B CA 1
ATOM 3171 C C . GLN B 1 157 ? 61.660 12.883 4.359 1.00 64.64 157 GLN B C 1
ATOM 3172 O O . GLN B 1 157 ? 61.230 12.854 3.194 1.00 47.57 157 GLN B O 1
ATOM 3178 N N . VAL B 1 158 ? 62.524 11.987 4.842 1.00 58.01 158 VAL B N 1
ATOM 3179 C CA . VAL B 1 158 ? 62.940 10.817 4.090 1.00 51.49 158 VAL B CA 1
ATOM 3180 C C . VAL B 1 158 ? 61.734 10.108 3.482 1.00 54.74 158 VAL B C 1
ATOM 3181 O O . VAL B 1 158 ? 61.693 9.854 2.270 1.00 51.75 158 VAL B O 1
ATOM 3185 N N . LEU B 1 159 ? 60.713 9.820 4.302 1.00 55.29 159 LEU B N 1
ATOM 3186 C CA . LEU B 1 159 ? 59.543 9.114 3.780 1.00 53.68 159 LEU B CA 1
ATOM 3187 C C . LEU B 1 159 ? 58.818 9.906 2.694 1.00 55.02 159 LEU B C 1
ATOM 3188 O O . LEU B 1 159 ? 58.307 9.314 1.742 1.00 60.69 159 LEU B O 1
ATOM 3193 N N . ALA B 1 160 ? 58.767 11.234 2.791 1.00 62.05 160 ALA B N 1
ATOM 3194 C CA . ALA B 1 160 ? 58.181 12.020 1.703 1.00 53.71 160 ALA B CA 1
ATOM 3195 C C . ALA B 1 160 ? 59.036 11.981 0.436 1.00 51.31 160 ALA B C 1
ATOM 3196 O O . ALA B 1 160 ? 58.497 12.009 -0.674 1.00 52.21 160 ALA B O 1
ATOM 3198 N N . GLN B 1 161 ? 60.359 11.965 0.581 1.00 44.00 161 GLN B N 1
ATOM 3199 C CA . GLN B 1 161 ? 61.220 11.813 -0.579 1.00 55.86 161 GLN B CA 1
ATOM 3200 C C . GLN B 1 161 ? 60.962 10.470 -1.268 1.00 55.15 161 GLN B C 1
ATOM 3201 O O . GLN B 1 161 ? 60.794 10.409 -2.496 1.00 55.21 161 GLN B O 1
ATOM 3207 N N . VAL B 1 162 ? 60.918 9.385 -0.480 1.00 51.65 162 VAL B N 1
ATOM 3208 C CA . VAL B 1 162 ? 60.627 8.058 -1.020 1.00 51.33 162 VAL B CA 1
ATOM 3209 C C . VAL B 1 162 ? 59.299 8.071 -1.757 1.00 51.25 162 VAL B C 1
ATOM 3210 O O . VAL B 1 162 ? 59.189 7.571 -2.880 1.00 56.80 162 VAL B O 1
ATOM 3214 N N . GLY B 1 163 ? 58.270 8.646 -1.139 1.00 44.55 163 GLY B N 1
ATOM 3215 C CA . GLY B 1 163 ? 56.965 8.646 -1.763 1.00 49.82 163 GLY B CA 1
ATOM 3216 C C . GLY B 1 163 ? 56.878 9.474 -3.027 1.00 53.24 163 GLY B C 1
ATOM 3217 O O . GLY B 1 163 ? 55.958 9.267 -3.828 1.00 57.43 163 GLY B O 1
ATOM 3218 N N . ARG B 1 164 ? 57.796 10.418 -3.220 1.00 44.96 164 ARG B N 1
ATOM 3219 C CA . ARG B 1 164 ? 57.776 11.217 -4.440 1.00 45.94 164 ARG B CA 1
ATOM 3220 C C . ARG B 1 164 ? 58.420 10.450 -5.594 1.00 50.83 164 ARG B C 1
ATOM 3221 O O . ARG B 1 164 ? 57.879 10.401 -6.704 1.00 59.07 164 ARG B O 1
ATOM 3229 N N . VAL B 1 165 ? 59.567 9.822 -5.328 1.00 46.53 165 VAL B N 1
ATOM 3230 C CA . VAL B 1 165 ? 60.313 9.094 -6.342 1.00 43.78 165 VAL B CA 1
ATOM 3231 C C . VAL B 1 165 ? 59.735 7.712 -6.621 1.00 52.86 165 VAL B C 1
ATOM 3232 O O . VAL B 1 165 ? 60.092 7.100 -7.635 1.00 65.89 165 VAL B O 1
ATOM 3236 N N . LEU B 1 166 ? 58.881 7.179 -5.745 1.00 46.90 166 LEU B N 1
ATOM 3237 C CA . LEU B 1 166 ? 58.257 5.891 -6.006 1.00 46.23 166 LEU B CA 1
ATOM 3238 C C . LEU B 1 166 ? 57.202 6.048 -7.092 1.00 51.76 166 LEU B C 1
ATOM 3239 O O . LEU B 1 166 ? 56.386 6.970 -7.034 1.00 55.26 166 LEU B O 1
ATOM 3244 N N . ARG B 1 167 ? 57.221 5.161 -8.090 1.00 48.42 167 ARG B N 1
ATOM 3245 C CA . ARG B 1 167 ? 56.128 5.134 -9.050 1.00 54.35 167 ARG B CA 1
ATOM 3246 C C . ARG B 1 167 ? 54.861 4.635 -8.363 1.00 53.30 167 ARG B C 1
ATOM 3247 O O . ARG B 1 167 ? 54.939 3.987 -7.326 1.00 61.83 167 ARG B O 1
ATOM 3255 N N . PRO B 1 168 ? 53.681 4.957 -8.886 1.00 55.38 168 PRO B N 1
ATOM 3256 C CA . PRO B 1 168 ? 52.450 4.430 -8.268 1.00 56.22 168 PRO B CA 1
ATOM 3257 C C . PRO B 1 168 ? 52.383 2.913 -8.389 1.00 56.27 168 PRO B C 1
ATOM 3258 O O . PRO B 1 168 ? 52.715 2.332 -9.425 1.00 49.09 168 PRO B O 1
ATOM 3262 N N . GLY B 1 169 ? 51.980 2.273 -7.291 1.00 58.49 169 GLY B N 1
ATOM 3263 C CA . GLY B 1 169 ? 52.103 0.841 -7.131 1.00 51.47 169 GLY B CA 1
ATOM 3264 C C . GLY B 1 169 ? 53.463 0.384 -6.654 1.00 49.68 169 GLY B C 1
ATOM 3265 O O . GLY B 1 169 ? 53.638 -0.808 -6.395 1.00 52.86 169 GLY B O 1
ATOM 3266 N N . GLY B 1 170 ? 54.438 1.280 -6.546 1.00 44.75 170 GLY B N 1
ATOM 3267 C CA . GLY B 1 170 ? 55.734 0.903 -6.028 1.00 46.91 170 GLY B CA 1
ATOM 3268 C C . GLY B 1 170 ? 55.654 0.565 -4.550 1.00 49.49 170 GLY B C 1
ATOM 3269 O O . GLY B 1 170 ? 54.652 0.804 -3.890 1.00 52.68 170 GLY B O 1
ATOM 3270 N N . ARG B 1 171 ? 56.725 -0.016 -4.021 1.00 42.80 171 ARG B N 1
ATOM 3271 C CA . ARG B 1 171 ? 56.745 -0.471 -2.641 1.00 41.77 171 ARG B CA 1
ATOM 3272 C C . ARG B 1 171 ? 58.053 -0.081 -1.987 1.00 44.42 171 ARG B C 1
ATOM 3273 O O . ARG B 1 171 ? 59.125 -0.171 -2.600 1.00 46.95 171 ARG B O 1
ATOM 3281 N N . LEU B 1 172 ? 57.932 0.353 -0.733 1.00 45.76 172 LEU B N 1
ATOM 3282 C CA . LEU B 1 172 ? 59.048 0.603 0.165 1.00 44.87 172 LEU B CA 1
ATOM 3283 C C . LEU B 1 172 ? 59.092 -0.538 1.171 1.00 48.22 172 LEU B C 1
ATOM 3284 O O . LEU B 1 172 ? 58.055 -0.883 1.759 1.00 48.37 172 LEU B O 1
ATOM 3289 N N . VAL B 1 173 ? 60.269 -1.152 1.325 1.00 39.35 173 VAL B N 1
ATOM 3290 C CA . VAL B 1 173 ? 60.518 -2.135 2.372 1.00 47.96 173 VAL B CA 1
ATOM 3291 C C . VAL B 1 173 ? 61.728 -1.638 3.132 1.00 48.23 173 VAL B C 1
ATOM 3292 O O . VAL B 1 173 ? 62.697 -1.189 2.505 1.00 48.86 173 VAL B O 1
ATOM 3296 N N . LEU B 1 174 ? 61.649 -1.670 4.474 1.00 46.63 174 LEU B N 1
ATOM 3297 C CA . LEU B 1 174 ? 62.693 -1.134 5.343 1.00 44.72 174 LEU B CA 1
ATOM 3298 C C . LEU B 1 174 ? 62.760 -1.905 6.661 1.00 53.96 174 LEU B C 1
ATOM 3299 O O . LEU B 1 174 ? 61.807 -2.572 7.068 1.00 58.29 174 LEU B O 1
ATOM 3304 N N . THR B 1 175 ? 63.892 -1.788 7.338 1.00 50.70 175 THR B N 1
ATOM 3305 C CA . THR B 1 175 ? 63.981 -2.147 8.740 1.00 51.11 175 THR B CA 1
ATOM 3306 C C . THR B 1 175 ? 64.246 -0.901 9.580 1.00 53.15 175 THR B C 1
ATOM 3307 O O . THR B 1 175 ? 64.631 0.146 9.059 1.00 66.63 175 THR B O 1
ATOM 3311 N N . ASP B 1 176 ? 64.043 -1.035 10.894 1.00 63.33 176 ASP B N 1
ATOM 3312 C CA . ASP B 1 176 ? 64.059 0.076 11.845 1.00 66.64 176 ASP B CA 1
ATOM 3313 C C . ASP B 1 176 ? 64.024 -0.446 13.282 1.00 63.58 176 ASP B C 1
ATOM 3314 O O . ASP B 1 176 ? 63.491 -1.525 13.547 1.00 68.46 176 ASP B O 1
ATOM 3319 N N . PHE B 1 177 ? 64.578 0.336 14.206 1.00 66.43 177 PHE B N 1
ATOM 3320 C CA . PHE B 1 177 ? 64.487 0.020 15.632 1.00 70.06 177 PHE B CA 1
ATOM 3321 C C . PHE B 1 177 ? 63.196 0.586 16.209 1.00 73.93 177 PHE B C 1
ATOM 3322 O O . PHE B 1 177 ? 62.743 1.660 15.794 1.00 76.57 177 PHE B O 1
ATOM 3330 N N . PHE B 1 178 ? 62.588 -0.152 17.146 1.00 72.39 178 PHE B N 1
ATOM 3331 C CA . PHE B 1 178 ? 61.372 0.325 17.809 1.00 68.16 178 PHE B CA 1
ATOM 3332 C C . PHE B 1 178 ? 61.266 -0.262 19.211 1.00 77.56 178 PHE B C 1
ATOM 3333 O O . PHE B 1 178 ? 61.993 -1.185 19.584 1.00 76.79 178 PHE B O 1
ATOM 3341 N N . GLU B 1 179 ? 60.338 0.303 19.993 1.00 88.15 179 GLU B N 1
ATOM 3342 C CA . GLU B 1 179 ? 60.173 -0.014 21.412 1.00 76.79 179 GLU B CA 1
ATOM 3343 C C . GLU B 1 179 ? 59.000 -0.975 21.550 1.00 75.35 179 GLU B C 1
ATOM 3344 O O . GLU B 1 179 ? 57.846 -0.578 21.373 1.00 76.05 179 GLU B O 1
ATOM 3350 N N . ARG B 1 180 ? 59.296 -2.250 21.829 1.00 81.89 180 ARG B N 1
ATOM 3351 C CA . ARG B 1 180 ? 58.241 -3.260 21.817 1.00 77.93 180 ARG B CA 1
ATOM 3352 C C . ARG B 1 180 ? 57.261 -3.023 22.949 1.00 84.14 180 ARG B C 1
ATOM 3353 O O . ARG B 1 180 ? 56.086 -3.393 22.847 1.00 84.87 180 ARG B O 1
ATOM 3361 N N . ALA B 1 181 ? 57.731 -2.372 24.006 1.00 87.16 181 ALA B N 1
ATOM 3362 C CA . ALA B 1 181 ? 57.016 -1.989 25.206 1.00 91.40 181 ALA B CA 1
ATOM 3363 C C . ALA B 1 181 ? 57.995 -1.155 26.024 1.00 99.70 181 ALA B C 1
ATOM 3364 O O . ALA B 1 181 ? 59.212 -1.263 25.800 1.00 97.70 181 ALA B O 1
ATOM 3366 N N . PRO B 1 182 ? 57.514 -0.306 26.982 1.00 105.43 182 PRO B N 1
ATOM 3367 C CA . PRO B 1 182 ? 58.434 0.513 27.789 1.00 102.86 182 PRO B CA 1
ATOM 3368 C C . PRO B 1 182 ? 59.634 -0.268 28.296 1.00 98.31 182 PRO B C 1
ATOM 3369 O O . PRO B 1 182 ? 59.509 -1.441 28.656 1.00 89.35 182 PRO B O 1
ATOM 3373 N N . LEU B 1 183 ? 60.802 0.365 28.293 1.00 100.76 183 LEU B N 1
ATOM 3374 C CA . LEU B 1 183 ? 62.047 -0.343 28.548 1.00 108.14 183 LEU B CA 1
ATOM 3375 C C . LEU B 1 183 ? 62.291 -0.515 30.040 1.00 123.26 183 LEU B C 1
ATOM 3376 O O . LEU B 1 183 ? 61.999 0.380 30.841 1.00 127.39 183 LEU B O 1
ATOM 3381 N N . ALA B 1 184 ? 62.830 -1.685 30.411 1.00 128.04 184 ALA B N 1
ATOM 3382 C CA . ALA B 1 184 ? 63.366 -1.911 31.750 1.00 124.99 184 ALA B CA 1
ATOM 3383 C C . ALA B 1 184 ? 64.411 -0.838 32.019 1.00 129.46 184 ALA B C 1
ATOM 3384 O O . ALA B 1 184 ? 65.076 -0.385 31.079 1.00 131.91 184 ALA B O 1
ATOM 3386 N N . PRO B 1 185 ? 64.576 -0.379 33.264 1.00 133.06 185 PRO B N 1
ATOM 3387 C CA . PRO B 1 185 ? 65.597 0.654 33.506 1.00 131.27 185 PRO B CA 1
ATOM 3388 C C . PRO B 1 185 ? 67.032 0.169 33.318 1.00 129.96 185 PRO B C 1
ATOM 3389 O O . PRO B 1 185 ? 67.867 0.952 32.852 1.00 128.68 185 PRO B O 1
ATOM 3393 N N . GLU B 1 186 ? 67.354 -1.092 33.654 1.00 126.41 186 GLU B N 1
ATOM 3394 C CA . GLU B 1 186 ? 68.720 -1.578 33.445 1.00 123.18 186 GLU B CA 1
ATOM 3395 C C . GLU B 1 186 ? 69.088 -1.592 31.968 1.00 124.02 186 GLU B C 1
ATOM 3396 O O . GLU B 1 186 ? 70.261 -1.426 31.614 1.00 122.30 186 GLU B O 1
ATOM 3402 N N . GLY B 1 187 ? 68.097 -1.774 31.094 1.00 125.99 187 GLY B N 1
ATOM 3403 C CA . GLY B 1 187 ? 68.371 -1.861 29.673 1.00 124.22 187 GLY B CA 1
ATOM 3404 C C . GLY B 1 187 ? 68.573 -0.528 28.986 1.00 128.52 187 GLY B C 1
ATOM 3405 O O . GLY B 1 187 ? 69.337 -0.447 28.021 1.00 129.78 187 GLY B O 1
ATOM 3406 N N . ARG B 1 188 ? 67.899 0.531 29.456 1.00 128.63 188 ARG B N 1
ATOM 3407 C CA . ARG B 1 188 ? 67.940 1.809 28.744 1.00 121.75 188 ARG B CA 1
ATOM 3408 C C . ARG B 1 188 ? 69.339 2.399 28.701 1.00 111.38 188 ARG B C 1
ATOM 3409 O O . ARG B 1 188 ? 69.623 3.255 27.856 1.00 111.01 188 ARG B O 1
ATOM 3417 N N . ALA B 1 189 ? 70.210 1.992 29.623 1.00 112.90 189 ALA B N 1
ATOM 3418 C CA . ALA B 1 189 ? 71.598 2.430 29.559 1.00 120.03 189 ALA B CA 1
ATOM 3419 C C . ALA B 1 189 ? 72.246 1.949 28.271 1.00 117.52 189 ALA B C 1
ATOM 3420 O O . ALA B 1 189 ? 72.828 2.740 27.516 1.00 114.62 189 ALA B O 1
ATOM 3422 N N . ALA B 1 190 ? 72.134 0.647 27.994 1.00 117.55 190 ALA B N 1
ATOM 3423 C CA . ALA B 1 190 ? 72.729 0.098 26.784 1.00 108.20 190 ALA B CA 1
ATOM 3424 C C . ALA B 1 190 ? 71.921 0.448 25.539 1.00 108.24 190 ALA B C 1
ATOM 3425 O O . ALA B 1 190 ? 72.496 0.499 24.447 1.00 114.50 190 ALA B O 1
ATOM 3427 N N . VAL B 1 191 ? 70.611 0.714 25.655 1.00 105.07 191 VAL B N 1
ATOM 3428 C CA . VAL B 1 191 ? 69.917 1.098 24.426 1.00 106.35 191 VAL B CA 1
ATOM 3429 C C . VAL B 1 191 ? 70.251 2.544 24.036 1.00 112.18 191 VAL B C 1
ATOM 3430 O O . VAL B 1 191 ? 70.270 2.858 22.844 1.00 115.32 191 VAL B O 1
ATOM 3434 N N . GLN B 1 192 ? 70.550 3.455 24.976 1.00 111.10 192 GLN B N 1
ATOM 3435 C CA . GLN B 1 192 ? 71.032 4.739 24.466 1.00 111.50 192 GLN B CA 1
ATOM 3436 C C . GLN B 1 192 ? 72.532 4.771 24.216 1.00 101.18 192 GLN B C 1
ATOM 3437 O O . GLN B 1 192 ? 72.990 5.609 23.433 1.00 96.18 192 GLN B O 1
ATOM 3443 N N . ARG B 1 193 ? 73.322 3.894 24.832 1.00 99.87 193 ARG B N 1
ATOM 3444 C CA . ARG B 1 193 ? 74.722 3.857 24.432 1.00 107.45 193 ARG B CA 1
ATOM 3445 C C . ARG B 1 193 ? 74.835 3.447 22.962 1.00 108.53 193 ARG B C 1
ATOM 3446 O O . ARG B 1 193 ? 75.648 3.991 22.215 1.00 105.96 193 ARG B O 1
ATOM 3454 N N . TYR B 1 194 ? 73.989 2.515 22.520 1.00 105.90 194 TYR B N 1
ATOM 3455 C CA . TYR B 1 194 ? 73.904 2.149 21.108 1.00 95.39 194 TYR B CA 1
ATOM 3456 C C . TYR B 1 194 ? 73.386 3.321 20.285 1.00 90.70 194 TYR B C 1
ATOM 3457 O O . TYR B 1 194 ? 74.100 3.853 19.427 1.00 90.73 194 TYR B O 1
ATOM 3466 N N . LEU B 1 195 ? 72.155 3.763 20.568 1.00 82.88 195 LEU B N 1
ATOM 3467 C CA . LEU B 1 195 ? 71.523 4.795 19.753 1.00 86.82 195 LEU B CA 1
ATOM 3468 C C . LEU B 1 195 ? 72.395 6.036 19.623 1.00 100.01 195 LEU B C 1
ATOM 3469 O O . LEU B 1 195 ? 72.367 6.718 18.590 1.00 98.55 195 LEU B O 1
ATOM 3474 N N . HIS B 1 196 ? 73.187 6.337 20.650 1.00 103.02 196 HIS B N 1
ATOM 3475 C CA . HIS B 1 196 ? 74.021 7.526 20.646 1.00 95.71 196 HIS B CA 1
ATOM 3476 C C . HIS B 1 196 ? 75.383 7.279 20.015 1.00 96.47 196 HIS B C 1
ATOM 3477 O O . HIS B 1 196 ? 75.862 8.124 19.254 1.00 94.25 196 HIS B O 1
ATOM 3484 N N . ASP B 1 197 ? 76.024 6.142 20.302 1.00 98.22 197 ASP B N 1
ATOM 3485 C CA . ASP B 1 197 ? 77.365 5.921 19.766 1.00 101.05 197 ASP B CA 1
ATOM 3486 C C . ASP B 1 197 ? 77.369 5.642 18.271 1.00 105.93 197 ASP B C 1
ATOM 3487 O O . ASP B 1 197 ? 78.425 5.760 17.642 1.00 114.11 197 ASP B O 1
ATOM 3492 N N . PHE B 1 198 ? 76.2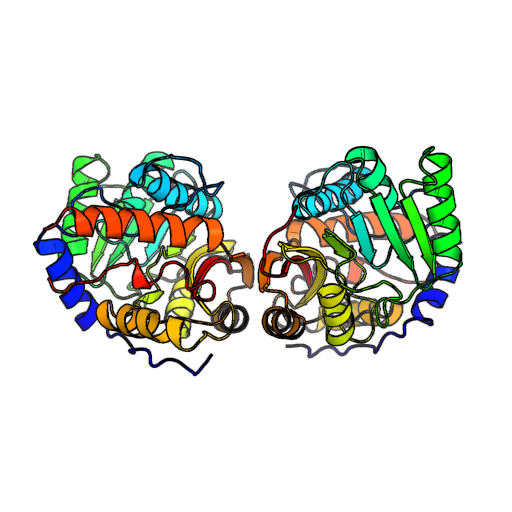32 5.255 17.687 1.00 105.25 198 PHE B N 1
ATOM 3493 C CA . PHE B 1 198 ? 76.127 5.148 16.237 1.00 104.16 198 PHE B CA 1
ATOM 3494 C C . PHE B 1 198 ? 75.006 6.014 15.694 1.00 98.49 198 PHE B C 1
ATOM 3495 O O . PHE B 1 198 ? 74.457 5.713 14.629 1.00 91.60 198 PHE B O 1
ATOM 3503 N N . MET B 1 199 ? 74.651 7.072 16.418 1.00 100.24 199 MET B N 1
ATOM 3504 C CA . MET B 1 199 ? 73.806 8.140 15.901 1.00 101.70 199 MET B CA 1
ATOM 3505 C C . MET B 1 199 ? 72.526 7.574 15.292 1.00 95.93 199 MET B C 1
ATOM 3506 O O . MET B 1 199 ? 72.295 7.655 14.084 1.00 87.30 199 MET B O 1
ATOM 3511 N N . MET B 1 200 ? 71.718 6.953 16.151 1.00 95.67 200 MET B N 1
ATOM 3512 C CA . MET B 1 200 ? 70.477 6.311 15.746 1.00 85.09 200 MET B CA 1
ATOM 3513 C C . MET B 1 200 ? 69.333 6.830 16.592 1.00 87.76 200 MET B C 1
ATOM 3514 O O . MET B 1 200 ? 69.515 7.212 17.747 1.00 98.16 200 MET B O 1
ATOM 3519 N N . THR B 1 201 ? 68.155 6.845 15.999 1.00 86.91 201 THR B N 1
ATOM 3520 C CA . THR B 1 201 ? 66.924 7.072 16.729 1.00 88.33 201 THR B CA 1
ATOM 3521 C C . THR B 1 201 ? 66.051 5.821 16.618 1.00 87.69 201 THR B C 1
ATOM 3522 O O . THR B 1 201 ? 66.455 4.796 16.060 1.00 84.95 201 THR B O 1
ATOM 3526 N N . MET B 1 202 ? 64.830 5.924 17.137 1.00 86.63 202 MET B N 1
ATOM 3527 C CA . MET B 1 202 ? 64.004 4.756 17.406 1.00 77.25 202 MET B CA 1
ATOM 3528 C C . MET B 1 202 ? 62.575 5.239 17.571 1.00 81.52 202 MET B C 1
ATOM 3529 O O . MET B 1 202 ? 62.328 6.168 18.347 1.00 96.53 202 MET B O 1
ATOM 3534 N N . VAL B 1 203 ? 61.627 4.651 16.845 1.00 71.61 203 VAL B N 1
ATOM 3535 C CA . VAL B 1 203 ? 60.288 5.232 16.818 1.00 72.11 203 VAL B CA 1
ATOM 3536 C C . VAL B 1 203 ? 59.324 4.348 17.584 1.00 63.54 203 VAL B C 1
ATOM 3537 O O . VAL B 1 203 ? 59.699 3.280 18.077 1.00 65.36 203 VAL B O 1
ATOM 3541 N N . SER B 1 204 ? 58.091 4.808 17.713 1.00 59.99 204 SER B N 1
ATOM 3542 C CA . SER B 1 204 ? 57.012 4.009 18.266 1.00 65.10 204 SER B CA 1
ATOM 3543 C C . SER B 1 204 ? 56.247 3.353 17.122 1.00 65.62 204 SER B C 1
ATOM 3544 O O . SER B 1 204 ? 56.100 3.931 16.045 1.00 65.56 204 SER B O 1
ATOM 3547 N N . ALA B 1 205 ? 55.777 2.126 17.362 1.00 67.43 205 ALA B N 1
ATOM 3548 C CA . ALA B 1 205 ? 55.137 1.349 16.304 1.00 63.83 205 ALA B CA 1
ATOM 3549 C C . ALA B 1 205 ? 54.012 2.135 15.647 1.00 67.68 205 ALA B C 1
ATOM 3550 O O . ALA B 1 205 ? 53.940 2.225 14.413 1.00 66.03 205 ALA B O 1
ATOM 3552 N N . GLU B 1 206 ? 53.143 2.749 16.456 1.00 66.87 206 GLU B N 1
ATOM 3553 C CA . GLU B 1 206 ? 52.055 3.545 15.896 1.00 64.35 206 GLU B CA 1
ATOM 3554 C C . GLU B 1 206 ? 52.531 4.847 15.274 1.00 60.03 206 GLU B C 1
ATOM 3555 O O . GLU B 1 206 ? 51.704 5.562 14.694 1.00 67.45 206 GLU B O 1
ATOM 3561 N N . ALA B 1 207 ? 53.828 5.172 15.361 1.00 68.29 207 ALA B N 1
ATOM 3562 C CA . ALA B 1 207 ? 54.335 6.348 14.651 1.00 61.31 207 ALA B CA 1
ATOM 3563 C C . ALA B 1 207 ? 54.259 6.172 13.139 1.00 63.92 207 ALA B C 1
ATOM 3564 O O . ALA B 1 207 ? 54.029 7.149 12.419 1.00 61.33 207 ALA B O 1
ATOM 3566 N N . TYR B 1 208 ? 54.416 4.942 12.638 1.00 55.57 208 TYR B N 1
ATOM 3567 C CA . TYR B 1 208 ? 54.617 4.738 11.203 1.00 61.63 208 TYR B CA 1
ATOM 3568 C C . TYR B 1 208 ? 53.380 4.917 10.327 1.00 65.85 208 TYR B C 1
ATOM 3569 O O . TYR B 1 208 ? 53.507 5.488 9.236 1.00 59.32 208 TYR B O 1
ATOM 3578 N N . PRO B 1 209 ? 52.186 4.468 10.723 1.00 67.99 209 PRO B N 1
ATOM 3579 C CA . PRO B 1 209 ? 51.007 4.679 9.851 1.00 66.79 209 PRO B CA 1
ATOM 3580 C C . PRO B 1 209 ? 50.807 6.142 9.484 1.00 63.49 209 PRO B C 1
ATOM 3581 O O . PRO B 1 209 ? 50.640 6.454 8.291 1.00 65.19 209 PRO B O 1
ATOM 3585 N N . PRO B 1 210 ? 50.826 7.086 10.440 1.00 58.65 210 PRO B N 1
ATOM 3586 C CA . PRO B 1 210 ? 50.584 8.480 10.025 1.00 60.91 210 PRO B CA 1
ATOM 3587 C C . PRO B 1 210 ? 51.798 9.109 9.344 1.00 59.89 210 PRO B C 1
ATOM 3588 O O . PRO B 1 210 ? 51.636 9.923 8.421 1.00 65.08 210 PRO B O 1
ATOM 3592 N N . LEU B 1 211 ? 53.016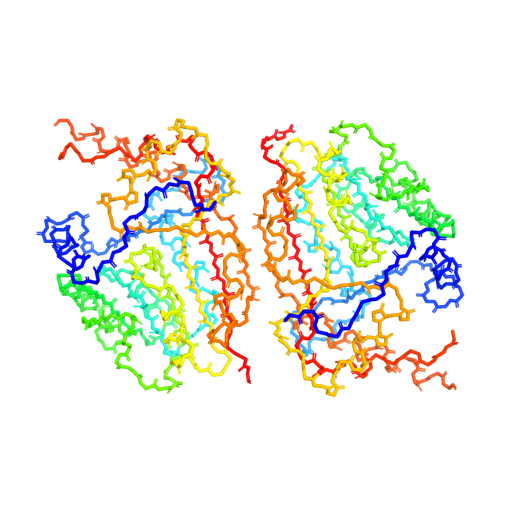 8.733 9.760 1.00 53.50 211 LEU B N 1
ATOM 3593 C CA . LEU B 1 211 ? 54.210 9.083 8.989 1.00 58.26 211 LEU B CA 1
ATOM 3594 C C . LEU B 1 211 ? 54.067 8.658 7.527 1.00 59.80 211 LEU B C 1
ATOM 3595 O O . LEU B 1 211 ? 54.214 9.474 6.607 1.00 64.58 211 LEU B O 1
ATOM 3600 N N . LEU B 1 212 ? 53.777 7.369 7.302 1.00 58.96 212 LEU B N 1
ATOM 3601 C CA . LEU B 1 212 ? 53.621 6.849 5.951 1.00 57.16 212 LEU B CA 1
ATOM 3602 C C . LEU B 1 212 ? 52.486 7.549 5.214 1.00 60.65 212 LEU B C 1
ATOM 3603 O O . LEU B 1 212 ? 52.625 7.918 4.037 1.00 51.84 212 LEU B O 1
ATOM 3608 N N . ARG B 1 213 ? 51.338 7.734 5.884 1.00 63.32 213 ARG B N 1
ATOM 3609 C CA . ARG B 1 213 ? 50.219 8.383 5.198 1.00 62.26 213 ARG B CA 1
ATOM 3610 C C . ARG B 1 213 ? 50.588 9.812 4.796 1.00 59.41 213 ARG B C 1
ATOM 3611 O O . ARG B 1 213 ? 50.196 10.272 3.714 1.00 60.63 213 ARG B O 1
ATOM 3619 N N . GLY B 1 214 ? 51.388 10.497 5.629 1.00 60.50 214 GLY B N 1
ATOM 3620 C CA . GLY B 1 214 ? 51.877 11.821 5.273 1.00 52.77 214 GLY B CA 1
ATOM 3621 C C . GLY B 1 214 ? 52.654 11.848 3.969 1.00 62.53 214 GLY B C 1
ATOM 3622 O O . GLY B 1 214 ? 52.584 12.823 3.208 1.00 70.78 214 GLY B O 1
ATOM 3623 N N . ALA B 1 215 ? 53.392 10.779 3.682 1.00 51.47 215 ALA B N 1
ATOM 3624 C CA . ALA B 1 215 ? 54.253 10.727 2.518 1.00 47.72 215 ALA B CA 1
ATOM 3625 C C . ALA B 1 215 ? 53.600 10.059 1.319 1.00 57.67 215 ALA B C 1
ATOM 3626 O O . ALA B 1 215 ? 54.284 9.806 0.316 1.00 55.51 215 ALA B O 1
ATOM 3628 N N . GLY B 1 216 ? 52.306 9.742 1.401 1.00 56.70 216 GLY B N 1
ATOM 3629 C CA . GLY B 1 216 ? 51.594 9.130 0.297 1.00 59.23 216 GLY B CA 1
ATOM 3630 C C . GLY B 1 216 ? 51.604 7.608 0.251 1.00 58.21 216 GLY B C 1
ATOM 3631 O O . GLY B 1 216 ? 51.042 7.038 -0.691 1.00 65.97 216 GLY B O 1
ATOM 3632 N N . LEU B 1 217 ? 52.217 6.937 1.222 1.00 48.07 217 LEU B N 1
ATOM 3633 C CA . LEU B 1 217 ? 52.264 5.484 1.277 1.00 52.99 217 LEU B CA 1
ATOM 3634 C C . LEU B 1 217 ? 51.252 4.917 2.278 1.00 55.59 217 LEU B C 1
ATOM 3635 O O . LEU B 1 217 ? 50.935 5.537 3.300 1.00 54.57 217 LEU B O 1
ATOM 3640 N N . TRP B 1 218 ? 50.746 3.720 1.968 1.00 54.07 218 TRP B N 1
ATOM 3641 C CA . TRP B 1 218 ? 49.881 2.944 2.860 1.00 45.87 218 TRP B CA 1
ATOM 3642 C C . TRP B 1 218 ? 50.657 1.776 3.451 1.00 47.84 218 TRP B C 1
ATOM 3643 O O . TRP B 1 218 ? 51.280 1.005 2.716 1.00 59.64 218 TRP B O 1
ATOM 3654 N N . LEU B 1 219 ? 50.633 1.646 4.764 1.00 49.62 219 LEU B N 1
ATOM 3655 C CA . LEU B 1 219 ? 51.307 0.516 5.385 1.00 46.30 219 LEU B CA 1
ATOM 3656 C C . LEU B 1 219 ? 50.737 -0.784 4.823 1.00 55.45 219 LEU B C 1
ATOM 3657 O O . LEU B 1 219 ? 49.514 -0.956 4.739 1.00 56.22 219 LEU B O 1
ATOM 3662 N N . GLU B 1 220 ? 51.622 -1.685 4.400 1.00 51.70 220 GLU B N 1
ATOM 3663 C CA . GLU B 1 220 ? 51.207 -3.006 3.949 1.00 47.64 220 GLU B CA 1
ATOM 3664 C C . GLU B 1 220 ? 51.559 -4.099 4.941 1.00 51.19 220 GLU B C 1
ATOM 3665 O O . GLU B 1 220 ? 50.777 -5.034 5.129 1.00 47.84 220 GLU B O 1
ATOM 3671 N N . GLU B 1 221 ? 52.702 -3.983 5.611 1.00 47.29 221 GLU B N 1
ATOM 3672 C CA . GLU B 1 221 ? 53.162 -5.044 6.487 1.00 48.47 221 GLU B CA 1
ATOM 3673 C C . GLU B 1 221 ? 54.046 -4.464 7.585 1.00 47.63 221 GLU B C 1
ATOM 3674 O O . GLU B 1 221 ? 54.978 -3.699 7.306 1.00 48.02 221 GLU B O 1
ATOM 3680 N N . PHE B 1 222 ? 53.726 -4.805 8.830 1.00 47.44 222 PHE B N 1
ATOM 3681 C CA . PHE B 1 222 ? 54.585 -4.527 9.975 1.00 45.78 222 PHE B CA 1
ATOM 3682 C C . PHE B 1 222 ? 54.828 -5.855 10.668 1.00 53.24 222 PHE B C 1
ATOM 3683 O O . PHE B 1 222 ? 53.876 -6.560 11.031 1.00 50.22 222 PHE B O 1
ATOM 3691 N N . LEU B 1 223 ? 56.095 -6.188 10.846 1.00 53.46 223 LEU B N 1
ATOM 3692 C CA . LEU B 1 223 ? 56.520 -7.523 11.233 1.00 53.31 223 LEU B CA 1
ATOM 3693 C C . LEU B 1 223 ? 57.659 -7.337 12.218 1.00 59.12 223 LEU B C 1
ATOM 3694 O O . LEU B 1 223 ? 58.718 -6.814 11.852 1.00 62.68 223 LEU B O 1
ATOM 3699 N N . ASP B 1 224 ? 57.426 -7.743 13.465 1.00 59.67 224 ASP B N 1
ATOM 3700 C CA . ASP B 1 224 ? 58.451 -7.751 14.500 1.00 53.55 224 ASP B CA 1
ATOM 3701 C C . ASP B 1 224 ? 59.364 -8.928 14.223 1.00 47.77 224 ASP B C 1
ATOM 3702 O O . ASP B 1 224 ? 58.955 -10.080 14.341 1.00 63.83 224 ASP B O 1
ATOM 3707 N N . ILE B 1 225 ? 60.590 -8.664 13.819 1.00 55.80 225 ILE B N 1
ATOM 3708 C CA . ILE B 1 225 ? 61.532 -9.751 13.656 1.00 52.91 225 ILE B CA 1
ATOM 3709 C C . ILE B 1 225 ? 62.594 -9.739 14.755 1.00 56.62 225 ILE B C 1
ATOM 3710 O O . ILE B 1 225 ? 63.641 -10.360 14.595 1.00 60.00 225 ILE B O 1
ATOM 3715 N N . SER B 1 226 ? 62.300 -9.094 15.898 1.00 49.91 226 SER B N 1
ATOM 3716 C CA . SER B 1 226 ? 63.267 -9.006 16.994 1.00 57.69 226 SER B CA 1
ATOM 3717 C C . SER B 1 226 ? 63.761 -10.381 17.427 1.00 61.68 226 SER B C 1
ATOM 3718 O O . SER B 1 226 ? 64.966 -10.576 17.625 1.00 67.78 226 SER B O 1
ATOM 3721 N N . ASP B 1 227 ? 62.863 -11.357 17.548 1.00 59.13 227 ASP B N 1
ATOM 3722 C CA . ASP B 1 227 ? 63.300 -12.641 18.094 1.00 64.07 227 ASP B CA 1
ATOM 3723 C C . ASP B 1 227 ? 64.083 -13.492 17.093 1.00 63.76 227 ASP B C 1
ATOM 3724 O O . ASP B 1 227 ? 64.650 -14.514 17.493 1.00 69.52 227 ASP B O 1
ATOM 3729 N N . GLN B 1 228 ? 64.175 -13.086 15.826 1.00 58.68 228 GLN B N 1
ATOM 3730 C CA . GLN B 1 228 ? 64.955 -13.808 14.827 1.00 62.47 228 GLN B CA 1
ATOM 3731 C C . GLN B 1 228 ? 66.242 -13.090 14.443 1.00 65.31 228 GLN B C 1
ATOM 3732 O O . GLN B 1 228 ? 67.015 -13.639 13.647 1.00 66.14 228 GLN B O 1
ATOM 3738 N N . THR B 1 229 ? 66.477 -11.875 14.961 1.00 59.42 229 THR B N 1
ATOM 3739 C CA . THR B 1 229 ? 67.582 -11.025 14.520 1.00 63.09 229 THR B CA 1
ATOM 3740 C C . THR B 1 229 ? 68.534 -10.615 15.637 1.00 67.49 229 THR B C 1
ATOM 3741 O O . THR B 1 229 ? 69.746 -10.848 15.524 1.00 60.12 229 THR B O 1
ATOM 3745 N N . LEU B 1 230 ? 68.012 -9.989 16.708 1.00 70.55 230 LEU B N 1
ATOM 3746 C CA . LEU B 1 230 ? 68.831 -9.173 17.609 1.00 72.53 230 LEU B CA 1
ATOM 3747 C C . LEU B 1 230 ? 69.794 -10.021 18.433 1.00 73.69 230 LEU B C 1
ATOM 3748 O O . LEU B 1 230 ? 71.007 -9.788 18.419 1.00 74.70 230 LEU B O 1
ATOM 3753 N N . GLU B 1 231 ? 69.270 -11.009 19.160 1.00 72.52 231 GLU B N 1
ATOM 3754 C CA . GLU B 1 231 ? 70.089 -11.704 20.145 1.00 75.79 231 GLU B CA 1
ATOM 3755 C C . GLU B 1 231 ? 71.252 -12.428 19.481 1.00 81.33 231 GLU B C 1
ATOM 3756 O O . GLU B 1 231 ? 72.413 -12.234 19.861 1.00 82.46 231 GLU B O 1
ATOM 3762 N N . LYS B 1 232 ? 70.962 -13.245 18.463 1.00 77.65 232 LYS B N 1
ATOM 3763 C CA . LYS B 1 232 ? 72.002 -14.089 17.883 1.00 73.43 232 LYS B CA 1
ATOM 3764 C C . LYS B 1 232 ? 73.108 -13.256 17.242 1.00 80.56 232 LYS B C 1
ATOM 3765 O O . LYS B 1 232 ? 74.290 -13.620 17.309 1.00 85.47 232 LYS B O 1
ATOM 3771 N N . THR B 1 233 ? 72.748 -12.130 16.622 1.00 75.28 233 THR B N 1
ATOM 3772 C CA . THR B 1 233 ? 73.762 -11.238 16.071 1.00 75.36 233 THR B CA 1
ATOM 3773 C C . THR B 1 233 ? 74.593 -10.610 17.179 1.00 77.89 233 THR B C 1
ATOM 3774 O O . THR B 1 233 ? 75.821 -10.524 17.075 1.00 83.12 233 THR B O 1
ATOM 3778 N N . PHE B 1 234 ? 73.942 -10.156 18.246 1.00 78.32 234 PHE B N 1
ATOM 3779 C CA . PHE B 1 234 ? 74.681 -9.519 19.323 1.00 82.98 234 PHE B CA 1
ATOM 3780 C C . PHE B 1 234 ? 75.627 -10.505 20.002 1.00 89.93 234 PHE B C 1
ATOM 3781 O O . PHE B 1 234 ? 76.775 -10.159 20.307 1.00 85.45 234 PHE B O 1
ATOM 3789 N N . ARG B 1 235 ? 75.177 -11.744 20.220 1.00 93.72 235 ARG B N 1
ATOM 3790 C CA . ARG B 1 235 ? 76.088 -12.793 20.678 1.00 92.12 235 ARG B CA 1
ATOM 3791 C C . ARG B 1 235 ? 77.274 -12.929 19.741 1.00 96.55 235 ARG B C 1
ATOM 3792 O O . ARG B 1 235 ? 78.428 -12.754 20.144 1.00 104.05 235 ARG B O 1
ATOM 3800 N N . LEU B 1 236 ? 76.996 -13.253 18.473 1.00 96.92 236 LEU B N 1
ATOM 3801 C CA . LEU B 1 236 ? 78.068 -13.563 17.537 1.00 94.60 236 LEU B CA 1
ATOM 3802 C C . LEU B 1 236 ? 79.053 -12.407 17.413 1.00 101.13 236 LEU B C 1
ATOM 3803 O O . LEU B 1 236 ? 80.243 -12.642 17.196 1.00 105.72 236 LEU B O 1
ATOM 3808 N N . LEU B 1 237 ? 78.599 -11.165 17.609 1.00 100.89 237 LEU B N 1
ATOM 3809 C CA . LEU B 1 237 ? 79.514 -10.033 17.488 1.00 108.21 237 LEU B CA 1
ATOM 3810 C C . LEU B 1 237 ? 80.349 -9.829 18.754 1.00 116.60 237 LEU B C 1
ATOM 3811 O O . LEU B 1 237 ? 81.560 -9.586 18.664 1.00 119.23 237 LEU B O 1
ATOM 3816 N N . SER B 1 238 ? 79.732 -9.924 19.940 1.00 119.42 238 SER B N 1
ATOM 3817 C CA . SER B 1 238 ? 80.495 -9.763 21.178 1.00 114.96 238 SER B CA 1
ATOM 3818 C C . SER B 1 238 ? 81.503 -10.888 21.355 1.00 115.79 238 SER B C 1
ATOM 3819 O O . SER B 1 238 ? 82.574 -10.669 21.930 1.00 117.26 238 SER B O 1
ATOM 3822 N N . GLU B 1 239 ? 81.174 -12.099 20.884 1.00 116.39 239 GLU B N 1
ATOM 3823 C CA . GLU B 1 239 ? 82.154 -13.176 20.909 1.00 117.50 239 GLU B CA 1
ATOM 3824 C C . GLU B 1 239 ? 83.316 -12.888 19.965 1.00 120.74 239 GLU B C 1
ATOM 3825 O O . GLU B 1 239 ? 84.444 -13.316 20.231 1.00 123.88 239 GLU B O 1
ATOM 3831 N N . ARG B 1 240 ? 83.068 -12.169 18.864 1.00 122.39 240 ARG B N 1
ATOM 3832 C CA . ARG B 1 240 ? 84.171 -11.682 18.038 1.00 121.02 240 ARG B CA 1
ATOM 3833 C C . ARG B 1 240 ? 85.018 -10.680 18.818 1.00 130.73 240 ARG B C 1
ATOM 3834 O O . ARG B 1 240 ? 86.192 -10.936 19.115 1.00 139.69 240 ARG B O 1
ATOM 3842 N N . ILE B 1 241 ? 84.413 -9.550 19.208 1.00 129.07 241 ILE B N 1
ATOM 3843 C CA . ILE B 1 241 ? 85.168 -8.414 19.741 1.00 127.69 241 ILE B CA 1
ATOM 3844 C C . ILE B 1 241 ? 85.987 -8.809 20.974 1.00 133.91 241 ILE B C 1
ATOM 3845 O O . ILE B 1 241 ? 87.099 -8.305 21.179 1.00 139.53 241 ILE B O 1
ATOM 3850 N N . ASN B 1 242 ? 85.459 -9.713 21.812 1.00 136.37 242 ASN B N 1
ATOM 3851 C CA . ASN B 1 242 ? 86.109 -10.057 23.074 1.00 134.49 242 ASN B CA 1
ATOM 3852 C C . ASN B 1 242 ? 87.147 -11.161 22.928 1.00 138.16 242 ASN B C 1
ATOM 3853 O O . ASN B 1 242 ? 88.044 -11.267 23.777 1.00 139.37 242 ASN B O 1
ATOM 3858 N N . SER B 1 243 ? 87.050 -11.978 21.880 1.00 135.20 243 SER B N 1
ATOM 3859 C CA . SER B 1 243 ? 88.069 -12.971 21.581 1.00 134.32 243 SER B CA 1
ATOM 3860 C C . SER B 1 243 ? 89.261 -12.378 20.843 1.00 140.61 243 SER B C 1
ATOM 3861 O O . SER B 1 243 ? 90.093 -13.142 20.341 1.00 144.37 243 SER B O 1
ATOM 3864 N N . SER B 1 244 ? 89.346 -11.048 20.747 1.00 140.16 244 SER B N 1
ATOM 3865 C CA . SER B 1 244 ? 90.407 -10.322 20.043 1.00 137.30 244 SER B CA 1
ATOM 3866 C C . SER B 1 244 ? 91.007 -9.230 20.922 1.00 140.43 244 SER B C 1
ATOM 3867 O O . SER B 1 244 ? 91.075 -8.065 20.523 1.00 139.59 244 SER B O 1
ATOM 3870 N N . LYS B 1 245 ? 91.416 -9.597 22.144 1.00 142.60 245 LYS B N 1
ATOM 3871 C CA . LYS B 1 245 ? 92.336 -8.819 23.003 1.00 143.99 245 LYS B CA 1
ATOM 3872 C C . LYS B 1 245 ? 92.259 -7.291 22.878 1.00 140.30 245 LYS B C 1
ATOM 3873 O O . LYS B 1 245 ? 92.575 -6.552 23.814 1.00 138.15 245 LYS B O 1
ATOM 3879 N N . VAL B 1 257 ? 87.819 0.819 16.902 1.00 130.34 257 VAL B N 1
ATOM 3880 C CA . VAL B 1 257 ? 88.447 0.361 18.131 1.00 135.87 257 VAL B CA 1
ATOM 3881 C C . VAL B 1 257 ? 87.918 1.097 19.341 1.00 147.01 257 VAL B C 1
ATOM 3882 O O . VAL B 1 257 ? 88.295 2.237 19.610 1.00 151.06 257 VAL B O 1
ATOM 3886 N N . ASN B 1 258 ? 87.026 0.452 20.067 1.00 155.19 258 ASN B N 1
ATOM 3887 C CA . ASN B 1 258 ? 86.517 1.035 21.286 1.00 157.05 258 ASN B CA 1
ATOM 3888 C C . ASN B 1 258 ? 85.663 0.060 22.029 1.00 157.09 258 ASN B C 1
ATOM 3889 O O . ASN B 1 258 ? 85.416 -1.143 21.737 1.00 157.67 258 ASN B O 1
ATOM 3894 N N . GLN B 1 259 ? 85.123 0.578 23.064 1.00 156.79 259 GLN B N 1
ATOM 3895 C CA . GLN B 1 259 ? 84.438 -0.397 23.779 1.00 150.57 259 GLN B CA 1
ATOM 3896 C C . GLN B 1 259 ? 82.965 -0.581 23.444 1.00 144.52 259 GLN B C 1
ATOM 3897 O O . GLN B 1 259 ? 82.155 -0.726 24.350 1.00 145.40 259 GLN B O 1
ATOM 3903 N N . PHE B 1 260 ? 82.585 -0.615 22.186 1.00 139.32 260 PHE B N 1
ATOM 3904 C CA . PHE B 1 260 ? 81.164 -0.893 21.917 1.00 140.72 260 PHE B CA 1
ATOM 3905 C C . PHE B 1 260 ? 80.707 -2.332 22.321 1.00 147.44 260 PHE B C 1
ATOM 3906 O O . PHE B 1 260 ? 81.134 -3.322 21.722 1.00 146.14 260 PHE B O 1
ATOM 3914 N N . ASP B 1 261 ? 79.819 -2.453 23.306 1.00 147.00 261 ASP B N 1
ATOM 3915 C CA . ASP B 1 261 ? 79.395 -3.769 23.801 1.00 140.48 261 ASP B CA 1
ATOM 3916 C C . ASP B 1 261 ? 78.024 -4.208 23.354 1.00 133.57 261 ASP B C 1
ATOM 3917 O O . ASP B 1 261 ? 77.026 -3.571 23.677 1.00 129.23 261 ASP B O 1
ATOM 3922 N N . PRO B 1 262 ? 77.958 -5.316 22.622 1.00 127.24 262 PRO B N 1
ATOM 3923 C CA . PRO B 1 262 ? 76.666 -5.750 22.121 1.00 122.16 262 PRO B CA 1
ATOM 3924 C C . PRO B 1 262 ? 75.894 -6.384 23.208 1.00 123.37 262 PRO B C 1
ATOM 3925 O O . PRO B 1 262 ? 74.704 -6.184 23.357 1.00 128.57 262 PRO B O 1
ATOM 3929 N N . GLY B 1 263 ? 76.581 -7.133 24.017 1.00 120.50 263 GLY B N 1
ATOM 3930 C CA . GLY B 1 263 ? 75.860 -7.820 25.026 1.00 118.06 263 GLY B CA 1
ATOM 3931 C C . GLY B 1 263 ? 75.037 -7.088 25.986 1.00 118.30 263 GLY B C 1
ATOM 3932 O O . GLY B 1 263 ? 74.114 -7.622 26.574 1.00 118.05 263 GLY B O 1
ATOM 3933 N N . ASP B 1 264 ? 75.387 -5.870 26.191 1.00 116.94 264 ASP B N 1
ATOM 3934 C CA . ASP B 1 264 ? 74.623 -5.217 27.114 1.00 114.43 264 ASP B CA 1
ATOM 3935 C C . ASP B 1 264 ? 73.284 -5.180 26.513 1.00 112.63 264 ASP B C 1
ATOM 3936 O O . ASP B 1 264 ? 72.364 -4.676 27.130 1.00 104.75 264 ASP B O 1
ATOM 3941 N N . LEU B 1 265 ? 73.106 -5.739 25.307 1.00 117.91 265 LEU B N 1
ATOM 3942 C CA . LEU B 1 265 ? 71.772 -5.514 24.808 1.00 106.80 265 LEU B CA 1
ATOM 3943 C C . LEU B 1 265 ? 71.135 -6.834 24.759 1.00 101.83 265 LEU B C 1
ATOM 3944 O O . LEU B 1 265 ? 69.946 -6.958 24.928 1.00 106.17 265 LEU B O 1
ATOM 3949 N N . VAL B 1 266 ? 71.935 -7.850 24.573 1.00 96.47 266 VAL B N 1
ATOM 3950 C CA . VAL B 1 266 ? 71.396 -9.158 24.661 1.00 95.80 266 VAL B CA 1
ATOM 3951 C C . VAL B 1 266 ? 70.440 -9.187 25.829 1.00 102.73 266 VAL B C 1
ATOM 3952 O O . VAL B 1 266 ? 70.793 -8.818 26.929 1.00 113.00 266 VAL B O 1
ATOM 3956 N N . GLY B 1 267 ? 69.217 -9.590 25.600 1.00 98.72 267 GLY B N 1
ATOM 3957 C CA . GLY B 1 267 ? 68.247 -9.728 26.650 1.00 99.49 267 GLY B CA 1
ATOM 3958 C C . GLY B 1 267 ? 67.550 -8.465 27.103 1.00 104.19 267 GLY B C 1
ATOM 3959 O O . GLY B 1 267 ? 66.693 -8.559 27.989 1.00 113.26 267 GLY B O 1
ATOM 3960 N N . VAL B 1 268 ? 67.841 -7.284 26.541 1.00 96.59 268 VAL B N 1
ATOM 3961 C CA . VAL B 1 268 ? 66.974 -6.180 26.953 1.00 93.91 268 VAL B CA 1
ATOM 3962 C C . VAL B 1 268 ? 65.730 -6.291 26.081 1.00 95.43 268 VAL B C 1
ATOM 3963 O O . VAL B 1 268 ? 65.535 -5.561 25.104 1.00 102.56 268 VAL B O 1
ATOM 3967 N N . LYS B 1 269 ? 64.836 -7.177 26.497 1.00 95.55 269 LYS B N 1
ATOM 3968 C CA . LYS B 1 269 ? 63.908 -7.816 25.581 1.00 87.52 269 LYS B CA 1
ATOM 3969 C C . LYS B 1 269 ? 62.928 -6.832 24.948 1.00 81.30 269 LYS B C 1
ATO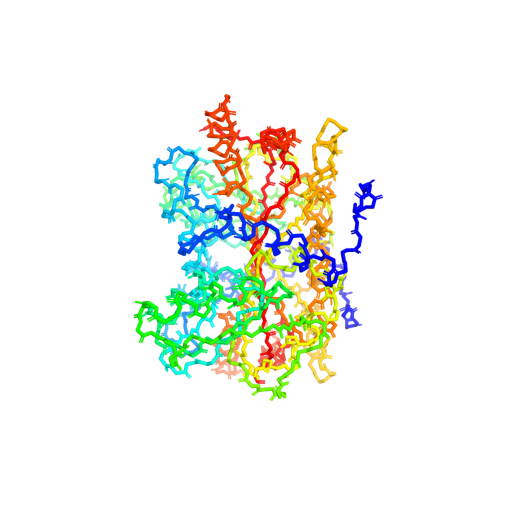M 3970 O O . LYS B 1 269 ? 62.316 -7.157 23.928 1.00 82.86 269 LYS B O 1
ATOM 3976 N N . GLU B 1 270 ? 62.807 -5.621 25.474 1.00 85.68 270 GLU B N 1
ATOM 3977 C CA . GLU B 1 270 ? 61.847 -4.664 24.946 1.00 80.91 270 GLU B CA 1
ATOM 3978 C C . GLU B 1 270 ? 62.384 -3.926 23.730 1.00 78.50 270 GLU B C 1
ATOM 3979 O O . GLU B 1 270 ? 61.620 -3.211 23.071 1.00 72.61 270 GLU B O 1
ATOM 3985 N N . PHE B 1 271 ? 63.670 -4.101 23.419 1.00 75.23 271 PHE B N 1
ATOM 3986 C CA . PHE B 1 271 ? 64.288 -3.485 22.250 1.00 70.89 271 PHE B CA 1
ATOM 3987 C C . PHE B 1 271 ? 63.915 -4.254 20.975 1.00 69.66 271 PHE B C 1
ATOM 3988 O O . PHE B 1 271 ? 63.960 -5.491 20.940 1.00 63.91 271 PHE B O 1
ATOM 3996 N N . GLY B 1 272 ? 63.544 -3.514 19.929 1.00 59.76 272 GLY B N 1
ATOM 3997 C CA . GLY B 1 272 ? 62.843 -4.119 18.811 1.00 70.85 272 GLY B CA 1
ATOM 3998 C C . GLY B 1 272 ? 63.275 -3.743 17.401 1.00 68.99 272 GLY B C 1
ATOM 3999 O O . GLY B 1 272 ? 63.555 -2.579 17.073 1.00 64.84 272 GLY B O 1
ATOM 4000 N N . TYR B 1 273 ? 63.293 -4.757 16.546 1.00 57.36 273 TYR B N 1
ATOM 4001 C CA . TYR B 1 273 ? 63.701 -4.619 15.161 1.00 55.19 273 TYR B CA 1
ATOM 4002 C C . TYR B 1 273 ? 62.532 -5.051 14.297 1.00 61.15 273 TYR B C 1
ATOM 4003 O O . TYR B 1 273 ? 61.978 -6.136 14.500 1.00 59.18 273 TYR B O 1
ATOM 4012 N N . LEU B 1 274 ? 62.137 -4.191 13.360 1.00 60.40 274 LEU B N 1
ATOM 4013 C CA . LEU B 1 274 ? 60.908 -4.360 12.601 1.00 64.45 274 LEU B CA 1
ATOM 4014 C C . LEU B 1 274 ? 61.202 -4.336 11.108 1.00 59.30 274 LEU B C 1
ATOM 4015 O O . LEU B 1 274 ? 62.026 -3.545 10.649 1.00 47.19 274 LEU B O 1
ATOM 4020 N N . LEU B 1 275 ? 60.511 -5.202 10.368 1.00 45.16 275 LEU B N 1
ATOM 4021 C CA . LEU B 1 275 ? 60.479 -5.183 8.917 1.00 49.59 275 LEU B CA 1
ATOM 4022 C C . LEU B 1 275 ? 59.169 -4.524 8.527 1.00 52.10 275 LEU B C 1
ATOM 4023 O O . LEU B 1 275 ? 58.118 -4.893 9.055 1.00 59.71 275 LEU B O 1
ATOM 4028 N N . LEU B 1 276 ? 59.226 -3.534 7.646 1.00 45.91 276 LEU B N 1
ATOM 4029 C CA . LEU B 1 276 ? 58.035 -2.793 7.265 1.00 49.64 276 LEU B CA 1
ATOM 4030 C C . LEU B 1 276 ? 57.921 -2.783 5.754 1.00 53.83 276 LEU B C 1
ATOM 4031 O O . LEU B 1 276 ? 58.920 -2.732 5.031 1.00 58.35 276 LEU B O 1
ATOM 4036 N N . VAL B 1 277 ? 56.695 -2.832 5.272 1.00 53.19 277 VAL B N 1
ATOM 4037 C CA . VAL B 1 277 ? 56.441 -2.699 3.849 1.00 45.68 277 VAL B CA 1
ATOM 4038 C C . VAL B 1 277 ? 55.315 -1.695 3.678 1.00 51.17 277 VAL B C 1
ATOM 4039 O O . VAL B 1 277 ? 54.237 -1.866 4.260 1.00 55.89 277 VAL B O 1
ATOM 4043 N N . ALA B 1 278 ? 55.560 -0.654 2.886 1.00 43.14 278 ALA B N 1
ATOM 4044 C CA . ALA B 1 278 ? 54.515 0.288 2.528 1.00 40.21 278 ALA B CA 1
ATOM 4045 C C . ALA B 1 278 ? 54.417 0.334 1.021 1.00 53.42 278 ALA B C 1
ATOM 4046 O O . ALA B 1 278 ? 55.342 -0.059 0.302 1.00 55.88 278 ALA B O 1
ATOM 4048 N N . GLN B 1 279 ? 53.277 0.808 0.548 1.00 56.97 279 GLN B N 1
ATOM 4049 C CA . GLN B 1 279 ? 52.970 0.801 -0.870 1.00 48.50 279 GLN B CA 1
ATOM 4050 C C . GLN B 1 279 ? 52.440 2.176 -1.263 1.00 54.35 279 GLN B C 1
ATOM 4051 O O . GLN B 1 279 ? 51.730 2.823 -0.485 1.00 64.30 279 GLN B O 1
ATOM 4057 N N . ARG B 1 280 ? 52.807 2.644 -2.448 1.00 50.18 280 ARG B N 1
ATOM 4058 C CA . ARG B 1 280 ? 52.223 3.870 -2.965 1.00 56.56 280 ARG B CA 1
ATOM 4059 C C . ARG B 1 280 ? 51.008 3.536 -3.827 1.00 63.42 280 ARG B C 1
ATOM 4060 O O . ARG B 1 280 ? 51.165 2.865 -4.859 1.00 57.77 280 ARG B O 1
ATOM 4068 N N . PRO B 1 281 ? 49.803 4.000 -3.471 1.00 67.46 281 PRO B N 1
ATOM 4069 C CA . PRO B 1 281 ? 48.588 3.582 -4.197 1.00 64.20 281 PRO B CA 1
ATOM 4070 C C . PRO B 1 281 ? 48.687 3.844 -5.694 1.00 58.28 281 PRO B C 1
ATOM 4071 O O . PRO B 1 281 ? 49.367 4.771 -6.136 1.00 59.49 281 PRO B O 1
ATOM 4075 N N . GLY B 1 282 ? 47.968 3.027 -6.465 1.00 48.31 282 GLY B N 1
ATOM 4076 C CA . GLY B 1 282 ? 48.022 2.938 -7.911 1.00 52.29 282 GLY B CA 1
ATOM 4077 C C . GLY B 1 282 ? 48.519 1.566 -8.302 1.00 67.68 282 GLY B C 1
ATOM 4078 O O . GLY B 1 282 ? 48.614 0.660 -7.470 1.00 68.89 282 GLY B O 1
ATOM 4079 N N . LYS B 1 283 ? 48.889 1.454 -9.569 1.00 68.44 283 LYS B N 1
ATOM 4080 C CA . LYS B 1 283 ? 49.468 0.236 -10.051 1.00 69.00 283 LYS B CA 1
ATOM 4081 C C . LYS B 1 283 ? 50.522 0.395 -11.095 1.00 68.85 283 LYS B C 1
ATOM 4082 O O . LYS B 1 283 ? 50.493 1.341 -11.834 1.00 71.32 283 LYS B O 1
ATOM 4088 N N . HIS B 1 284 ? 51.383 -0.595 -11.241 1.00 80.98 284 HIS B N 1
ATOM 4089 C CA . HIS B 1 284 ? 52.541 -0.543 -12.109 1.00 78.59 284 HIS B CA 1
ATOM 4090 C C . HIS B 1 284 ? 52.581 -1.227 -13.460 1.00 80.39 284 HIS B C 1
ATOM 4091 O O . HIS B 1 284 ? 51.750 -2.050 -13.727 1.00 85.79 284 HIS B O 1
ATOM 4098 N N . HIS B 1 285 ? 53.579 -0.939 -14.290 1.00 88.07 285 HIS B N 1
ATOM 4099 C CA . HIS B 1 285 ? 53.788 -1.572 -15.608 1.00 95.06 285 HIS B CA 1
ATOM 4100 C C . HIS B 1 285 ? 53.969 -3.097 -15.513 1.00 96.89 285 HIS B C 1
ATOM 4101 O O . HIS B 1 285 ? 55.025 -3.649 -15.849 1.00 99.15 285 HIS B O 1
#

Nearest PDB structures (foldseek):
  8zc7-assembly1_A  TM=1.004E+00  e=4.792E-66  Streptomyces caespitosus
  8zc8-assembly1_A  TM=9.970E-01  e=4.903E-59  Streptomyces caespitosus
  8zc8-assembly1_B  TM=9.807E-01  e=1.983E-55  Streptomyces caespitosus
  6uvq-assembly1_A  TM=9.108E-01  e=1.123E-30  Actinomadura melliaura
  4pne-assembly3_A  TM=8.389E-01  e=1.395E-28  Saccharopolyspora spinosa

B-factor: mean 71.3, std 27.23, range [26.69, 169.19]

Secondary structure (DSSP, 8-state):
--SS------HHHHHHHHHHHHHHTSS-TT---S----SSTT----HHHHHHHHHHHHHHHH---TT-EEEEES-TTSHHHHHHHHHH--EEEEEES-HHHHHHHHHHHHHHT-TTTEEEEE--TTS--S-TT-EEEEEESS-GGGSS-HHHHHHHHHHHEEEEEEEEEEEEEESS---HHHHHHHHHHHHHTT---EEGGGHHHHHHHTT-EEEEEEE-HHHHHHHHHHHHHHHHHS-------SGGGTT-TTEEEEEEEEE---/---S------HHHHHHHHHHHTTTTS--SS---S----SSTT----HHHHHHHHHHHHHHHH---TT-EEEEES-TTSHHHHHHHHHH--EEEEEES-HHHHHHHHHHHHHTT-TTTEEEEE-BTTB--S-TT-EEEEEE-S-GGG-S-HHHHHHHHHHHEEEEEEEEEEEEEESSS--HHHHHHHHHHHHHTT---B-GGGHHHHHHHTT-EEEEEEE-HHHHHHHHHHHHHHHHHT-------STTTTT-TTEEEEEEEEE-SS---

Organism: Streptomyces lavendulae (NCBI:txid1914)

Solvent-accessible surface area: 22783 Å² total; per-residue (Å²): 124,105,72,20,80,77,36,100,7,46,23,139,113,9,2,50,15,34,38,138,53,0,60,148,30,76,5,46,81,39,76,30,69,21,9,0,31,8,100,44,104,102,42,154,70,74,36,71,106,0,6,37,94,0,0,56,22,0,16,126,49,4,157,42,29,96,45,16,90,0,0,8,1,21,5,14,1,0,14,16,2,11,44,7,0,128,106,36,22,0,65,2,14,0,3,7,38,0,96,56,13,15,69,71,0,51,28,26,1,113,144,51,61,21,52,98,51,1,125,12,66,153,16,39,4,38,112,6,76,38,141,88,80,10,1,43,0,0,4,0,15,25,10,1,3,32,25,40,65,23,48,81,0,1,43,28,0,5,77,0,0,80,68,31,6,27,0,0,1,0,0,0,8,15,24,16,98,17,44,107,136,6,75,70,10,0,38,110,25,0,104,56,54,49,6,17,10,20,5,7,32,25,0,12,54,41,0,73,71,15,43,3,33,16,29,17,4,32,10,1,3,78,38,0,14,76,29,6,6,104,69,53,30,105,145,54,118,92,79,224,153,162,66,42,44,12,19,89,5,45,70,20,116,20,3,0,0,0,0,0,4,0,39,56,52,96,141,61,70,9,78,60,19,112,2,32,18,115,108,15,5,45,23,38,48,136,61,0,4,146,72,38,2,48,166,44,78,18,50,17,9,0,32,3,106,50,106,118,28,161,52,87,50,73,108,0,5,31,87,0,0,56,32,0,18,127,45,4,167,38,29,89,63,20,91,0,0,6,1,21,4,14,3,0,18,17,2,12,47,6,0,125,105,37,23,0,26,1,15,0,3,5,28,2,100,59,18,19,74,68,0,57,58,38,1,122,147,42,66,20,49,94,87,0,131,12,61,129,13,27,5,44,108,6,79,34,149,88,78,31,7,19,0,0,3,0,14,24,11,2,3,28,21,51,55,15,47,91,0,1,46,36,0,7,80,0,0,60,43,3,1,22,1,0,0,0,0,1,5,10,24,15,66,14,46,92,152,7,76,74,6,0,37,72,27,0,110,52,22,38,6,18,6,24,32,10,39,27,0,7,55,41,0,78,71,13,40,0,33,16,30,17,3,35,14,1,4,68,51,1,15,78,38,16,9,123,65,70,26,114,157,73,113,91,80,231,177,115,128,44,50,2,30,78,6,39,58,16,103,38,4,0,0,0,0,0,3,0,27,54,37,49,140,57,207

Radius of gyration: 24.79 Å; Cα contacts (8 Å, |Δi|>4): 1201; chains: 2; bounding box: 77×52×50 Å